Protein AF-A0A960JGB8-F1 (afdb_monomer)

pLDDT: mean 79.35, std 20.76, range [21.97, 97.94]

Sequence (692 aa):
MKNRDSVVLAVLLLIGLAYSNSVFTQSQQVGSIGGVVEDRDQKDGGRTLGISLTSDKLFNDVTIKLTEKLNNAVEAVRLPEGCAITKDKDKLKFNNCPPTFDFNTGLRFPKSSIDELDKIVRKPMEISVDSTKVKIPVRKVPPVVLTKPSDAAEIPEIIRTGFDFSISPKEGFTDGDWEGSIIDEDGATRKMFVPDEADPRNPFLEYSKDPEKTFEALKTKGLGEFEDPYGADLPYGELSGGGDSFELDQKFDFEVPDKTKEIWLRYTDPYGQVLVDGKVDAVLIQDTNPNSLTTRPRLTDCSKKIFLGDKLCICGFFPDSYVRNSLLLDGKPLGPPLAGSTESIIVLPKGLTIGKHVISWNIPTLDGLEKYVGVSWKLPSAEEKVEFVVLGVEASIDQNKLFTGQGTVLRLKITGTEEKLPIEFENKTPGIIDLEGGTKQVISTSGGVQNTVERKVKGTKRGTFDIKYKLDVPPCPCNPVETQRSITAEVIEVADKLKEKPPVKPLAPTIDNPAETDACEEIRGTCREIGRKIEAIILRRNKEIEECEKRPEADRQNCIANARMRWDPIIKDGEQKFDECVKRFKSCRLREVALRSGGNSAIRREFDKLSANCDSIEDECQLLVVRKKKLKRVLAKKKAKCLKNVRTKAGADNCVKNLNGIYRPKIDEVQKRLDECRKRLDDCRKGIKKDE

Nearest PDB structures (foldseek):
  5xg2-assembly1_A  TM=4.122E-01  e=3.672E+00  Pyrococcus yayanosii CH1
  9cpb-assembly1_5T  TM=4.156E-01  e=7.523E+00  Bos taurus
  7a0g-assembly1_DDD  TM=2.975E-01  e=5.113E+00  Serratia marcescens

Mean predicted aligned error: 17.63 Å

Structure (mmCIF, N/CA/C/O backbone):
data_AF-A0A960JGB8-F1
#
_entry.id   AF-A0A960JGB8-F1
#
loop_
_atom_site.group_PDB
_atom_site.id
_atom_site.type_symbol
_atom_site.label_atom_id
_atom_site.label_alt_id
_atom_site.label_comp_id
_atom_site.label_asym_id
_atom_site.label_entity_id
_atom_site.label_seq_id
_atom_site.pdbx_PDB_ins_code
_atom_site.Cartn_x
_atom_site.Cartn_y
_atom_site.Cartn_z
_atom_site.occupancy
_atom_site.B_iso_or_equiv
_atom_site.auth_seq_id
_atom_site.auth_comp_id
_atom_site.auth_asym_id
_atom_site.auth_atom_id
_atom_site.pdbx_PDB_model_num
ATOM 1 N N . MET A 1 1 ? -51.567 -23.830 14.505 1.00 43.50 1 MET A N 1
ATOM 2 C CA . MET A 1 1 ? -50.686 -24.655 13.646 1.00 43.50 1 MET A CA 1
ATOM 3 C C . MET A 1 1 ? -50.764 -24.147 12.212 1.00 43.50 1 MET A C 1
ATOM 5 O O . MET A 1 1 ? -51.872 -23.936 11.742 1.00 43.50 1 MET A O 1
ATOM 9 N N . LYS A 1 2 ? -49.596 -24.027 11.560 1.00 34.06 2 LYS A N 1
ATOM 10 C CA . LYS A 1 2 ? -49.298 -23.612 10.168 1.00 34.06 2 LYS A CA 1
ATOM 11 C C . LYS A 1 2 ? -48.909 -22.140 9.934 1.00 34.06 2 LYS A C 1
ATOM 13 O O . LYS A 1 2 ? -49.744 -21.280 9.690 1.00 34.06 2 LYS A O 1
ATOM 18 N N . ASN A 1 3 ? -47.584 -21.953 9.963 1.00 40.16 3 ASN A N 1
ATOM 19 C CA . ASN A 1 3 ? -46.729 -21.180 9.055 1.00 40.16 3 ASN A CA 1
ATOM 20 C C . ASN A 1 3 ? -47.244 -19.837 8.529 1.00 40.16 3 ASN A C 1
ATOM 22 O O . ASN A 1 3 ? -47.859 -19.780 7.464 1.00 40.16 3 ASN A O 1
ATOM 26 N N . ARG A 1 4 ? -46.827 -18.752 9.193 1.00 35.72 4 ARG A N 1
ATOM 27 C CA . ARG A 1 4 ? -46.733 -17.417 8.580 1.00 35.72 4 ARG A CA 1
ATOM 28 C C . ARG A 1 4 ? -45.434 -16.645 8.864 1.00 35.72 4 ARG A C 1
ATOM 30 O O . ARG A 1 4 ? -45.301 -15.535 8.366 1.00 35.72 4 ARG A O 1
ATOM 37 N N . ASP A 1 5 ? -44.440 -17.256 9.515 1.00 37.66 5 ASP A N 1
ATOM 38 C CA . ASP A 1 5 ? -43.244 -16.526 9.983 1.00 37.66 5 ASP A CA 1
ATOM 39 C C . ASP A 1 5 ? -41.978 -16.685 9.115 1.00 37.66 5 ASP A C 1
ATOM 41 O O . ASP A 1 5 ? -40.946 -16.094 9.417 1.00 37.66 5 ASP A O 1
ATOM 45 N N . SER A 1 6 ? -42.023 -17.412 7.993 1.00 36.94 6 SER A N 1
ATOM 46 C CA . SER A 1 6 ? -40.815 -17.665 7.176 1.00 36.94 6 SER A CA 1
ATOM 47 C C . SER A 1 6 ? -40.601 -16.717 5.987 1.00 36.94 6 SER A C 1
ATOM 49 O O . SER A 1 6 ? -39.591 -16.841 5.304 1.00 36.94 6 SER A O 1
ATOM 51 N N . VAL A 1 7 ? -41.498 -15.757 5.723 1.00 36.22 7 VAL A N 1
ATOM 52 C CA . VAL A 1 7 ? -41.354 -14.836 4.567 1.00 36.22 7 VAL A CA 1
ATOM 53 C C . VAL A 1 7 ? -40.738 -13.487 4.960 1.00 36.22 7 VAL A C 1
ATOM 55 O O . VAL A 1 7 ? -40.087 -12.846 4.142 1.00 36.22 7 VAL A O 1
ATOM 58 N N . VAL A 1 8 ? -40.839 -13.077 6.227 1.00 35.25 8 VAL A N 1
ATOM 59 C CA . VAL A 1 8 ? -40.282 -11.789 6.686 1.00 35.25 8 VAL A CA 1
ATOM 60 C C . VAL A 1 8 ? -38.771 -11.879 6.953 1.00 35.25 8 VAL A C 1
ATOM 62 O O . VAL A 1 8 ? -38.052 -10.900 6.764 1.00 35.25 8 VAL A O 1
ATOM 65 N N . LEU A 1 9 ? -38.251 -13.070 7.275 1.00 33.28 9 LEU A N 1
ATOM 66 C CA . LEU A 1 9 ? -36.816 -13.273 7.510 1.00 33.28 9 LEU A CA 1
ATOM 67 C C . LEU A 1 9 ? -35.977 -13.309 6.216 1.00 33.28 9 LEU A C 1
ATOM 69 O O . LEU A 1 9 ? -34.800 -12.965 6.248 1.00 33.28 9 LEU A O 1
ATOM 73 N N . ALA A 1 10 ? -36.575 -13.660 5.071 1.00 31.80 10 ALA A N 1
ATOM 74 C CA . ALA A 1 10 ? -35.872 -13.706 3.783 1.00 31.80 10 ALA A CA 1
ATOM 75 C C . ALA A 1 10 ? -35.742 -12.325 3.109 1.00 31.80 10 ALA A C 1
ATOM 77 O O . ALA A 1 10 ? -34.837 -12.116 2.308 1.00 31.80 10 ALA A O 1
ATOM 78 N N . VAL A 1 11 ? -36.603 -11.361 3.459 1.00 32.22 11 VAL A N 1
ATOM 79 C CA . VAL A 1 11 ? -36.550 -9.992 2.910 1.00 32.22 11 VAL A CA 1
ATOM 80 C C . VAL A 1 11 ? -35.623 -9.084 3.732 1.00 32.22 11 VAL A C 1
ATOM 82 O O . VAL A 1 11 ? -35.010 -8.175 3.182 1.00 32.22 11 VAL A O 1
ATOM 85 N N . LEU A 1 12 ? -35.429 -9.367 5.025 1.00 31.00 12 LEU A N 1
ATOM 86 C CA . LEU A 1 12 ? -34.503 -8.610 5.880 1.00 31.00 12 LEU A CA 1
ATOM 87 C C . LEU A 1 12 ? -33.030 -9.032 5.729 1.00 31.00 12 LEU A C 1
ATOM 89 O O . LEU A 1 12 ? -32.143 -8.220 5.977 1.00 31.00 12 LEU A O 1
ATOM 93 N N . LEU A 1 13 ? -32.756 -10.246 5.239 1.00 30.75 13 LEU A N 1
ATOM 94 C CA . LEU A 1 13 ? -31.393 -10.712 4.938 1.00 30.75 13 LEU A CA 1
ATOM 95 C C . LEU A 1 13 ? -30.844 -10.203 3.590 1.00 30.75 13 LEU A C 1
ATOM 97 O O . LEU A 1 13 ? -29.646 -10.304 3.351 1.00 30.75 13 LEU A O 1
ATOM 101 N N . LEU A 1 14 ? -31.684 -9.595 2.741 1.00 29.59 14 LEU A N 1
ATOM 102 C CA . LEU A 1 14 ? -31.276 -8.997 1.458 1.00 29.59 14 LEU A CA 1
ATOM 103 C C . LEU A 1 14 ? -31.007 -7.482 1.527 1.00 29.59 14 LEU A C 1
ATOM 105 O O . LEU A 1 14 ? -30.490 -6.917 0.570 1.00 29.59 14 LEU A O 1
ATOM 109 N N . ILE A 1 15 ? -31.306 -6.820 2.650 1.00 32.31 15 ILE A N 1
ATOM 110 C CA . ILE A 1 15 ? -31.099 -5.365 2.818 1.00 32.31 15 ILE A CA 1
ATOM 111 C C . ILE A 1 15 ? -29.852 -5.059 3.682 1.00 32.31 15 ILE A C 1
ATOM 113 O O . ILE A 1 15 ? -29.327 -3.951 3.651 1.00 32.31 15 ILE A O 1
ATOM 117 N N . GLY A 1 16 ? -29.308 -6.054 4.394 1.00 26.52 16 GLY A N 1
ATOM 118 C CA . GLY A 1 16 ? -28.169 -5.898 5.313 1.00 26.52 16 GLY A CA 1
ATOM 119 C C . GLY A 1 16 ? -26.759 -6.001 4.709 1.00 26.52 16 GLY A C 1
ATOM 120 O O . GLY A 1 16 ? -25.796 -5.898 5.458 1.00 26.52 16 GLY A O 1
ATOM 121 N N . LEU A 1 17 ? -26.611 -6.195 3.392 1.00 27.73 17 LEU A N 1
ATOM 122 C CA . LEU A 1 17 ? -25.307 -6.336 2.706 1.00 27.73 17 LEU A CA 1
ATOM 123 C C . LEU A 1 17 ? -24.981 -5.180 1.739 1.00 27.73 17 LEU A C 1
ATOM 125 O O . LEU A 1 17 ? -24.112 -5.309 0.886 1.00 27.73 17 LEU A O 1
ATOM 129 N N . ALA A 1 18 ? -25.665 -4.041 1.860 1.00 27.31 18 ALA A N 1
ATOM 130 C CA . ALA A 1 18 ? -25.580 -2.948 0.888 1.00 27.31 18 ALA A CA 1
ATOM 131 C C . ALA A 1 18 ? -24.995 -1.638 1.446 1.00 27.31 18 ALA A C 1
ATOM 133 O O . ALA A 1 18 ? -25.422 -0.578 1.011 1.00 27.31 18 ALA A O 1
ATOM 134 N N . TYR A 1 19 ? -24.057 -1.667 2.402 1.00 31.77 19 TYR A N 1
ATOM 135 C CA . TYR A 1 19 ? -23.419 -0.435 2.900 1.00 31.77 19 TYR A CA 1
ATOM 136 C C . TYR A 1 19 ? -21.965 -0.639 3.356 1.00 31.77 19 TYR A C 1
ATOM 138 O O . TYR A 1 19 ? -21.655 -0.563 4.537 1.00 31.77 19 TYR A O 1
ATOM 146 N N . SER A 1 20 ? -21.084 -0.871 2.383 1.00 27.92 20 SER A N 1
ATOM 147 C CA . SER A 1 20 ? -19.660 -0.490 2.385 1.00 27.92 20 SER A CA 1
ATOM 148 C C . SER A 1 20 ? -19.094 -0.866 1.016 1.00 27.92 20 SER A C 1
ATOM 150 O O . SER A 1 20 ? -18.524 -1.933 0.840 1.00 27.92 20 SER A O 1
ATOM 152 N N . ASN A 1 21 ? -19.455 -0.059 0.023 1.00 28.83 21 ASN A N 1
ATOM 153 C CA . ASN A 1 21 ? -18.834 0.066 -1.290 1.00 28.83 21 ASN A CA 1
ATOM 154 C C . ASN A 1 21 ? -19.545 1.254 -1.941 1.00 28.83 21 ASN A C 1
ATOM 156 O O . ASN A 1 21 ? -20.777 1.340 -1.918 1.00 28.83 21 ASN A O 1
ATOM 160 N N . SER A 1 22 ? -18.800 2.190 -2.508 1.00 29.38 22 SER A N 1
ATOM 161 C CA . SER A 1 22 ? -19.293 3.187 -3.457 1.00 29.38 22 SER A CA 1
ATOM 162 C C . SER A 1 22 ? -19.800 2.473 -4.719 1.00 29.38 22 SER A C 1
ATOM 164 O O . SER A 1 22 ? -19.180 2.501 -5.776 1.00 29.38 22 SER A O 1
ATOM 166 N N . VAL A 1 23 ? -20.940 1.784 -4.614 1.00 32.34 23 VAL A N 1
ATOM 167 C CA . VAL A 1 23 ? -21.539 1.047 -5.727 1.00 32.34 23 VAL A CA 1
ATOM 168 C C . VAL A 1 23 ? -22.117 2.049 -6.720 1.00 32.34 23 VAL A C 1
ATOM 170 O O . VAL A 1 23 ? -23.138 2.703 -6.490 1.00 32.34 23 VAL A O 1
ATOM 173 N N . PHE A 1 24 ? -21.417 2.147 -7.846 1.00 42.00 24 PHE A N 1
ATOM 174 C CA . PHE A 1 24 ? -21.900 2.597 -9.139 1.00 42.00 24 PHE A CA 1
ATOM 175 C C . PHE A 1 24 ? -23.364 2.194 -9.347 1.00 42.00 24 PHE A C 1
ATOM 177 O O . PHE A 1 24 ? -23.698 1.028 -9.533 1.00 42.00 24 PHE A O 1
ATOM 184 N N . THR A 1 25 ? -24.264 3.174 -9.381 1.00 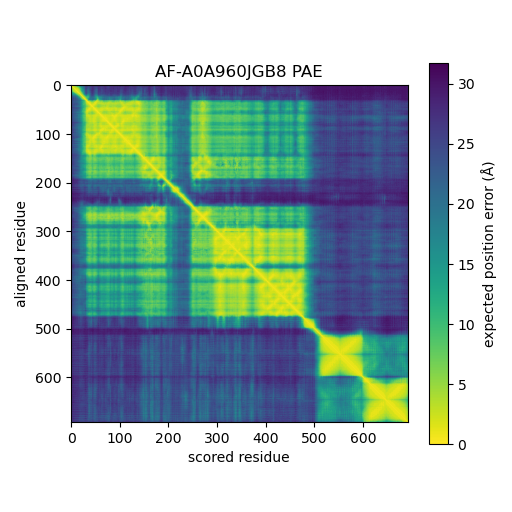36.62 25 THR A N 1
ATOM 185 C CA . THR A 1 25 ? -25.604 2.981 -9.942 1.00 36.62 25 THR A CA 1
ATOM 186 C C . THR A 1 25 ? -25.483 2.929 -11.466 1.00 36.62 25 THR A C 1
ATOM 188 O O . THR A 1 25 ? -25.763 3.902 -12.163 1.00 36.62 25 THR A O 1
ATOM 191 N N . GLN A 1 26 ? -24.988 1.801 -11.980 1.00 46.28 26 GLN A N 1
ATOM 192 C CA . GLN A 1 26 ? -25.001 1.461 -13.402 1.00 46.28 26 GLN A CA 1
ATOM 193 C C . GLN A 1 26 ? -26.463 1.286 -13.835 1.00 46.28 26 GLN A C 1
ATOM 195 O O . GLN A 1 26 ? -27.178 0.428 -13.316 1.00 46.28 26 GLN A O 1
ATOM 200 N N . SER A 1 27 ? -26.934 2.086 -14.795 1.00 42.16 27 SER A N 1
ATOM 201 C CA . SER A 1 27 ? -28.179 1.758 -15.491 1.00 42.16 27 SER A CA 1
ATOM 202 C C . SER A 1 27 ? -27.895 0.585 -16.433 1.00 42.16 27 SER A C 1
ATOM 204 O O . SER A 1 27 ? -27.347 0.783 -17.516 1.00 42.16 27 SER A O 1
ATOM 206 N N . GLN A 1 28 ? -28.217 -0.638 -16.015 1.00 38.34 28 GLN A N 1
ATOM 207 C CA . GLN A 1 28 ? -28.069 -1.819 -16.865 1.00 38.34 28 GLN A CA 1
ATOM 208 C C . GLN A 1 28 ? -29.089 -1.778 -18.015 1.00 38.34 28 GLN A C 1
ATOM 210 O O . GLN A 1 28 ? -30.300 -1.818 -17.799 1.00 38.34 28 GLN A O 1
ATOM 215 N N . GLN A 1 29 ? -28.593 -1.719 -19.249 1.00 42.28 29 GLN A N 1
ATOM 216 C CA . GLN A 1 29 ? -29.302 -2.169 -20.451 1.00 42.28 29 GLN A CA 1
ATOM 217 C C . GLN A 1 29 ? -28.566 -3.406 -20.980 1.00 42.28 29 GLN A C 1
ATOM 219 O O . GLN A 1 29 ? -27.363 -3.523 -20.847 1.00 42.28 29 GLN A O 1
ATOM 224 N N . VAL A 1 30 ? -29.249 -4.390 -21.547 1.00 36.38 30 VAL A N 1
ATOM 225 C CA . VAL A 1 30 ? -28.576 -5.615 -22.014 1.00 36.38 30 VAL A CA 1
ATOM 226 C C . VAL A 1 30 ? -27.702 -5.274 -23.237 1.00 36.38 30 VAL A C 1
ATOM 228 O O . VAL A 1 30 ? -28.218 -4.731 -24.211 1.00 36.38 30 VAL A O 1
ATOM 231 N N . GLY A 1 31 ? -26.388 -5.535 -23.165 1.00 53.81 31 GLY A N 1
ATOM 232 C CA . GLY A 1 31 ? -25.367 -4.987 -24.080 1.00 53.81 31 GLY A CA 1
ATOM 233 C C . GLY A 1 31 ? -24.853 -3.591 -23.683 1.00 53.81 31 GLY A C 1
ATOM 234 O O . GLY A 1 31 ? -24.436 -2.819 -24.550 1.00 53.81 31 GLY A O 1
ATOM 235 N N . SER A 1 32 ? -24.980 -3.224 -22.399 1.00 69.25 32 SER A N 1
ATOM 236 C CA . SER A 1 32 ? -24.710 -1.883 -21.879 1.00 69.25 32 SER A CA 1
ATOM 237 C C . SER A 1 32 ? -23.232 -1.584 -21.776 1.00 69.25 32 SER A C 1
ATOM 239 O O . SER A 1 32 ? -22.552 -2.046 -20.862 1.00 69.25 32 SER A O 1
ATOM 241 N N . ILE A 1 33 ? -22.809 -0.639 -22.599 1.00 79.50 33 ILE A N 1
ATOM 242 C CA . ILE A 1 33 ? -21.758 0.287 -22.208 1.00 79.50 33 ILE A CA 1
ATOM 243 C C . ILE A 1 33 ? -22.299 1.089 -21.016 1.00 79.50 33 ILE A C 1
ATOM 245 O O . ILE A 1 33 ? -23.212 1.909 -21.159 1.00 79.50 33 ILE A O 1
ATOM 249 N N . GLY A 1 34 ? -21.778 0.804 -19.829 1.00 80.50 34 GLY A N 1
ATOM 250 C CA . GLY A 1 34 ? -21.995 1.592 -18.624 1.00 80.50 34 GLY A CA 1
ATOM 251 C C . GLY A 1 34 ? -20.861 2.593 -18.461 1.00 80.50 34 GLY A C 1
ATOM 252 O O . GLY A 1 34 ? -19.736 2.335 -18.873 1.00 80.50 34 GLY A O 1
ATOM 253 N N . GLY A 1 35 ? -21.119 3.739 -17.845 1.00 84.06 35 GLY A N 1
ATOM 254 C CA . GLY A 1 35 ? -20.032 4.658 -17.548 1.00 84.06 35 GLY A CA 1
ATOM 255 C C . GLY A 1 35 ? -20.437 5.825 -16.675 1.00 84.06 35 GLY A C 1
ATOM 256 O O . GLY A 1 35 ? -21.621 6.064 -16.421 1.00 84.06 35 GLY A O 1
ATOM 257 N N . VAL A 1 36 ? -19.427 6.550 -16.218 1.00 87.50 36 VAL A N 1
ATOM 258 C CA . VAL A 1 36 ? -19.561 7.759 -15.415 1.00 87.50 36 VAL A CA 1
ATOM 259 C C . VAL A 1 36 ? -18.716 8.848 -16.060 1.00 87.50 36 VAL A C 1
ATOM 261 O O . VAL A 1 36 ? -17.581 8.614 -16.471 1.00 87.50 36 VAL A O 1
ATOM 264 N N . VAL A 1 37 ? -19.295 10.044 -16.160 1.00 89.44 37 VAL A N 1
ATOM 265 C CA . VAL A 1 37 ? -18.558 11.264 -16.492 1.00 89.44 37 VAL A CA 1
ATOM 266 C C . VAL A 1 37 ? -18.557 12.142 -15.254 1.00 89.44 37 VAL A C 1
ATOM 268 O O . VAL A 1 37 ? -19.621 12.515 -14.756 1.00 89.44 37 VAL A O 1
ATOM 271 N N . GLU A 1 38 ? -17.376 12.459 -14.753 1.00 88.75 38 GLU A N 1
ATOM 272 C CA . GLU A 1 38 ? -17.170 13.227 -13.535 1.00 88.75 38 GLU A CA 1
ATOM 273 C C . GLU A 1 38 ? -16.543 14.572 -13.850 1.00 88.75 38 GLU A C 1
ATOM 275 O O . GLU A 1 38 ? -15.498 14.651 -14.482 1.00 88.75 38 GLU A O 1
ATOM 280 N N . ASP A 1 39 ? -17.181 15.633 -13.386 1.00 90.62 39 ASP A N 1
ATOM 281 C CA . ASP A 1 39 ? -16.746 17.004 -13.588 1.00 90.62 39 ASP A CA 1
ATOM 282 C C . ASP A 1 39 ? -16.089 17.529 -12.309 1.00 90.62 39 ASP A C 1
ATOM 284 O O . ASP A 1 39 ? -16.761 17.698 -11.282 1.00 90.62 39 ASP A O 1
ATOM 288 N N . ARG A 1 40 ? -14.766 17.725 -12.375 1.00 88.81 40 ARG A N 1
ATOM 289 C CA . ARG A 1 40 ? -13.875 17.998 -11.240 1.00 88.81 40 ARG A CA 1
ATOM 290 C C . ARG A 1 40 ? -13.193 19.356 -11.397 1.00 88.81 40 ARG A C 1
ATOM 292 O O . ARG A 1 40 ? -12.613 19.660 -12.439 1.00 88.81 40 ARG A O 1
ATOM 299 N N . ASP A 1 41 ? -13.216 20.161 -10.339 1.00 86.25 41 ASP A N 1
ATOM 300 C CA . ASP A 1 41 ? -12.503 21.442 -10.299 1.00 86.25 41 ASP A CA 1
ATOM 301 C C . ASP A 1 41 ? -10.995 21.224 -10.034 1.00 86.25 41 ASP A C 1
ATOM 303 O O . ASP A 1 41 ? -10.612 20.354 -9.247 1.00 86.25 41 ASP A O 1
ATOM 307 N N . GLN A 1 42 ? -10.131 22.012 -10.687 1.00 82.44 42 GLN A N 1
ATOM 308 C CA . GLN A 1 42 ? -8.668 21.954 -10.541 1.00 82.44 42 GLN A CA 1
ATOM 309 C C . GLN A 1 42 ? -8.117 23.112 -9.697 1.00 82.44 42 GLN A C 1
ATOM 311 O O . GLN A 1 42 ? -8.698 24.198 -9.640 1.00 82.44 42 GLN A O 1
ATOM 316 N N . LYS A 1 43 ? -6.942 22.911 -9.075 1.00 78.75 43 LYS A N 1
ATOM 317 C CA . LYS A 1 43 ? -6.274 23.928 -8.231 1.00 78.75 43 LYS A CA 1
ATOM 318 C C . LYS A 1 43 ? -5.885 25.199 -8.999 1.00 78.75 43 LYS A C 1
ATOM 320 O O . LYS A 1 43 ? -5.893 26.282 -8.426 1.00 78.75 43 LYS A O 1
ATOM 325 N N . ASP A 1 44 ? -5.565 25.082 -10.285 1.00 81.19 44 ASP A N 1
ATOM 326 C CA . ASP A 1 44 ? -5.235 26.211 -11.168 1.00 81.19 44 ASP A CA 1
ATOM 327 C C . ASP A 1 44 ? -6.478 26.972 -11.673 1.00 81.19 44 ASP A C 1
ATOM 329 O O . ASP A 1 44 ? -6.372 27.920 -12.456 1.00 81.19 44 ASP A O 1
ATOM 333 N N . GLY A 1 45 ? -7.669 26.560 -11.231 1.00 86.12 45 GLY A N 1
ATOM 334 C CA . GLY A 1 45 ? -8.942 27.096 -11.686 1.00 86.12 45 GLY A CA 1
ATOM 335 C C . GLY A 1 45 ? -9.374 26.587 -13.060 1.00 86.12 45 GLY A C 1
ATOM 336 O O . GLY A 1 45 ? -10.281 27.187 -13.629 1.00 86.12 45 GLY A O 1
ATOM 337 N N . GLY A 1 46 ? -8.737 25.545 -13.610 1.00 90.31 46 GLY A N 1
ATOM 338 C CA . GLY A 1 46 ? -9.266 24.737 -14.714 1.00 90.31 46 GLY A CA 1
ATOM 339 C C . GLY A 1 46 ? -10.294 23.699 -14.239 1.00 90.31 46 GLY A C 1
ATOM 340 O O . GLY A 1 46 ? -10.657 23.655 -13.061 1.00 90.31 46 GLY A O 1
ATOM 341 N N . ARG A 1 47 ? -10.765 22.844 -15.154 1.00 90.75 47 ARG A N 1
ATOM 342 C CA . ARG A 1 47 ? -11.656 21.707 -14.836 1.00 90.75 47 ARG A CA 1
ATOM 343 C C . ARG A 1 47 ? -11.209 20.456 -15.581 1.00 90.75 47 ARG A C 1
ATOM 345 O O . ARG A 1 47 ? -10.695 20.567 -16.692 1.00 90.75 47 ARG A O 1
ATOM 352 N N . THR A 1 48 ? -11.412 19.285 -14.991 1.00 91.75 48 THR A N 1
ATOM 353 C CA . THR A 1 48 ? -11.169 17.994 -15.646 1.00 91.75 48 THR A CA 1
ATOM 354 C C . THR A 1 48 ? -12.463 17.205 -15.718 1.00 91.75 48 THR A C 1
ATOM 356 O O . THR A 1 48 ? -13.159 17.070 -14.714 1.00 91.75 48 THR A O 1
ATOM 359 N N . LEU A 1 49 ? -12.766 16.673 -16.900 1.00 93.38 49 LEU A N 1
ATOM 360 C CA . LEU A 1 49 ? -13.769 15.632 -17.063 1.00 93.38 49 LEU A CA 1
ATOM 361 C C . LEU A 1 49 ? -13.085 14.268 -16.988 1.00 93.38 49 LEU A C 1
ATOM 363 O O . LEU A 1 49 ? -12.349 13.900 -17.904 1.00 93.38 49 LEU A O 1
ATOM 367 N N . GLY A 1 50 ? -13.326 13.537 -15.904 1.00 91.25 50 GLY A N 1
ATOM 368 C CA . GLY A 1 50 ? -12.971 12.128 -15.790 1.00 91.25 50 GLY A CA 1
ATOM 369 C C . GLY A 1 50 ? -14.031 11.275 -16.471 1.00 91.25 50 GLY A C 1
ATOM 370 O O . GLY A 1 50 ? -15.221 11.447 -16.212 1.00 91.25 50 GLY A O 1
ATOM 371 N N . ILE A 1 51 ? -13.628 10.396 -17.379 1.00 91.81 51 ILE A N 1
ATOM 372 C CA . ILE A 1 51 ? -14.539 9.536 -18.133 1.00 91.81 51 ILE A CA 1
ATOM 373 C C . ILE A 1 51 ? -14.109 8.103 -17.900 1.00 91.81 51 ILE A C 1
ATOM 375 O O . ILE A 1 51 ? -12.994 7.736 -18.263 1.00 91.81 51 ILE A O 1
ATOM 379 N N . SER A 1 52 ? -15.007 7.322 -17.308 1.00 90.25 52 SER A N 1
ATOM 380 C CA . SER A 1 52 ? -14.836 5.892 -17.084 1.00 90.25 52 SER A CA 1
ATOM 381 C C . SER A 1 52 ? -15.973 5.148 -17.770 1.00 90.25 52 SER A C 1
ATOM 383 O O . SER A 1 52 ? -17.146 5.395 -17.476 1.00 90.25 52 SER A O 1
ATOM 385 N N . LEU A 1 53 ? -15.637 4.285 -18.726 1.00 90.31 53 LEU A N 1
ATOM 386 C CA . LEU A 1 53 ? -16.571 3.422 -19.444 1.00 90.31 53 LEU A CA 1
ATOM 387 C C . LEU A 1 53 ? -16.209 1.966 -19.166 1.00 90.31 53 LEU A C 1
ATOM 389 O O . LEU A 1 53 ? -15.039 1.609 -19.132 1.00 90.31 53 LEU A O 1
ATOM 393 N N . THR A 1 54 ? -17.232 1.136 -19.024 1.00 88.81 54 THR A N 1
ATOM 394 C CA . THR A 1 54 ? -17.151 -0.309 -18.790 1.00 88.81 54 THR A CA 1
ATOM 395 C C . THR A 1 54 ? -18.107 -0.987 -19.762 1.00 88.81 54 THR A C 1
ATOM 397 O O . THR A 1 54 ? -19.204 -0.476 -20.020 1.00 88.81 54 THR A O 1
ATOM 400 N N . SER A 1 55 ? -17.695 -2.096 -20.360 1.00 85.75 55 SER A N 1
ATOM 401 C CA . SER A 1 55 ? -18.477 -2.774 -21.393 1.00 85.75 55 SER A CA 1
ATOM 402 C C . SER A 1 55 ? -18.244 -4.278 -21.350 1.00 85.75 55 SER A C 1
ATOM 404 O O . SER A 1 55 ? -17.163 -4.749 -21.015 1.00 85.75 55 SER A O 1
ATOM 406 N N . ASP A 1 56 ? -19.265 -5.046 -21.725 1.00 83.56 56 ASP A N 1
ATOM 407 C CA . ASP A 1 56 ? -19.157 -6.491 -21.966 1.00 83.56 56 ASP A CA 1
ATOM 408 C C . ASP A 1 56 ? -18.458 -6.814 -23.303 1.00 83.56 56 ASP A C 1
ATOM 410 O O . ASP A 1 56 ? -18.143 -7.969 -23.597 1.00 83.56 56 ASP A O 1
ATOM 414 N N . LYS A 1 57 ? -18.200 -5.782 -24.112 1.00 85.62 57 LYS A N 1
ATOM 415 C CA . LYS A 1 57 ? -17.459 -5.822 -25.376 1.00 85.62 57 LYS A CA 1
ATOM 416 C C . LYS A 1 57 ? -16.216 -4.949 -25.301 1.00 85.62 57 LYS A C 1
ATOM 418 O O . LYS A 1 57 ? -16.251 -3.888 -24.685 1.00 85.62 57 LYS A O 1
ATOM 423 N N . LEU A 1 58 ? -15.172 -5.372 -26.007 1.00 86.06 58 LEU A N 1
ATOM 424 C CA . LEU A 1 58 ? -13.930 -4.620 -26.127 1.00 86.06 58 LEU A CA 1
ATOM 425 C C . LEU A 1 58 ? -14.162 -3.279 -26.835 1.00 86.06 58 LEU A C 1
ATOM 427 O O . LEU A 1 58 ? -14.840 -3.233 -27.860 1.00 86.06 58 LEU A O 1
ATOM 431 N N . PHE A 1 59 ? -13.571 -2.216 -26.302 1.00 84.00 59 PHE A N 1
ATOM 432 C CA . PHE A 1 59 ? -13.541 -0.889 -26.902 1.00 84.00 59 PHE A CA 1
ATOM 433 C C . PHE A 1 59 ? -12.461 -0.815 -27.986 1.00 84.00 59 PHE A C 1
ATOM 435 O O . PHE A 1 59 ? -11.289 -1.023 -27.678 1.00 84.00 59 PHE A O 1
ATOM 442 N N . ASN A 1 60 ? -12.830 -0.499 -29.233 1.00 85.50 60 ASN A N 1
ATOM 443 C CA . ASN A 1 60 ? -11.851 -0.268 -30.307 1.00 85.50 60 ASN A CA 1
ATOM 444 C C . ASN A 1 60 ? -11.674 1.230 -30.585 1.00 85.50 60 ASN A C 1
ATOM 446 O O . ASN A 1 60 ? -10.551 1.732 -30.573 1.00 85.50 60 ASN A O 1
ATOM 450 N N . ASP A 1 61 ? -12.788 1.945 -30.769 1.00 89.38 61 ASP A N 1
ATOM 451 C CA . ASP A 1 61 ? -12.807 3.391 -30.980 1.00 89.38 61 ASP A CA 1
ATOM 452 C C . ASP A 1 61 ? -13.822 4.071 -30.050 1.00 89.38 61 ASP A C 1
ATOM 454 O O . ASP A 1 61 ? -15.010 3.722 -30.010 1.00 89.38 61 ASP A O 1
ATOM 458 N N . VAL A 1 62 ? -13.379 5.122 -29.356 1.00 94.31 62 VAL A N 1
ATOM 459 C CA . VAL A 1 62 ? -14.241 5.952 -28.498 1.00 94.31 62 VAL A CA 1
ATOM 460 C C . VAL A 1 62 ? -14.276 7.375 -29.039 1.00 94.31 62 VAL A C 1
ATOM 462 O O . VAL A 1 62 ? -13.252 8.023 -29.220 1.00 94.31 62 VAL A O 1
ATOM 465 N N . THR A 1 63 ? -15.467 7.901 -29.309 1.00 96.31 63 THR A N 1
ATOM 466 C CA . THR A 1 63 ? -15.673 9.275 -29.780 1.00 96.31 63 THR A CA 1
ATOM 467 C C . THR A 1 63 ? -16.517 10.059 -28.793 1.00 96.31 63 THR A C 1
ATOM 469 O O . THR A 1 63 ? -17.664 9.711 -28.519 1.00 96.31 63 THR A O 1
ATOM 472 N N . ILE A 1 64 ? -15.989 11.181 -28.327 1.00 95.75 64 ILE A N 1
ATOM 473 C CA . ILE A 1 64 ? -16.657 12.084 -27.397 1.00 95.75 64 ILE A CA 1
ATOM 474 C C . ILE A 1 64 ? -17.111 13.327 -28.153 1.00 95.75 64 ILE A C 1
ATOM 476 O O . ILE A 1 64 ? -16.312 13.977 -28.833 1.00 95.75 64 ILE A O 1
ATOM 480 N N . LYS A 1 65 ? -18.394 13.678 -28.033 1.00 96.06 65 LYS A N 1
ATOM 481 C CA . LYS A 1 65 ? -18.935 14.886 -28.657 1.00 96.06 65 LYS A CA 1
ATOM 482 C C . LYS A 1 65 ? -18.738 16.112 -27.756 1.00 96.06 65 LYS A C 1
ATOM 484 O O . LYS A 1 65 ? -19.280 16.167 -26.653 1.00 96.06 65 LYS A O 1
ATOM 489 N N . LEU A 1 66 ? -18.011 17.110 -28.251 1.00 95.38 66 LEU A N 1
ATOM 490 C CA . LEU A 1 66 ? -17.727 18.399 -27.603 1.00 95.38 66 LEU A CA 1
ATOM 491 C C . LEU A 1 66 ? -18.139 19.548 -28.532 1.00 95.38 66 LEU A C 1
ATOM 493 O O . LEU A 1 66 ? -18.291 19.344 -29.727 1.00 95.38 66 LEU A O 1
ATOM 497 N N . THR A 1 67 ? -18.301 20.780 -28.043 1.00 95.31 67 THR A N 1
ATOM 498 C CA . THR A 1 67 ? -18.372 21.925 -28.975 1.00 95.31 67 THR A CA 1
ATOM 499 C C . THR A 1 67 ? -17.005 22.145 -29.619 1.00 95.31 67 THR A C 1
ATOM 501 O O . THR A 1 67 ? -15.982 21.845 -29.010 1.00 95.31 67 THR A O 1
ATOM 504 N N . GLU A 1 68 ? -16.958 22.699 -30.831 1.00 96.50 68 GLU A N 1
ATOM 505 C CA . GLU A 1 68 ? -15.693 22.960 -31.540 1.00 96.50 68 GLU A CA 1
ATOM 506 C C . GLU A 1 68 ? -14.714 23.790 -30.695 1.00 96.50 68 GLU A C 1
ATOM 508 O O . GLU A 1 68 ? -13.528 23.476 -30.600 1.00 96.50 68 GLU A O 1
ATOM 513 N N . LYS A 1 69 ? -15.232 24.795 -29.976 1.00 94.81 69 LYS A N 1
ATOM 514 C CA . LYS A 1 69 ? -14.445 25.609 -29.043 1.00 94.81 69 LYS A CA 1
ATOM 515 C C . LYS A 1 69 ? -13.805 24.763 -27.933 1.00 94.81 69 LYS A C 1
ATOM 517 O O . LYS A 1 69 ? -12.633 24.961 -27.625 1.00 94.81 69 LYS A O 1
ATOM 522 N N . LEU A 1 70 ? -14.556 23.830 -27.344 1.00 95.31 70 LEU A N 1
ATOM 523 C CA . LEU A 1 70 ? -14.043 22.931 -26.307 1.00 95.31 70 LEU A CA 1
ATOM 524 C C . LEU A 1 70 ? -13.087 21.888 -26.875 1.00 95.31 70 LEU A C 1
ATOM 526 O O . LEU A 1 70 ? -12.065 21.625 -26.257 1.00 95.31 70 LEU A O 1
ATOM 530 N N . ASN A 1 71 ? -13.363 21.341 -28.057 1.00 95.75 71 ASN A N 1
ATOM 531 C CA . ASN A 1 71 ? -12.478 20.378 -28.708 1.00 95.75 71 ASN A CA 1
ATOM 532 C C . ASN A 1 71 ? -11.111 21.000 -29.044 1.00 95.75 71 ASN A C 1
ATOM 534 O O . ASN A 1 71 ? -10.064 20.376 -28.882 1.00 95.75 71 ASN A O 1
ATOM 538 N N . ASN A 1 72 ? -11.089 22.273 -29.438 1.00 95.12 72 ASN A N 1
ATOM 539 C CA . ASN A 1 72 ? -9.838 22.993 -29.664 1.00 95.12 72 ASN A CA 1
ATOM 540 C C . ASN A 1 72 ? -9.083 23.267 -28.354 1.00 95.12 72 ASN A C 1
ATOM 542 O O . ASN A 1 72 ? -7.858 23.179 -28.337 1.00 95.12 72 ASN A O 1
ATOM 546 N N . ALA A 1 73 ? -9.799 23.535 -27.258 1.00 94.31 73 ALA A N 1
ATOM 547 C CA . ALA A 1 73 ? -9.209 23.868 -25.960 1.00 94.31 73 ALA A CA 1
ATOM 548 C C . ALA A 1 73 ? -8.821 22.656 -25.092 1.00 94.31 73 ALA A C 1
ATOM 550 O O . ALA A 1 73 ? -7.992 22.810 -24.201 1.00 94.31 73 ALA A O 1
ATOM 551 N N . VAL A 1 74 ? -9.429 21.485 -25.308 1.00 95.50 74 VAL A N 1
ATOM 552 C CA . VAL A 1 74 ? -9.244 20.309 -24.444 1.00 95.50 74 VAL A CA 1
ATOM 553 C C . VAL A 1 74 ? -7.846 19.716 -24.580 1.00 95.50 74 VAL A C 1
ATOM 555 O O . VAL A 1 74 ? -7.326 19.562 -25.688 1.00 95.50 74 VAL A O 1
ATOM 558 N N . GLU A 1 75 ? -7.266 19.319 -23.459 1.00 94.12 75 GLU A N 1
ATOM 559 C CA . GLU A 1 75 ? -6.032 18.544 -23.379 1.00 94.12 75 GLU A CA 1
ATOM 560 C C . GLU A 1 75 ? -6.346 17.205 -22.710 1.00 94.12 75 GLU A C 1
ATOM 562 O O . GLU A 1 75 ? -6.999 17.169 -21.667 1.00 94.12 75 GLU A O 1
ATOM 567 N N . ALA A 1 76 ? -5.920 16.091 -23.303 1.00 90.88 76 ALA A N 1
ATOM 568 C CA . ALA A 1 76 ? -6.040 14.805 -22.629 1.00 90.88 76 ALA A CA 1
ATOM 569 C C . ALA A 1 76 ? -4.885 14.654 -21.644 1.00 90.88 76 ALA A C 1
ATOM 571 O O . ALA A 1 76 ? -3.726 14.626 -22.048 1.00 90.88 76 ALA A O 1
ATOM 572 N N . VAL A 1 77 ? -5.214 14.579 -20.358 1.00 87.50 77 VAL A N 1
ATOM 573 C CA . VAL A 1 77 ? -4.220 14.479 -19.279 1.00 87.50 77 VAL A CA 1
ATOM 574 C C . VAL A 1 77 ? -3.716 13.052 -19.141 1.00 87.50 77 VAL A C 1
ATOM 576 O O . VAL A 1 77 ? -2.542 12.834 -18.865 1.00 87.50 77 VAL A O 1
ATOM 579 N N . ARG A 1 78 ? -4.609 12.081 -19.359 1.00 84.88 78 ARG A N 1
ATOM 580 C CA . ARG A 1 78 ? -4.287 10.657 -19.356 1.00 84.88 78 ARG A CA 1
ATOM 581 C C . ARG A 1 78 ? -4.952 9.986 -20.547 1.00 84.88 78 ARG A C 1
ATOM 583 O O . ARG A 1 78 ? -6.178 10.020 -20.692 1.00 84.88 78 ARG A O 1
ATOM 590 N N . LEU A 1 79 ? -4.118 9.424 -21.412 1.00 88.62 79 LEU A N 1
ATOM 591 C CA . LEU A 1 79 ? -4.540 8.568 -22.511 1.00 88.62 79 LEU A CA 1
ATOM 592 C C . LEU A 1 79 ? -4.564 7.128 -22.006 1.00 88.62 79 LEU A C 1
ATOM 594 O O . LEU A 1 79 ? -3.604 6.737 -21.339 1.00 88.62 79 LEU A O 1
ATOM 598 N N . PRO A 1 80 ? -5.602 6.336 -22.323 1.00 86.25 80 PRO A N 1
ATOM 599 C CA . PRO A 1 80 ? -5.487 4.898 -22.162 1.00 86.25 80 PRO A CA 1
ATOM 600 C C . PRO A 1 80 ? -4.279 4.404 -22.968 1.00 86.25 80 PRO A C 1
ATOM 602 O O . PRO A 1 80 ? -3.979 4.936 -24.044 1.00 86.25 80 PRO A O 1
ATOM 605 N N . GLU A 1 81 ? -3.554 3.435 -22.419 1.00 83.31 81 GLU A N 1
ATOM 606 C CA . GLU A 1 81 ? -2.298 2.969 -22.998 1.00 83.31 81 GLU A CA 1
ATOM 607 C C . GLU A 1 81 ? -2.498 2.528 -24.456 1.00 83.31 81 GLU A C 1
ATOM 609 O O . GLU A 1 81 ? -3.448 1.825 -24.780 1.00 83.31 81 GLU A O 1
ATOM 614 N N . GLY A 1 82 ? -1.629 2.992 -25.358 1.00 87.50 82 GLY A N 1
ATOM 615 C CA . GLY A 1 82 ? -1.705 2.688 -26.791 1.00 87.50 82 GLY A CA 1
ATOM 616 C C . GLY A 1 82 ? -2.743 3.484 -27.597 1.00 87.50 82 GLY A C 1
ATOM 617 O O . GLY A 1 82 ? -2.696 3.430 -28.822 1.00 87.50 82 GLY A O 1
ATOM 618 N N . CYS A 1 83 ? -3.629 4.266 -26.972 1.00 91.25 83 CYS A N 1
ATOM 619 C CA . CYS A 1 83 ? -4.583 5.107 -27.701 1.00 91.25 83 CYS A CA 1
ATOM 620 C C . CYS A 1 83 ? -3.931 6.366 -28.298 1.00 91.25 83 CYS A C 1
ATOM 622 O O . CYS A 1 83 ? -3.123 7.042 -27.658 1.00 91.25 83 CYS A O 1
ATOM 624 N N . ALA A 1 84 ? -4.383 6.767 -29.487 1.00 93.19 84 ALA A N 1
ATOM 625 C CA . ALA A 1 84 ? -4.085 8.062 -30.095 1.00 93.19 84 ALA A CA 1
ATOM 626 C C . ALA A 1 84 ? -5.332 8.958 -30.112 1.00 93.19 84 ALA A C 1
ATOM 628 O O . ALA A 1 84 ? -6.443 8.482 -30.342 1.00 93.19 84 ALA A O 1
ATOM 629 N N . ILE A 1 85 ? -5.157 10.271 -29.935 1.00 95.12 85 ILE A N 1
ATOM 630 C CA . ILE A 1 85 ? -6.258 11.236 -30.042 1.00 95.12 85 ILE A CA 1
ATOM 631 C C . ILE A 1 85 ? -6.238 11.950 -31.384 1.00 95.12 85 ILE A C 1
ATOM 633 O O . ILE A 1 85 ? -5.216 12.473 -31.822 1.00 95.12 85 ILE A O 1
ATOM 637 N N . THR A 1 86 ? -7.418 12.070 -31.988 1.00 96.00 86 THR A N 1
ATOM 638 C CA . THR A 1 86 ? -7.666 12.957 -33.125 1.00 96.00 86 THR A CA 1
ATOM 639 C C . THR A 1 86 ? -8.829 13.899 -32.825 1.00 96.00 86 THR A C 1
ATOM 641 O O . THR A 1 86 ? -9.846 13.507 -32.251 1.00 96.00 86 THR A O 1
ATOM 644 N N . LYS A 1 87 ? -8.678 15.168 -33.211 1.00 96.31 87 LYS A N 1
ATOM 645 C CA . LYS A 1 87 ? -9.700 16.210 -33.056 1.00 96.31 87 LYS A CA 1
ATOM 646 C C . LYS A 1 87 ? -10.334 16.496 -34.416 1.00 96.31 87 LYS A C 1
ATOM 648 O O . LYS A 1 87 ? -9.637 16.871 -35.352 1.00 96.31 87 LYS A O 1
ATOM 653 N N . ASP A 1 88 ? -11.647 16.323 -34.527 1.00 95.56 88 ASP A N 1
ATOM 654 C CA . ASP A 1 88 ? -12.425 16.537 -35.754 1.00 95.56 88 ASP A CA 1
ATOM 655 C C . ASP A 1 88 ? -13.674 17.366 -35.430 1.00 95.56 88 ASP A C 1
ATOM 657 O O . ASP A 1 88 ? -14.686 16.825 -34.985 1.00 95.56 88 ASP A O 1
ATOM 661 N N . LYS A 1 89 ? -13.592 18.691 -35.611 1.00 94.88 89 LYS A N 1
ATOM 662 C CA . LYS A 1 89 ? -14.670 19.656 -35.318 1.00 94.88 89 LYS A CA 1
ATOM 663 C C . LYS A 1 89 ? -15.239 19.499 -33.903 1.00 94.88 89 LYS A C 1
ATOM 665 O O . LYS A 1 89 ? -14.613 19.932 -32.942 1.00 94.88 89 LYS A O 1
ATOM 670 N N . ASP A 1 90 ? -16.408 18.875 -33.775 1.00 95.25 90 ASP A N 1
ATOM 671 C CA . ASP A 1 90 ? -17.158 18.639 -32.542 1.00 95.25 90 ASP A CA 1
ATOM 672 C C . ASP A 1 90 ? -16.912 17.236 -31.950 1.00 95.25 90 ASP A C 1
ATOM 674 O O . ASP A 1 90 ? -17.632 16.794 -31.055 1.00 95.25 90 ASP A O 1
ATOM 678 N N . LYS A 1 91 ? -15.911 16.506 -32.453 1.00 95.94 91 LYS A N 1
ATOM 679 C CA . LYS A 1 91 ? -15.591 15.131 -32.055 1.00 95.94 91 LYS A CA 1
ATOM 680 C C . LYS A 1 91 ? -14.140 15.014 -31.609 1.00 95.94 91 LYS A C 1
ATOM 682 O O . LYS A 1 91 ? -13.217 15.338 -32.360 1.00 95.94 91 LYS A O 1
ATOM 687 N N . LEU A 1 92 ? -13.954 14.486 -30.409 1.00 96.25 92 LEU A N 1
ATOM 688 C CA . LEU A 1 92 ? -12.673 14.028 -29.890 1.00 96.25 92 LEU A CA 1
ATOM 689 C C . LEU A 1 92 ? -12.652 12.502 -30.002 1.00 96.25 92 LEU A C 1
ATOM 691 O O . LEU A 1 92 ? -13.432 11.837 -29.320 1.00 96.25 92 LEU A O 1
ATOM 695 N N . LYS A 1 93 ? -11.834 11.950 -30.900 1.00 96.25 93 LYS A N 1
ATOM 696 C CA . LYS A 1 93 ? -11.779 10.505 -31.158 1.00 96.25 93 LYS A CA 1
ATOM 697 C C . LYS A 1 93 ? -10.508 9.908 -30.568 1.00 96.25 93 LYS A C 1
ATOM 699 O O . LYS A 1 93 ? -9.422 10.433 -30.813 1.00 96.25 93 LYS A O 1
ATOM 704 N N . PHE A 1 94 ? -10.668 8.817 -29.839 1.00 95.06 94 PHE A N 1
ATOM 705 C CA . PHE A 1 94 ? -9.619 7.945 -29.340 1.00 95.06 94 PHE A CA 1
ATOM 706 C C . PHE A 1 94 ? -9.576 6.747 -30.277 1.00 95.06 94 PHE A C 1
ATOM 708 O O . PHE A 1 94 ? -10.512 5.949 -30.285 1.00 95.06 94 PHE A O 1
ATOM 715 N N . ASN A 1 95 ? -8.531 6.689 -31.096 1.00 92.06 95 ASN A N 1
ATOM 716 C CA . ASN A 1 95 ? -8.354 5.678 -32.131 1.00 92.06 95 ASN A CA 1
ATOM 717 C C . ASN A 1 95 ? -7.135 4.815 -31.800 1.00 92.06 95 ASN A C 1
ATOM 719 O O . ASN A 1 95 ? -6.239 5.255 -31.074 1.00 92.06 95 ASN A O 1
ATOM 723 N N . ASN A 1 96 ? -7.052 3.640 -32.425 1.00 88.88 96 ASN A N 1
ATOM 724 C CA . ASN A 1 96 ? -5.951 2.685 -32.245 1.00 88.88 96 ASN A CA 1
ATOM 725 C C . ASN A 1 96 ? -5.770 2.238 -30.786 1.00 88.88 96 ASN A C 1
ATOM 727 O O . ASN A 1 96 ? -4.674 1.846 -30.396 1.00 88.88 96 ASN A O 1
ATOM 731 N N . CYS A 1 97 ? -6.830 2.305 -29.981 1.00 86.31 97 CYS A N 1
ATOM 732 C CA . CYS A 1 97 ? -6.793 1.790 -28.626 1.00 86.31 97 CYS A CA 1
ATOM 733 C C . CYS A 1 97 ? -6.623 0.265 -28.667 1.00 86.31 97 CYS A C 1
ATOM 735 O O . CYS A 1 97 ? -7.309 -0.401 -29.449 1.00 86.31 97 CYS A O 1
ATOM 737 N N . PRO A 1 98 ? -5.731 -0.318 -27.849 1.00 85.94 98 PRO A N 1
ATOM 738 C CA . PRO A 1 98 ? -5.765 -1.743 -27.577 1.00 85.94 98 PRO A CA 1
ATOM 739 C C . PRO A 1 98 ? -7.179 -2.133 -27.123 1.00 85.94 98 PRO A C 1
ATOM 741 O O . PRO A 1 98 ? -7.782 -1.386 -26.353 1.00 85.94 98 PRO A O 1
ATOM 744 N N . PRO A 1 99 ? -7.723 -3.271 -27.578 1.00 85.12 99 PRO A N 1
ATOM 745 C CA . PRO A 1 99 ? -9.040 -3.715 -27.145 1.00 85.12 99 PRO A CA 1
ATOM 746 C C . PRO A 1 99 ? -9.080 -3.901 -25.619 1.00 85.12 99 PRO A C 1
ATOM 748 O O . PRO A 1 99 ? -8.386 -4.767 -25.084 1.00 85.12 99 PRO A O 1
ATOM 751 N N . THR A 1 100 ? -9.899 -3.116 -24.913 1.00 85.81 100 THR A N 1
ATOM 752 C CA . THR A 1 100 ? -10.078 -3.209 -23.450 1.00 85.81 100 THR A CA 1
ATOM 753 C C . THR A 1 100 ? -11.556 -3.271 -23.063 1.00 85.81 100 THR A C 1
ATOM 755 O O . THR A 1 100 ? -12.414 -2.763 -23.780 1.00 85.81 100 THR A O 1
ATOM 758 N N . PHE A 1 101 ? -11.874 -3.896 -21.926 1.00 85.69 101 PHE A N 1
ATOM 759 C CA . PHE A 1 101 ? -13.234 -3.883 -21.357 1.00 85.69 101 PHE A CA 1
ATOM 760 C C . PHE A 1 101 ? -13.537 -2.604 -20.565 1.00 85.69 101 PHE A C 1
ATOM 762 O O . PHE A 1 101 ? -14.705 -2.259 -20.378 1.00 85.69 101 PHE A O 1
ATOM 769 N N . ASP A 1 102 ? -12.481 -1.884 -20.175 1.00 86.25 102 ASP A N 1
ATOM 770 C CA . ASP A 1 102 ? -12.535 -0.648 -19.405 1.00 86.25 102 ASP A CA 1
ATOM 771 C C . ASP A 1 102 ? -11.789 0.464 -20.149 1.00 86.25 102 ASP A C 1
ATOM 773 O O . ASP A 1 102 ? -10.683 0.266 -20.658 1.00 86.25 102 ASP A O 1
ATOM 777 N N . PHE A 1 103 ? -12.392 1.646 -20.221 1.00 88.94 103 PHE A N 1
ATOM 778 C CA . PHE A 1 103 ? -11.813 2.828 -20.851 1.00 88.94 103 PHE A CA 1
ATOM 779 C C . PHE A 1 103 ? -11.848 3.986 -19.860 1.00 88.94 103 PHE A C 1
ATOM 781 O O . PHE A 1 103 ? -12.923 4.473 -19.508 1.00 88.94 103 PHE A O 1
ATOM 788 N N . ASN A 1 104 ? -10.668 4.440 -19.436 1.00 89.31 104 ASN A N 1
ATOM 789 C CA . ASN A 1 104 ? -10.505 5.548 -18.501 1.00 89.31 104 ASN A CA 1
ATOM 790 C C . ASN A 1 104 ? -9.671 6.658 -19.146 1.00 89.31 104 ASN A C 1
ATOM 792 O O . ASN A 1 104 ? -8.567 6.419 -19.633 1.00 89.31 104 ASN A O 1
ATOM 796 N N . THR A 1 105 ? -10.190 7.884 -19.162 1.00 93.12 105 THR A N 1
ATOM 797 C CA . THR A 1 105 ? -9.449 9.053 -19.651 1.00 93.12 105 THR A CA 1
ATOM 798 C C . THR A 1 105 ? -9.839 10.312 -18.889 1.00 93.12 105 THR A C 1
ATOM 800 O O . THR A 1 105 ? -10.974 10.457 -18.431 1.00 93.12 105 THR A O 1
ATOM 803 N N . GLY A 1 106 ? -8.894 11.240 -18.765 1.00 93.19 106 GLY A N 1
ATOM 804 C CA . GLY A 1 106 ? -9.133 12.564 -18.209 1.00 93.19 106 GLY A CA 1
ATOM 805 C C . GLY A 1 106 ? -8.952 13.659 -19.246 1.00 93.19 106 GLY A C 1
ATOM 806 O O . GLY A 1 106 ? -7.912 13.744 -19.901 1.00 93.19 106 GLY A O 1
ATOM 807 N N . LEU A 1 107 ? -9.953 14.526 -19.366 1.00 94.38 107 LEU A N 1
ATOM 808 C CA . LEU A 1 107 ? -9.961 15.670 -20.273 1.00 94.38 107 LEU A CA 1
ATOM 809 C C . LEU A 1 107 ? -9.863 16.971 -19.483 1.00 94.38 107 LEU A C 1
ATOM 811 O O . LEU A 1 107 ? -10.820 17.352 -18.812 1.00 94.38 107 LEU A O 1
ATOM 815 N N . ARG A 1 108 ? -8.737 17.674 -19.574 1.00 94.00 108 ARG A N 1
ATOM 816 C CA . ARG A 1 108 ? -8.532 18.970 -18.925 1.00 94.00 108 ARG A CA 1
ATOM 817 C C . ARG A 1 108 ? -8.953 20.109 -19.832 1.00 94.00 108 ARG A C 1
ATOM 819 O O . ARG A 1 108 ? -8.625 20.162 -21.016 1.00 94.00 108 ARG A O 1
ATOM 826 N N . PHE A 1 109 ? -9.651 21.052 -19.225 1.00 94.81 109 PHE A N 1
ATOM 827 C CA . PHE A 1 109 ? -10.156 22.262 -19.841 1.00 94.81 109 PHE A CA 1
ATOM 828 C C . PHE A 1 109 ? -9.540 23.471 -19.129 1.00 94.81 109 PHE A C 1
ATOM 830 O O . PHE A 1 109 ? -9.660 23.591 -17.902 1.00 94.81 109 PHE A O 1
ATOM 837 N N . PRO A 1 110 ? -8.878 24.385 -19.861 1.00 94.25 110 PRO A N 1
ATOM 838 C CA . PRO A 1 110 ? -8.312 25.585 -19.262 1.00 94.25 110 PRO A CA 1
ATOM 839 C C . PRO A 1 110 ? -9.421 26.509 -18.752 1.00 94.25 110 PRO A C 1
ATOM 841 O O . PRO A 1 110 ? -10.541 26.513 -19.274 1.00 94.25 110 PRO A O 1
ATOM 844 N N . LYS A 1 111 ? -9.083 27.371 -17.786 1.00 93.88 111 LYS A N 1
ATOM 845 C CA . LYS A 1 111 ? -10.009 28.338 -17.169 1.00 93.88 111 LYS A CA 1
ATOM 846 C C . LYS A 1 111 ? -10.808 29.166 -18.188 1.00 93.88 111 LYS A C 1
ATOM 848 O O . LYS A 1 111 ? -11.986 29.434 -17.979 1.00 93.88 111 LYS A O 1
ATOM 853 N N . SER A 1 112 ? -10.198 29.520 -19.322 1.00 94.75 112 SER A N 1
ATOM 854 C CA . SER A 1 112 ? -10.824 30.288 -20.415 1.00 94.75 112 SER A CA 1
ATOM 855 C C . SER A 1 112 ? -11.976 29.567 -21.135 1.00 94.75 112 SER A C 1
ATOM 857 O O . SER A 1 112 ? -12.698 30.188 -21.918 1.00 94.75 112 SER A O 1
ATOM 859 N N . SER A 1 113 ? -12.150 28.266 -20.897 1.00 95.06 113 SER A N 1
ATOM 860 C CA . SER A 1 113 ? -13.153 27.421 -21.555 1.00 95.06 113 SER A CA 1
ATOM 861 C C . SER A 1 113 ? -14.285 26.951 -20.631 1.00 95.06 113 SER A C 1
ATOM 863 O O . SER A 1 113 ? -15.232 26.325 -21.108 1.00 95.06 113 SER A O 1
ATOM 865 N N . ILE A 1 114 ? -14.244 27.305 -19.340 1.00 93.69 114 ILE A N 1
ATOM 866 C CA . ILE A 1 114 ? -15.193 26.820 -18.324 1.00 93.69 114 ILE A CA 1
ATOM 867 C C . ILE A 1 114 ? -16.635 27.233 -18.621 1.00 93.69 114 ILE A C 1
ATOM 869 O O . ILE A 1 114 ? -17.521 26.389 -18.557 1.00 93.69 114 ILE A O 1
ATOM 873 N N . ASP A 1 115 ? -16.878 28.478 -19.038 1.00 94.06 115 ASP A N 1
ATOM 874 C CA . ASP A 1 115 ? -18.238 28.939 -19.364 1.00 94.06 115 ASP A CA 1
ATOM 875 C C . ASP A 1 115 ? -18.887 28.116 -20.487 1.00 94.06 115 ASP A C 1
ATOM 877 O O . ASP A 1 115 ? -20.110 27.990 -20.565 1.00 94.06 115 ASP A O 1
ATOM 881 N N . GLU A 1 116 ? -18.071 27.575 -21.394 1.00 94.62 116 GLU A N 1
ATOM 882 C CA . GLU A 1 116 ? -18.541 26.713 -22.473 1.00 94.62 116 GLU A CA 1
ATOM 883 C C . GLU A 1 116 ? -18.747 25.277 -21.982 1.00 94.62 116 GLU A C 1
ATOM 885 O O . GLU A 1 116 ? -19.754 24.652 -22.320 1.00 94.62 116 GLU A O 1
ATOM 890 N N . LEU A 1 117 ? -17.839 24.777 -21.139 1.00 93.31 117 LEU A N 1
ATOM 891 C CA . LEU A 1 117 ? -17.958 23.473 -20.489 1.00 93.31 117 LEU A CA 1
ATOM 892 C C . LEU A 1 117 ? -19.239 23.389 -19.646 1.00 93.31 117 LEU A C 1
ATOM 894 O O . LEU A 1 117 ? -19.998 22.429 -19.780 1.00 93.31 117 LEU A O 1
ATOM 898 N N . ASP A 1 118 ? -19.550 24.440 -18.886 1.00 92.75 118 ASP A N 1
ATOM 899 C CA . ASP A 1 118 ? -20.753 24.576 -18.058 1.00 92.75 118 ASP A CA 1
ATOM 900 C C . ASP A 1 118 ? -22.059 24.415 -18.854 1.00 92.75 118 ASP A C 1
ATOM 902 O O . ASP A 1 118 ? -23.076 23.972 -18.311 1.00 92.75 118 ASP A O 1
ATOM 906 N N . LYS A 1 119 ? -22.060 24.737 -20.154 1.00 93.50 119 LYS A N 1
ATOM 907 C CA . LYS A 1 119 ? -23.224 24.522 -21.032 1.00 93.50 119 LYS A CA 1
ATOM 908 C C . LYS A 1 119 ? -23.406 23.050 -21.397 1.00 93.50 119 LYS A C 1
ATOM 910 O O . LYS A 1 119 ? -24.548 22.624 -21.591 1.00 93.50 119 LYS A O 1
ATOM 915 N N . ILE A 1 120 ? -22.313 22.291 -21.503 1.00 90.81 120 ILE A N 1
ATOM 916 C CA . ILE A 1 120 ? -22.337 20.864 -21.847 1.00 90.81 120 ILE A CA 1
ATOM 917 C C . ILE A 1 120 ? -22.631 20.014 -20.616 1.00 90.81 120 ILE A C 1
ATOM 919 O O . ILE A 1 120 ? -23.532 19.184 -20.681 1.00 90.81 120 ILE A O 1
ATOM 923 N N . VAL A 1 121 ? -21.951 20.248 -19.489 1.00 90.94 121 VAL A N 1
ATOM 924 C CA . VAL A 1 121 ? -22.076 19.413 -18.272 1.00 90.94 121 VAL A CA 1
ATOM 925 C C . VAL A 1 121 ? -23.466 19.468 -17.627 1.00 90.94 121 VAL A C 1
ATOM 927 O O . VAL A 1 121 ? -23.827 18.595 -16.847 1.00 90.94 121 VAL A O 1
ATOM 930 N N . ARG A 1 122 ? -24.303 20.450 -17.993 1.00 91.12 122 ARG A N 1
ATOM 931 C CA . ARG A 1 122 ? -25.731 20.498 -17.616 1.00 91.12 122 ARG A CA 1
ATOM 932 C C . ARG A 1 122 ? -26.593 19.457 -18.342 1.00 91.12 122 ARG A C 1
ATOM 934 O O . ARG A 1 122 ? -27.766 19.306 -18.003 1.00 91.12 122 ARG A O 1
ATOM 941 N N . LYS A 1 123 ? -26.063 18.787 -19.367 1.00 93.62 123 LYS A N 1
ATOM 942 C CA . LYS A 1 123 ? -26.757 17.778 -20.177 1.00 93.62 123 LYS A CA 1
ATOM 943 C C . LYS A 1 123 ? -25.971 16.461 -20.147 1.00 93.62 123 LYS A C 1
ATOM 945 O O . LYS A 1 123 ? -24.757 16.485 -19.966 1.00 93.62 123 LYS A O 1
ATOM 950 N N . PRO A 1 124 ? -26.631 15.309 -20.365 1.00 93.25 124 PRO A N 1
ATOM 951 C CA . PRO A 1 124 ? -25.918 14.059 -20.596 1.00 93.25 124 PRO A CA 1
ATOM 952 C C . PRO A 1 124 ? -24.961 14.186 -21.785 1.00 93.25 124 PRO A C 1
ATOM 954 O O . PRO A 1 124 ? -25.355 14.667 -22.852 1.00 93.25 124 PRO A O 1
ATOM 957 N N . MET A 1 125 ? -23.723 13.747 -21.594 1.00 94.38 125 MET A N 1
ATOM 958 C CA . MET A 1 125 ? -22.678 13.763 -22.609 1.00 94.38 125 MET A CA 1
ATOM 959 C C . MET A 1 125 ? -22.916 12.634 -23.616 1.00 94.38 125 MET A C 1
ATOM 961 O O . MET A 1 125 ? -23.187 11.502 -23.220 1.00 94.38 125 MET A O 1
ATOM 965 N N . GLU A 1 126 ? -22.844 12.935 -24.915 1.00 95.56 126 GLU A N 1
ATOM 966 C CA . GLU A 1 126 ? -22.968 11.929 -25.979 1.00 95.56 126 GLU A CA 1
ATOM 967 C C . GLU A 1 126 ? -21.588 11.331 -26.277 1.00 95.56 126 GLU A C 1
ATOM 969 O O . GLU A 1 126 ? -20.697 12.022 -26.778 1.00 95.56 126 GLU A O 1
ATOM 974 N N . ILE A 1 127 ? -21.432 10.043 -25.977 1.00 94.38 127 ILE A N 1
ATOM 975 C CA . ILE A 1 127 ? -20.227 9.254 -26.239 1.00 94.38 127 ILE A CA 1
ATOM 976 C C . ILE A 1 127 ? -20.606 8.153 -27.227 1.00 94.38 127 ILE A C 1
ATOM 978 O O . ILE A 1 127 ? -21.626 7.489 -27.064 1.00 94.38 127 ILE A O 1
ATOM 982 N N . SER A 1 128 ? -19.827 7.992 -28.290 1.00 92.81 128 SER A N 1
ATOM 983 C CA . SER A 1 128 ? -19.997 6.912 -29.263 1.00 92.81 128 SER A CA 1
ATOM 984 C C . SER A 1 128 ? -18.870 5.903 -29.101 1.00 92.81 128 SER A C 1
ATOM 986 O O . SER A 1 128 ? -17.710 6.290 -29.153 1.00 92.81 128 SER A O 1
ATOM 988 N N . VAL A 1 129 ? -19.210 4.633 -28.943 1.00 90.88 129 VAL A N 1
ATOM 989 C CA . VAL A 1 129 ? -18.268 3.516 -28.835 1.00 90.88 129 VAL A CA 1
ATOM 990 C C . VAL A 1 129 ? -18.568 2.552 -29.970 1.00 90.88 129 VAL A C 1
ATOM 992 O O . VAL A 1 129 ? -19.698 2.067 -30.055 1.00 90.88 129 VAL A O 1
ATOM 995 N N . ASP A 1 130 ? -17.611 2.313 -30.864 1.00 86.12 130 ASP A N 1
ATOM 996 C CA . ASP A 1 130 ? -17.773 1.406 -32.012 1.00 86.12 130 ASP A CA 1
ATOM 997 C C . ASP A 1 130 ? -19.109 1.626 -32.754 1.00 86.12 130 ASP A C 1
ATOM 999 O O . ASP A 1 130 ? -19.869 0.697 -33.020 1.00 86.12 130 ASP A O 1
ATOM 1003 N N . SER A 1 131 ? -19.433 2.897 -33.037 1.00 86.38 131 SER A N 1
ATOM 1004 C CA . SER A 1 131 ? -20.693 3.407 -33.625 1.00 86.38 131 SER A CA 1
ATOM 1005 C C . SER A 1 131 ? -21.954 3.404 -32.739 1.00 86.38 131 SER A C 1
ATOM 1007 O O . SER A 1 131 ? -22.947 4.048 -33.095 1.00 86.38 131 SER A O 1
ATOM 1009 N N . THR A 1 132 ? -21.921 2.785 -31.559 1.00 90.81 132 THR A N 1
ATOM 1010 C CA . THR A 1 132 ? -23.027 2.795 -30.589 1.00 90.81 132 THR A CA 1
ATOM 1011 C C . THR A 1 132 ? -23.014 4.082 -29.777 1.00 90.81 132 THR A C 1
ATOM 1013 O O . THR A 1 132 ? -22.036 4.388 -29.103 1.00 90.81 132 THR A O 1
ATOM 1016 N N . LYS A 1 133 ? -24.108 4.849 -29.815 1.00 93.50 133 LYS A N 1
ATOM 1017 C CA . LYS A 1 133 ? -24.234 6.107 -29.066 1.00 93.50 133 LYS A CA 1
ATOM 1018 C C . LYS A 1 133 ? -24.819 5.880 -27.680 1.00 93.50 133 LYS A C 1
ATOM 1020 O O . LYS A 1 133 ? -25.909 5.329 -27.551 1.00 93.50 133 LYS A O 1
ATOM 1025 N N . VAL A 1 134 ? -24.156 6.424 -26.672 1.00 93.31 134 VAL A N 1
ATOM 1026 C CA . VAL A 1 134 ? -24.558 6.384 -25.267 1.00 93.31 134 VAL A CA 1
ATOM 1027 C C . VAL A 1 134 ? -24.627 7.814 -24.740 1.00 93.31 134 VAL A C 1
ATOM 1029 O O . VAL A 1 134 ? -23.812 8.667 -25.093 1.00 93.31 134 VAL A O 1
ATOM 1032 N N . LYS A 1 135 ? -25.632 8.101 -23.911 1.00 93.56 135 LYS A N 1
ATOM 1033 C CA . LYS A 1 135 ? -25.769 9.386 -23.217 1.00 93.56 135 LYS A CA 1
ATOM 1034 C C . LYS A 1 135 ? -25.489 9.179 -21.740 1.00 93.56 135 LYS A C 1
ATOM 1036 O O . LYS A 1 135 ? -26.289 8.538 -21.065 1.00 93.56 135 LYS A O 1
ATOM 1041 N N . ILE A 1 136 ? -24.392 9.740 -21.248 1.00 91.25 136 ILE A N 1
ATOM 1042 C CA . ILE A 1 136 ? -23.950 9.543 -19.866 1.00 91.25 136 ILE A CA 1
ATOM 1043 C C . ILE A 1 136 ? -24.166 10.838 -19.078 1.00 91.25 136 ILE A C 1
ATOM 1045 O O . ILE A 1 136 ? -23.685 11.891 -19.503 1.00 91.25 136 ILE A O 1
ATOM 1049 N N . PRO A 1 137 ? -24.920 10.821 -17.965 1.00 90.56 137 PRO A N 1
ATOM 1050 C CA . PRO A 1 137 ? -25.087 12.007 -17.134 1.00 90.56 137 PRO A CA 1
ATOM 1051 C C . PRO A 1 137 ? -23.741 12.432 -16.540 1.00 90.56 137 PRO A C 1
ATOM 1053 O O . PRO A 1 137 ? -22.994 11.601 -16.028 1.00 90.56 137 PRO A O 1
ATOM 1056 N N . VAL A 1 138 ? -23.459 13.735 -16.579 1.00 91.12 138 VAL A N 1
ATOM 1057 C CA . VAL A 1 138 ? -22.261 14.302 -15.958 1.00 91.12 138 VAL A CA 1
ATOM 1058 C C . VAL A 1 138 ? -22.540 14.558 -14.480 1.00 91.12 138 VAL A C 1
ATOM 1060 O O . VAL A 1 138 ? -23.483 15.271 -14.128 1.00 91.12 138 VAL A O 1
ATOM 1063 N N . ARG A 1 139 ? -21.738 13.958 -13.602 1.00 89.88 139 ARG A N 1
ATOM 1064 C CA . ARG A 1 139 ? -21.808 14.151 -12.153 1.00 89.88 139 ARG A CA 1
ATOM 1065 C C . ARG A 1 139 ? -20.788 15.203 -11.749 1.00 89.88 139 ARG A C 1
ATOM 1067 O O . ARG A 1 139 ? -19.601 15.046 -12.011 1.00 89.88 139 ARG A O 1
ATOM 1074 N N . LYS A 1 140 ? -21.237 16.265 -11.081 1.00 87.69 140 LYS A N 1
ATOM 1075 C CA . LYS A 1 140 ? -20.315 17.215 -10.457 1.00 87.69 140 LYS A CA 1
ATOM 1076 C C . LYS A 1 140 ? -19.743 16.577 -9.196 1.00 87.69 140 LYS A C 1
ATOM 1078 O O . LYS A 1 140 ? -20.503 16.270 -8.277 1.00 87.69 140 LYS A O 1
ATOM 1083 N N . VAL A 1 141 ? -18.430 16.384 -9.163 1.00 82.06 141 VAL A N 1
ATOM 1084 C CA . VAL A 1 141 ? -17.731 15.843 -7.996 1.00 82.06 141 VAL A CA 1
ATOM 1085 C C . VAL A 1 141 ? -17.147 17.027 -7.228 1.00 82.06 141 VAL A C 1
ATOM 1087 O O . VAL A 1 141 ? -16.488 17.876 -7.835 1.00 82.06 141 VAL A O 1
ATOM 1090 N N . PRO A 1 142 ? -17.425 17.162 -5.919 1.00 74.00 142 PRO A N 1
ATOM 1091 C CA . PRO A 1 142 ? -16.806 18.216 -5.130 1.00 74.00 142 PRO A CA 1
ATOM 1092 C C . PRO A 1 142 ? -15.278 18.076 -5.194 1.00 74.00 142 PRO A C 1
ATOM 1094 O O . PRO A 1 142 ? -14.779 16.950 -5.220 1.00 74.00 142 PRO A O 1
ATOM 1097 N N . PRO A 1 143 ? -14.526 19.189 -5.221 1.00 72.38 143 PRO A N 1
ATOM 1098 C CA . PRO A 1 143 ? -13.074 19.126 -5.250 1.00 72.38 143 PRO A CA 1
ATOM 1099 C C . PRO A 1 143 ? -12.577 18.310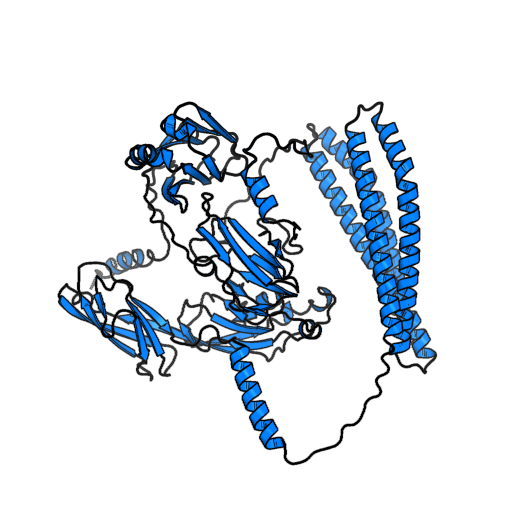 -4.059 1.00 72.38 143 PRO A C 1
ATOM 1101 O O . PRO A 1 143 ? -12.887 18.607 -2.903 1.00 72.38 143 PRO A O 1
ATOM 1104 N N . VAL A 1 144 ? -11.811 17.266 -4.361 1.00 69.44 144 VAL A N 1
ATOM 1105 C CA . VAL A 1 144 ? -11.134 16.454 -3.358 1.00 69.44 144 VAL A CA 1
ATOM 1106 C C . VAL A 1 144 ? -9.970 17.295 -2.835 1.00 69.44 144 VAL A C 1
ATOM 1108 O O . VAL A 1 144 ? -8.920 17.411 -3.463 1.00 69.44 144 VAL A O 1
ATOM 1111 N N . VAL A 1 145 ? -10.197 17.981 -1.714 1.00 70.38 145 VAL A N 1
ATOM 1112 C CA . VAL A 1 145 ? -9.169 18.788 -1.049 1.00 70.38 145 VAL A CA 1
ATOM 1113 C C . VAL A 1 145 ? -8.357 17.859 -0.160 1.00 70.38 145 VAL A C 1
ATOM 1115 O O . VAL A 1 145 ? -8.659 17.700 1.020 1.00 70.38 145 VAL A O 1
ATOM 1118 N N . LEU A 1 146 ? -7.338 17.226 -0.736 1.00 77.69 146 LEU A N 1
ATOM 1119 C CA . LEU A 1 146 ? -6.321 16.543 0.059 1.00 77.69 146 LEU A CA 1
ATOM 1120 C C . LEU A 1 146 ? -5.290 17.574 0.472 1.00 77.69 146 LEU A C 1
ATOM 1122 O O . LEU A 1 146 ? -4.784 18.353 -0.345 1.00 77.69 146 LEU A O 1
ATOM 1126 N N . THR A 1 147 ? -5.029 17.603 1.768 1.00 77.12 147 THR A N 1
ATOM 1127 C CA . THR A 1 147 ? -4.087 18.543 2.367 1.00 77.12 147 THR A CA 1
ATOM 1128 C C . THR A 1 147 ? -2.723 17.910 2.560 1.00 77.12 147 THR A C 1
ATOM 1130 O O . THR A 1 147 ? -1.726 18.631 2.573 1.00 77.12 147 THR A O 1
ATOM 1133 N N . LYS A 1 148 ? -2.675 16.580 2.698 1.00 87.44 148 LYS A N 1
ATOM 1134 C CA . LYS A 1 148 ? -1.471 15.828 3.042 1.00 87.44 148 LYS A CA 1
ATOM 1135 C C . LYS A 1 148 ? -1.461 14.450 2.376 1.00 87.44 148 LYS A C 1
ATOM 1137 O O . LYS A 1 148 ? -2.529 13.884 2.145 1.00 87.44 148 LYS A O 1
ATOM 1142 N N . PRO A 1 149 ? -0.286 13.850 2.122 1.00 85.38 149 PRO A N 1
ATOM 1143 C CA . PRO A 1 149 ? -0.212 12.488 1.594 1.00 85.38 149 PRO A CA 1
ATOM 1144 C C . PRO A 1 149 ? -0.847 11.424 2.487 1.00 85.38 149 PRO A C 1
ATOM 1146 O O . PRO A 1 149 ? -1.427 10.459 1.992 1.00 85.38 149 PRO A O 1
ATOM 1149 N N . SER A 1 150 ? -0.817 11.648 3.800 1.00 84.50 150 SER A N 1
ATOM 1150 C CA . SER A 1 150 ? -1.500 10.814 4.787 1.00 84.50 150 SER A CA 1
ATOM 1151 C C . SER A 1 150 ? -3.025 10.805 4.623 1.00 84.50 150 SER A C 1
ATOM 1153 O O . SER A 1 150 ? -3.679 9.930 5.182 1.00 84.50 150 SER A O 1
ATOM 1155 N N . ASP A 1 151 ? -3.621 11.712 3.838 1.00 86.62 151 ASP A N 1
ATOM 1156 C CA . ASP A 1 151 ? -5.051 11.682 3.510 1.00 86.62 151 ASP A CA 1
ATOM 1157 C C . ASP A 1 151 ? -5.386 10.586 2.478 1.00 86.62 151 ASP A C 1
ATOM 1159 O O . ASP A 1 151 ? -6.507 10.079 2.486 1.00 86.62 151 ASP A O 1
ATOM 1163 N N . ALA A 1 152 ? -4.423 10.181 1.639 1.00 85.06 152 ALA A N 1
ATOM 1164 C CA . ALA A 1 152 ? -4.632 9.252 0.521 1.00 85.06 152 ALA A CA 1
ATOM 1165 C C . ALA A 1 152 ? -3.895 7.914 0.647 1.00 85.06 152 ALA A C 1
ATOM 1167 O O . ALA A 1 152 ? -4.265 6.957 -0.025 1.00 85.06 152 ALA A O 1
ATOM 1168 N N . ALA A 1 153 ? -2.861 7.835 1.484 1.00 86.38 153 ALA A N 1
ATOM 1169 C CA . ALA A 1 153 ? -2.109 6.608 1.730 1.00 86.38 153 ALA A CA 1
ATOM 1170 C C . ALA A 1 153 ? -1.962 6.329 3.227 1.00 86.38 153 ALA A C 1
ATOM 1172 O O . ALA A 1 153 ? -1.946 7.237 4.064 1.00 86.38 153 ALA A O 1
ATOM 1173 N N . GLU A 1 154 ? -1.830 5.050 3.555 1.00 85.38 154 GLU A N 1
ATOM 1174 C CA . GLU A 1 154 ? -1.289 4.578 4.821 1.00 85.38 154 GLU A CA 1
ATOM 1175 C C . GLU A 1 154 ? 0.231 4.696 4.773 1.00 85.38 154 GLU A C 1
ATOM 1177 O O . GLU A 1 154 ? 0.899 4.025 3.987 1.00 85.38 154 GLU A O 1
ATOM 1182 N N . ILE A 1 155 ? 0.772 5.573 5.611 1.00 84.88 155 ILE A N 1
ATOM 1183 C CA . ILE A 1 155 ? 2.196 5.892 5.663 1.00 84.88 155 ILE A CA 1
ATOM 1184 C C . ILE A 1 155 ? 2.687 5.591 7.083 1.00 84.88 155 ILE A C 1
ATOM 1186 O O . ILE A 1 155 ? 2.017 5.991 8.039 1.00 84.88 155 ILE A O 1
ATOM 1190 N N . PRO A 1 156 ? 3.833 4.909 7.258 1.00 80.06 156 PRO A N 1
ATOM 1191 C CA . PRO A 1 156 ? 4.412 4.729 8.582 1.00 80.06 156 PRO A CA 1
ATOM 1192 C C . PRO A 1 156 ? 4.867 6.075 9.168 1.00 80.06 156 PRO A C 1
ATOM 1194 O O . PRO A 1 156 ? 5.443 6.907 8.472 1.00 80.06 156 PRO A O 1
ATOM 1197 N N . GLU A 1 157 ? 4.659 6.271 10.470 1.00 77.88 157 GLU A N 1
ATOM 1198 C CA . GLU A 1 157 ? 5.050 7.510 11.165 1.00 77.88 157 GLU A CA 1
ATOM 1199 C C . GLU A 1 157 ? 6.572 7.712 11.225 1.00 77.88 157 GLU A C 1
ATOM 1201 O O . GLU A 1 157 ? 7.046 8.841 11.335 1.00 77.88 157 GLU A O 1
ATOM 1206 N N . ILE A 1 158 ? 7.341 6.623 11.156 1.00 75.56 158 ILE A N 1
ATOM 1207 C CA . ILE A 1 158 ? 8.802 6.616 11.256 1.00 75.56 158 ILE A CA 1
ATOM 1208 C C . ILE A 1 158 ? 9.372 5.864 10.062 1.00 75.56 158 ILE A C 1
ATOM 1210 O O . ILE A 1 158 ? 8.938 4.753 9.760 1.00 75.56 158 ILE A O 1
ATOM 1214 N N . ILE A 1 159 ? 10.372 6.451 9.412 1.00 81.00 159 ILE A N 1
ATOM 1215 C CA . ILE A 1 159 ? 11.102 5.850 8.296 1.00 81.00 159 ILE A CA 1
ATOM 1216 C C . ILE A 1 159 ? 12.598 5.944 8.609 1.00 81.00 159 ILE A C 1
ATOM 1218 O O . ILE A 1 159 ? 13.110 7.030 8.880 1.00 81.00 159 ILE A O 1
ATOM 1222 N N . ARG A 1 160 ? 13.307 4.810 8.591 1.00 78.75 160 ARG A N 1
ATOM 1223 C CA . ARG A 1 160 ? 14.764 4.775 8.776 1.00 78.75 160 ARG A CA 1
ATOM 1224 C C . ARG A 1 160 ? 15.477 4.784 7.432 1.00 78.75 160 ARG A C 1
ATOM 1226 O O . ARG A 1 160 ? 15.081 4.056 6.527 1.00 78.75 160 ARG A O 1
ATOM 1233 N N . THR A 1 161 ? 16.530 5.585 7.313 1.00 77.56 161 THR A N 1
ATOM 1234 C CA . THR A 1 161 ? 17.423 5.505 6.152 1.00 77.56 161 THR A CA 1
ATOM 1235 C C . THR A 1 161 ? 18.234 4.206 6.193 1.00 77.56 161 THR A C 1
ATOM 1237 O O . THR A 1 161 ? 18.494 3.671 7.269 1.00 77.56 161 THR A O 1
ATOM 1240 N N . GLY A 1 162 ? 18.574 3.669 5.024 1.00 72.25 162 GLY A N 1
ATOM 1241 C CA . GLY A 1 162 ? 19.244 2.378 4.852 1.00 72.25 162 GLY A CA 1
ATOM 1242 C C . GLY A 1 162 ? 18.312 1.159 4.874 1.00 72.25 162 GLY A C 1
ATOM 1243 O O . GLY A 1 162 ? 18.796 0.032 4.798 1.00 72.25 162 GLY A O 1
ATOM 1244 N N . PHE A 1 163 ? 16.993 1.359 4.979 1.00 76.31 163 PHE A N 1
ATOM 1245 C CA . PHE A 1 163 ? 16.007 0.280 5.069 1.00 76.31 163 PHE A CA 1
ATOM 1246 C C . PHE A 1 163 ? 14.790 0.514 4.174 1.00 76.31 163 PHE A C 1
ATOM 1248 O O . PHE A 1 163 ? 14.491 1.645 3.778 1.00 76.31 163 PHE A O 1
ATOM 1255 N N . ASP A 1 164 ? 14.052 -0.569 3.925 1.00 79.00 164 ASP A N 1
ATOM 1256 C CA . ASP A 1 164 ? 12.819 -0.521 3.152 1.00 79.00 164 ASP A CA 1
ATOM 1257 C C . ASP A 1 164 ? 11.633 -0.107 4.027 1.00 79.00 164 ASP A C 1
ATOM 1259 O O . ASP A 1 164 ? 11.392 -0.699 5.091 1.00 79.00 164 ASP A O 1
ATOM 1263 N N . PHE A 1 165 ? 10.807 0.814 3.538 1.00 81.12 165 PHE A N 1
ATOM 1264 C CA . PHE A 1 165 ? 9.471 1.073 4.082 1.00 81.12 165 PHE A CA 1
ATOM 1265 C C . PHE A 1 165 ? 8.397 0.754 3.051 1.00 81.12 165 PHE A C 1
ATOM 1267 O O . PHE A 1 165 ? 8.675 0.615 1.865 1.00 81.12 165 PHE A O 1
ATOM 1274 N N . SER A 1 166 ? 7.161 0.618 3.516 1.00 81.88 166 SER A N 1
ATOM 1275 C CA . SER A 1 166 ? 6.024 0.336 2.654 1.00 81.88 166 SER A CA 1
ATOM 1276 C C . SER A 1 166 ? 4.847 1.242 2.941 1.00 81.88 166 SER A C 1
ATOM 1278 O O . SER A 1 166 ? 4.570 1.536 4.109 1.00 81.88 166 SER A O 1
ATOM 1280 N N . ILE A 1 167 ? 4.164 1.648 1.877 1.00 82.44 167 ILE A N 1
ATOM 1281 C CA . ILE A 1 167 ? 2.900 2.385 1.932 1.00 82.44 167 ILE A CA 1
ATOM 1282 C C . ILE A 1 167 ? 1.849 1.619 1.131 1.00 82.44 167 ILE A C 1
ATOM 1284 O O . ILE A 1 167 ? 2.186 0.936 0.160 1.00 82.44 167 ILE A O 1
ATOM 1288 N N . SER A 1 168 ? 0.585 1.790 1.502 1.00 83.69 168 SER A N 1
ATOM 1289 C CA . SER A 1 168 ? -0.546 1.334 0.688 1.00 83.69 168 SER A CA 1
ATOM 1290 C C . SER A 1 168 ? -1.544 2.473 0.503 1.00 83.69 168 SER A C 1
ATOM 1292 O O . SER A 1 168 ? -1.746 3.255 1.440 1.00 83.69 168 SER A O 1
ATOM 1294 N N . PRO A 1 169 ? -2.190 2.597 -0.664 1.00 85.00 169 PRO A N 1
ATOM 1295 C CA . PRO A 1 169 ? -3.292 3.523 -0.865 1.00 85.00 169 PRO A CA 1
ATOM 1296 C C . PRO A 1 169 ? -4.420 3.262 0.132 1.00 85.00 169 PRO A C 1
ATOM 1298 O O . PRO A 1 169 ? -4.702 2.123 0.504 1.00 85.00 169 PRO A O 1
ATOM 1301 N N . LYS A 1 170 ? -5.099 4.327 0.548 1.00 85.12 170 LYS A N 1
ATOM 1302 C CA . LYS A 1 170 ? -6.387 4.218 1.233 1.00 85.12 170 LYS A CA 1
ATOM 1303 C C . LYS A 1 170 ? -7.476 3.849 0.233 1.00 85.12 170 LYS A C 1
ATOM 1305 O O . LYS A 1 170 ? -7.347 4.085 -0.969 1.00 85.12 170 LYS A O 1
ATOM 1310 N N . GLU A 1 171 ? -8.577 3.317 0.753 1.00 79.81 171 GLU A N 1
ATOM 1311 C CA . GLU A 1 171 ? -9.778 3.047 -0.036 1.00 79.81 171 GLU A CA 1
ATOM 1312 C C . GLU A 1 171 ? -10.182 4.290 -0.854 1.00 79.81 171 GLU A C 1
ATOM 1314 O O . GLU A 1 171 ? -10.228 5.407 -0.331 1.00 79.81 171 GLU A O 1
ATOM 1319 N N . GLY A 1 172 ? -10.422 4.092 -2.153 1.00 78.75 172 GLY A N 1
ATOM 1320 C CA . GLY A 1 172 ? -10.721 5.161 -3.112 1.00 78.75 172 GLY A CA 1
ATOM 1321 C C . GLY A 1 172 ? -9.509 5.778 -3.826 1.00 78.75 172 GLY A C 1
ATOM 1322 O O . GLY A 1 172 ? -9.710 6.605 -4.713 1.00 78.75 172 GLY A O 1
ATOM 1323 N N . PHE A 1 173 ? -8.277 5.376 -3.489 1.00 81.31 173 PHE A N 1
ATOM 1324 C CA . PHE A 1 173 ? -7.036 5.854 -4.124 1.00 81.31 173 PHE A CA 1
ATOM 1325 C C . PHE A 1 173 ? -6.231 4.747 -4.832 1.00 81.31 173 PHE A C 1
ATOM 1327 O O . PHE A 1 173 ? -5.066 4.940 -5.177 1.00 81.31 173 PHE A O 1
ATOM 1334 N N . THR A 1 174 ? -6.834 3.579 -5.051 1.00 73.00 174 THR A N 1
ATOM 1335 C CA . THR A 1 174 ? -6.184 2.395 -5.643 1.00 73.00 174 THR A CA 1
ATOM 1336 C C . THR A 1 174 ? -6.025 2.472 -7.157 1.00 73.00 174 THR A C 1
ATOM 1338 O O . THR A 1 174 ? -5.110 1.882 -7.704 1.00 73.00 174 THR A O 1
ATOM 1341 N N . ASP A 1 175 ? -6.876 3.220 -7.855 1.00 76.94 175 ASP A N 1
ATOM 1342 C CA . ASP A 1 175 ? -6.959 3.109 -9.322 1.00 76.94 175 ASP A CA 1
ATOM 1343 C C . ASP A 1 175 ? -6.045 4.115 -10.060 1.00 76.94 175 ASP A C 1
ATOM 1345 O O . ASP A 1 175 ? -6.122 4.278 -11.279 1.00 76.94 175 ASP A O 1
ATOM 1349 N N . GLY A 1 176 ? -5.198 4.839 -9.322 1.00 81.88 176 GLY A N 1
ATOM 1350 C CA . GLY A 1 176 ? -4.348 5.905 -9.859 1.00 81.88 176 GLY A CA 1
ATOM 1351 C C . GLY A 1 176 ? -2.856 5.590 -9.800 1.00 81.88 176 GLY A C 1
ATOM 1352 O O . GLY A 1 176 ? -2.434 4.585 -9.243 1.00 81.88 176 GLY A O 1
ATOM 1353 N N . ASP A 1 177 ? -2.060 6.497 -10.354 1.00 83.75 177 ASP A N 1
ATOM 1354 C CA . ASP A 1 177 ? -0.609 6.388 -10.409 1.00 83.75 177 ASP A CA 1
ATOM 1355 C C . ASP A 1 177 ? 0.010 7.019 -9.160 1.00 83.75 177 ASP A C 1
ATOM 1357 O O . ASP A 1 177 ? -0.218 8.195 -8.843 1.00 83.75 177 ASP A O 1
ATOM 1361 N N . TRP A 1 178 ? 0.838 6.242 -8.472 1.00 84.44 178 TRP A N 1
ATOM 1362 C CA . TRP A 1 178 ? 1.621 6.700 -7.334 1.00 84.44 178 TRP A CA 1
ATOM 1363 C C . TRP A 1 178 ? 3.066 6.956 -7.761 1.00 84.44 178 TRP A C 1
ATOM 1365 O O . TRP A 1 178 ? 3.738 6.089 -8.312 1.00 84.44 178 TRP A O 1
ATOM 1375 N N . GLU A 1 179 ? 3.569 8.153 -7.476 1.00 86.50 179 GLU A N 1
ATOM 1376 C CA . GLU A 1 179 ? 4.972 8.514 -7.659 1.00 86.50 179 GLU A CA 1
ATOM 1377 C C . GLU A 1 179 ? 5.576 8.864 -6.296 1.00 86.50 179 GLU A C 1
ATOM 1379 O O . GLU A 1 179 ? 5.146 9.806 -5.625 1.00 86.50 179 GLU A O 1
ATOM 1384 N N . GLY A 1 180 ? 6.602 8.121 -5.886 1.00 86.12 180 GLY A N 1
ATOM 1385 C CA . GLY A 1 180 ? 7.439 8.489 -4.750 1.00 86.12 180 GLY A CA 1
ATOM 1386 C C . GLY A 1 180 ? 8.655 9.283 -5.224 1.00 86.12 180 GLY A C 1
ATOM 1387 O O . GLY A 1 180 ? 9.194 9.036 -6.301 1.00 86.12 180 GLY A O 1
ATOM 1388 N N . SER A 1 181 ? 9.125 10.252 -4.449 1.00 86.94 181 SER A N 1
ATOM 1389 C CA . SER A 1 181 ? 10.402 10.928 -4.701 1.00 86.94 181 SER A CA 1
ATOM 1390 C C . SER A 1 181 ? 11.165 11.134 -3.403 1.00 86.94 181 SER A C 1
ATOM 1392 O O . SER A 1 181 ? 10.591 11.507 -2.386 1.00 86.94 181 SER A O 1
ATOM 1394 N N . ILE A 1 182 ? 12.469 10.890 -3.437 1.00 86.19 182 ILE A N 1
ATOM 1395 C CA . ILE A 1 182 ? 13.380 11.141 -2.321 1.00 86.19 182 ILE A CA 1
ATOM 1396 C C . ILE A 1 182 ? 14.171 12.399 -2.630 1.00 86.19 182 ILE A C 1
ATOM 1398 O O . ILE A 1 182 ? 14.724 12.521 -3.721 1.00 86.19 182 ILE A O 1
ATOM 1402 N N . ILE A 1 183 ? 14.242 13.315 -1.671 1.00 85.38 183 ILE A N 1
ATOM 1403 C CA . ILE A 1 183 ? 15.129 14.474 -1.725 1.00 85.38 183 ILE A CA 1
ATOM 1404 C C . ILE A 1 183 ? 16.276 14.216 -0.750 1.00 85.38 183 ILE A C 1
ATOM 1406 O O . ILE A 1 183 ? 16.060 14.104 0.460 1.00 85.38 183 ILE A O 1
ATOM 1410 N N . ASP A 1 184 ? 17.491 14.114 -1.280 1.00 86.19 184 ASP A N 1
ATOM 1411 C CA . ASP A 1 184 ? 18.706 13.937 -0.484 1.00 86.19 184 ASP A CA 1
ATOM 1412 C C . ASP A 1 184 ? 19.106 15.243 0.237 1.00 86.19 184 ASP A C 1
ATOM 1414 O O . ASP A 1 184 ? 18.632 16.334 -0.093 1.00 86.19 184 ASP A O 1
ATOM 1418 N N . GLU A 1 185 ? 20.039 15.161 1.191 1.00 85.56 185 GLU A N 1
ATOM 1419 C CA . GLU A 1 185 ? 20.643 16.329 1.863 1.00 85.56 185 GLU A CA 1
ATOM 1420 C C . GLU A 1 185 ? 21.211 17.370 0.884 1.00 85.56 185 GLU A C 1
ATOM 1422 O O . GLU A 1 185 ? 21.079 18.572 1.120 1.00 85.56 185 GLU A O 1
ATOM 1427 N N . ASP A 1 186 ? 21.763 16.910 -0.243 1.00 84.75 186 ASP A N 1
ATOM 1428 C CA . ASP A 1 186 ? 22.327 17.750 -1.307 1.00 84.75 186 ASP A CA 1
ATOM 1429 C C . ASP A 1 186 ? 21.247 18.380 -2.221 1.00 84.75 186 ASP A C 1
ATOM 1431 O O . ASP A 1 186 ? 21.570 19.055 -3.197 1.00 84.75 186 ASP A O 1
ATOM 1435 N N . GLY A 1 187 ? 19.958 18.130 -1.954 1.00 84.69 187 GLY A N 1
ATOM 1436 C CA . GLY A 1 187 ? 18.826 18.592 -2.768 1.00 84.69 187 GLY A CA 1
ATOM 1437 C C . GLY A 1 187 ? 18.573 17.768 -4.037 1.00 84.69 187 GLY A C 1
ATOM 1438 O O . GLY A 1 187 ? 17.661 18.081 -4.804 1.00 84.69 187 GLY A O 1
ATOM 1439 N N . ALA A 1 188 ? 19.349 16.706 -4.273 1.00 83.38 188 ALA A N 1
ATOM 1440 C CA . ALA A 1 188 ? 19.131 15.802 -5.396 1.00 83.38 188 ALA A CA 1
ATOM 1441 C C . ALA A 1 188 ? 17.798 15.060 -5.229 1.00 83.38 188 ALA A C 1
ATOM 1443 O O . ALA A 1 188 ? 17.546 14.457 -4.187 1.00 83.38 188 ALA A O 1
ATOM 1444 N N . THR A 1 189 ? 16.951 15.100 -6.261 1.00 84.06 189 THR A N 1
ATOM 1445 C CA . THR A 1 189 ? 15.679 14.370 -6.277 1.00 84.06 189 THR A CA 1
ATOM 1446 C C . THR A 1 189 ? 15.855 13.044 -7.005 1.00 84.06 189 THR A C 1
ATOM 1448 O O . THR A 1 189 ? 16.310 13.014 -8.151 1.00 84.06 189 THR A O 1
ATOM 1451 N N . ARG A 1 190 ? 15.474 11.947 -6.355 1.00 82.81 190 ARG A N 1
ATOM 1452 C CA . ARG A 1 190 ? 15.455 10.600 -6.931 1.00 82.81 190 ARG A CA 1
ATOM 1453 C C . ARG A 1 190 ? 14.012 10.141 -7.032 1.00 82.81 190 ARG A C 1
ATOM 1455 O O . ARG A 1 190 ? 13.326 10.061 -6.015 1.00 82.81 190 ARG A O 1
ATOM 1462 N N . LYS A 1 191 ? 13.549 9.845 -8.246 1.00 80.00 191 LYS A N 1
ATOM 1463 C CA . LYS A 1 191 ? 12.226 9.245 -8.429 1.00 80.00 191 LYS A CA 1
ATOM 1464 C C . LYS A 1 191 ? 12.269 7.797 -7.960 1.00 80.00 191 LYS A C 1
ATOM 1466 O O . LYS A 1 191 ? 13.135 7.030 -8.380 1.00 80.00 191 LYS A O 1
ATOM 1471 N N . MET A 1 192 ? 11.328 7.449 -7.098 1.00 71.31 192 MET A N 1
ATOM 1472 C CA . MET A 1 192 ? 11.027 6.081 -6.727 1.00 71.31 192 MET A CA 1
ATOM 1473 C C . MET A 1 192 ? 9.913 5.606 -7.648 1.00 71.31 192 MET A C 1
ATOM 1475 O O . MET A 1 192 ? 8.771 6.056 -7.537 1.00 71.31 192 MET A O 1
ATOM 1479 N N . PHE A 1 193 ? 10.256 4.746 -8.599 1.00 59.69 193 PHE A N 1
ATOM 1480 C CA . PHE A 1 193 ? 9.250 4.156 -9.466 1.00 59.69 193 PHE A CA 1
ATOM 1481 C C . PHE A 1 193 ? 8.504 3.059 -8.717 1.00 59.69 193 PHE A C 1
ATOM 1483 O O . PHE A 1 193 ? 9.109 2.120 -8.200 1.00 59.69 193 PHE A O 1
ATOM 1490 N N . VAL A 1 194 ? 7.184 3.201 -8.697 1.00 55.16 194 VAL A N 1
ATOM 1491 C CA . VAL A 1 194 ? 6.237 2.160 -8.326 1.00 55.16 194 VAL A CA 1
ATOM 1492 C C . VAL A 1 194 ? 6.217 1.128 -9.457 1.00 55.16 194 VAL A C 1
ATOM 1494 O O . VAL A 1 194 ? 5.928 1.490 -10.599 1.00 55.16 194 VAL A O 1
ATOM 1497 N N . PRO A 1 195 ? 6.591 -0.134 -9.206 1.00 49.19 195 PRO A N 1
ATOM 1498 C CA . PRO A 1 195 ? 6.638 -1.119 -10.267 1.00 49.19 195 PRO A CA 1
ATOM 1499 C C . PRO A 1 195 ? 5.241 -1.700 -10.504 1.00 49.19 195 PRO A C 1
ATOM 1501 O O . PRO A 1 195 ? 4.841 -2.612 -9.791 1.00 49.19 195 PRO A O 1
ATOM 1504 N N . ASP A 1 196 ? 4.542 -1.242 -11.544 1.00 40.31 196 ASP A N 1
ATOM 1505 C CA . ASP A 1 196 ? 3.309 -1.914 -11.993 1.00 40.31 196 ASP A CA 1
ATOM 1506 C C . ASP A 1 196 ? 3.591 -3.288 -12.639 1.00 40.31 196 ASP A C 1
ATOM 1508 O O . ASP A 1 196 ? 2.720 -4.150 -12.662 1.00 40.31 196 ASP A O 1
ATOM 1512 N N . GLU A 1 197 ? 4.827 -3.567 -13.087 1.00 40.00 197 GLU A N 1
ATOM 1513 C CA . GLU A 1 197 ? 5.187 -4.871 -13.689 1.00 40.00 197 GLU A CA 1
ATOM 1514 C C . GLU A 1 197 ? 6.639 -5.346 -13.438 1.00 40.00 197 GLU A C 1
ATOM 1516 O O . GLU A 1 197 ? 7.084 -6.354 -14.003 1.00 40.00 197 GLU A O 1
ATOM 1521 N N . ALA A 1 198 ? 7.433 -4.655 -12.610 1.00 36.38 198 ALA A N 1
ATOM 1522 C CA . ALA A 1 198 ? 8.827 -5.052 -12.393 1.00 36.38 198 ALA A CA 1
ATOM 1523 C C . ALA A 1 198 ? 8.963 -6.121 -11.298 1.00 36.38 198 ALA A C 1
ATOM 1525 O O . ALA A 1 198 ? 8.363 -6.036 -10.232 1.00 36.38 198 ALA A O 1
ATOM 1526 N N . ASP A 1 199 ? 9.810 -7.120 -11.572 1.00 37.12 199 ASP A N 1
ATOM 1527 C CA . ASP A 1 199 ? 10.261 -8.135 -10.617 1.00 37.12 199 ASP A CA 1
ATOM 1528 C C . ASP A 1 199 ? 10.558 -7.480 -9.248 1.00 37.12 199 ASP A C 1
ATOM 1530 O O . ASP A 1 199 ? 11.450 -6.626 -9.204 1.00 37.12 199 ASP A O 1
ATOM 1534 N N . PRO A 1 200 ? 9.904 -7.882 -8.135 1.00 37.69 200 PRO A N 1
ATOM 1535 C CA . PRO A 1 200 ? 10.080 -7.283 -6.798 1.00 37.69 200 PRO A CA 1
ATOM 1536 C C . PRO A 1 200 ? 11.507 -7.416 -6.229 1.00 37.69 200 PRO A C 1
ATOM 1538 O O . PRO A 1 200 ? 11.767 -7.126 -5.069 1.00 37.69 200 PRO A O 1
ATOM 1541 N N . ARG A 1 201 ? 12.456 -7.889 -7.042 1.00 40.41 201 ARG A N 1
ATOM 1542 C CA . ARG A 1 201 ? 13.863 -8.113 -6.720 1.00 40.41 201 ARG A CA 1
ATOM 1543 C C . ARG A 1 201 ? 14.801 -6.984 -7.172 1.00 40.41 201 ARG A C 1
ATOM 1545 O O . ARG A 1 201 ? 16.003 -7.166 -6.989 1.00 40.41 201 ARG A O 1
ATOM 1552 N N . ASN A 1 202 ? 14.328 -5.899 -7.812 1.00 34.72 202 ASN A N 1
ATOM 1553 C CA . ASN A 1 202 ? 15.204 -4.778 -8.209 1.00 34.72 202 ASN A CA 1
ATOM 1554 C C . ASN A 1 202 ? 14.463 -3.456 -8.571 1.00 34.72 202 ASN A C 1
ATOM 1556 O O . ASN A 1 202 ? 14.200 -3.234 -9.760 1.00 34.72 202 ASN A O 1
ATOM 1560 N N . PRO A 1 203 ? 14.158 -2.553 -7.617 1.00 39.84 203 PRO A N 1
ATOM 1561 C CA . PRO A 1 203 ? 13.670 -1.209 -7.939 1.00 39.84 203 PRO A CA 1
ATOM 1562 C C . PRO A 1 203 ? 14.795 -0.363 -8.569 1.00 39.84 203 PRO A C 1
ATOM 1564 O O . PRO A 1 203 ? 15.905 -0.286 -8.046 1.00 39.84 203 PRO A O 1
ATOM 1567 N N . PHE A 1 204 ? 14.546 0.253 -9.729 1.00 35.72 204 PHE A N 1
ATOM 1568 C CA . PHE A 1 204 ? 15.515 1.148 -10.375 1.00 35.72 204 PHE A CA 1
ATOM 1569 C C . PHE A 1 204 ? 15.362 2.581 -9.841 1.00 35.72 204 PHE A C 1
ATOM 1571 O O . PHE A 1 204 ? 14.280 3.157 -9.906 1.00 35.72 204 PHE A O 1
ATOM 1578 N N . LEU A 1 205 ? 16.465 3.171 -9.369 1.00 40.41 205 LEU A N 1
ATOM 1579 C CA . LEU A 1 205 ? 16.580 4.600 -9.058 1.00 40.41 205 LEU A CA 1
ATOM 1580 C C . LEU A 1 205 ? 17.138 5.347 -10.279 1.00 40.41 205 LEU A C 1
ATOM 1582 O O . LEU A 1 205 ? 18.249 5.055 -10.729 1.00 40.41 205 LEU A O 1
ATOM 1586 N N . GLU A 1 206 ? 16.407 6.336 -10.797 1.00 40.56 206 GLU A N 1
ATOM 1587 C CA . GLU A 1 206 ? 16.937 7.280 -11.793 1.00 40.56 206 GLU A CA 1
ATOM 1588 C C . GLU A 1 206 ? 17.472 8.555 -11.121 1.00 40.56 206 GLU A C 1
ATOM 1590 O O . GLU A 1 206 ? 16.852 9.120 -10.218 1.00 40.56 206 GLU A O 1
ATOM 1595 N N . TYR A 1 207 ? 18.643 9.017 -11.575 1.00 36.16 207 TYR A N 1
ATOM 1596 C CA . TYR A 1 207 ? 19.347 10.183 -11.030 1.00 36.16 207 TYR A CA 1
ATOM 1597 C C . TYR A 1 207 ? 19.122 11.434 -11.894 1.00 36.16 207 TYR A C 1
ATOM 1599 O O . TYR A 1 207 ? 19.454 11.422 -13.080 1.00 36.16 207 TYR A O 1
ATOM 1607 N N . SER A 1 208 ? 18.694 12.551 -11.290 1.00 39.25 208 SER A N 1
ATOM 1608 C CA . SER A 1 208 ? 18.791 13.893 -11.893 1.00 39.25 208 SER A CA 1
ATOM 1609 C C . SER A 1 208 ? 19.429 14.894 -10.921 1.00 39.25 208 SER A C 1
ATOM 1611 O O . SER A 1 208 ? 19.168 14.864 -9.721 1.00 39.25 208 SER A O 1
ATOM 1613 N N . LYS A 1 209 ? 20.296 15.777 -11.439 1.00 33.53 209 LYS A N 1
ATOM 1614 C CA . LYS A 1 209 ? 21.032 16.796 -10.663 1.00 33.53 209 LYS A CA 1
ATOM 1615 C C . LYS A 1 209 ? 20.356 18.176 -10.634 1.00 33.53 209 LYS A C 1
ATOM 1617 O O . LYS A 1 209 ? 20.890 19.069 -9.989 1.00 33.53 209 LYS A O 1
ATOM 1622 N N . ASP A 1 210 ? 19.234 18.369 -11.331 1.00 42.91 210 ASP A N 1
ATOM 1623 C CA . ASP A 1 210 ? 18.566 19.678 -11.428 1.00 42.91 210 ASP A CA 1
ATOM 1624 C C . ASP A 1 210 ? 17.030 19.515 -11.535 1.00 42.91 210 ASP A C 1
ATOM 1626 O O . ASP A 1 210 ? 16.496 19.348 -12.641 1.00 42.91 210 ASP A O 1
ATOM 1630 N N . PRO A 1 211 ? 16.307 19.478 -10.397 1.00 42.25 211 PRO A N 1
ATOM 1631 C CA . PRO A 1 211 ? 14.883 19.135 -10.355 1.00 42.25 211 PRO A CA 1
ATOM 1632 C C . PRO A 1 211 ? 13.993 20.147 -11.089 1.00 42.25 211 PRO A C 1
ATOM 1634 O O . PRO A 1 211 ? 13.122 19.745 -11.858 1.00 42.25 211 PRO A O 1
ATOM 1637 N N . GLU A 1 212 ? 14.240 21.451 -10.925 1.00 39.00 212 GLU A N 1
ATOM 1638 C CA . GLU A 1 212 ? 13.417 22.514 -11.521 1.00 39.00 212 GLU A CA 1
ATOM 1639 C C . GLU A 1 212 ? 13.610 22.616 -13.038 1.00 39.00 212 GLU A C 1
ATOM 1641 O O . GLU A 1 212 ? 12.627 22.743 -13.768 1.00 39.00 212 GLU A O 1
ATOM 1646 N N . LYS A 1 213 ? 14.841 22.459 -13.552 1.00 41.34 213 LYS A N 1
ATOM 1647 C CA . LYS A 1 213 ? 15.082 22.411 -15.008 1.00 41.34 213 LYS A CA 1
ATOM 1648 C C . LYS A 1 213 ? 14.565 21.138 -15.656 1.00 41.34 213 LYS A C 1
ATOM 1650 O O . LYS A 1 213 ? 14.101 21.193 -16.792 1.00 41.34 213 LYS A O 1
ATOM 1655 N N . THR A 1 214 ? 14.636 20.005 -14.959 1.00 43.72 214 THR A N 1
ATOM 1656 C CA . THR A 1 214 ? 14.048 18.750 -15.452 1.00 43.72 214 THR A CA 1
ATOM 1657 C C . THR A 1 214 ? 12.524 18.890 -15.547 1.00 43.72 214 THR A C 1
ATOM 1659 O O . THR A 1 214 ? 11.924 18.433 -16.514 1.00 43.72 214 THR A O 1
ATOM 1662 N N . PHE A 1 215 ? 11.902 19.597 -14.600 1.00 41.25 215 PHE A N 1
ATOM 1663 C CA . PHE A 1 215 ? 10.457 19.825 -14.555 1.00 41.25 215 PHE A CA 1
ATOM 1664 C C . PHE A 1 215 ? 9.966 20.885 -15.567 1.00 41.25 215 PHE A C 1
ATOM 1666 O O . PHE A 1 215 ? 8.960 20.673 -16.243 1.00 41.25 215 PHE A O 1
ATOM 1673 N N . GLU A 1 216 ? 10.694 21.993 -15.752 1.00 38.44 216 GLU A N 1
ATOM 1674 C CA . GLU A 1 216 ? 10.417 23.021 -16.777 1.00 38.44 216 GLU A CA 1
ATOM 1675 C C . GLU A 1 216 ? 10.667 22.512 -18.209 1.00 38.44 216 GLU A C 1
ATOM 1677 O O . GLU A 1 216 ? 9.884 22.811 -19.115 1.00 38.44 216 GLU A O 1
ATOM 1682 N N . ALA A 1 217 ? 11.697 21.682 -18.426 1.00 41.47 217 ALA A N 1
ATOM 1683 C CA . ALA A 1 217 ? 11.973 21.055 -19.724 1.00 41.47 217 ALA A CA 1
ATOM 1684 C C . ALA A 1 217 ? 10.895 20.036 -20.141 1.00 41.47 217 ALA A C 1
ATOM 1686 O O . ALA A 1 217 ? 10.685 19.826 -21.337 1.00 41.47 217 ALA A O 1
ATOM 1687 N N . LEU A 1 218 ? 10.198 19.437 -19.168 1.00 38.59 218 LEU A N 1
ATOM 1688 C CA . LEU A 1 218 ? 9.036 18.572 -19.394 1.00 38.59 218 LEU A CA 1
ATOM 1689 C C . LEU A 1 218 ? 7.738 19.372 -19.618 1.00 38.59 218 LEU A C 1
ATOM 1691 O O . LEU A 1 218 ? 6.851 18.893 -20.314 1.00 38.59 218 LEU A O 1
ATOM 1695 N N . LYS A 1 219 ? 7.632 20.601 -19.088 1.00 38.81 219 LYS A N 1
ATOM 1696 C CA . LYS A 1 219 ? 6.475 21.500 -19.287 1.00 38.81 219 LYS A CA 1
ATOM 1697 C C . LYS A 1 219 ? 6.475 22.252 -20.620 1.00 38.81 219 LYS A C 1
ATOM 1699 O O . LYS A 1 219 ? 5.408 22.549 -21.145 1.00 38.81 219 LYS A O 1
ATOM 1704 N N . THR A 1 220 ? 7.644 22.624 -21.143 1.00 34.16 220 THR A N 1
ATOM 1705 C CA . THR A 1 220 ? 7.758 23.520 -22.316 1.00 34.16 220 THR A CA 1
ATOM 1706 C C . THR A 1 220 ? 7.795 22.800 -23.663 1.00 34.16 220 THR A C 1
ATOM 1708 O O . THR A 1 220 ? 7.574 23.432 -24.696 1.00 34.16 220 THR A O 1
ATOM 1711 N N . LYS A 1 221 ? 8.010 21.480 -23.687 1.00 32.09 221 LYS A N 1
ATOM 1712 C CA . LYS A 1 221 ? 7.888 20.678 -24.908 1.00 32.09 221 LYS A CA 1
ATOM 1713 C C . LYS A 1 221 ? 6.472 20.123 -25.023 1.00 32.09 221 LYS A C 1
ATOM 1715 O O . LYS A 1 221 ? 6.182 19.034 -24.543 1.00 32.09 221 LYS A O 1
ATOM 1720 N N . GLY A 1 222 ? 5.599 20.881 -25.686 1.00 31.77 222 GLY A N 1
ATOM 1721 C CA . GLY A 1 222 ? 4.372 20.317 -26.246 1.00 31.77 222 GLY A CA 1
ATOM 1722 C C . GLY A 1 222 ? 4.719 19.104 -27.112 1.00 31.77 222 GLY A C 1
ATOM 1723 O O . GLY A 1 222 ? 5.724 19.132 -27.820 1.00 31.77 222 GLY A O 1
ATOM 1724 N N . LEU A 1 223 ? 3.919 18.041 -26.998 1.00 38.88 223 LEU A N 1
ATOM 1725 C CA . LEU A 1 223 ? 4.048 16.782 -27.738 1.00 38.88 223 LEU A CA 1
ATOM 1726 C C . LEU A 1 223 ? 4.266 17.042 -29.238 1.00 38.88 223 LEU A C 1
ATOM 1728 O O . LEU A 1 223 ? 3.327 17.272 -29.995 1.00 38.88 223 LEU A O 1
ATOM 1732 N N . GLY A 1 224 ? 5.530 17.024 -29.640 1.00 30.89 224 GLY A N 1
ATOM 1733 C CA . GLY A 1 224 ? 6.004 17.266 -30.991 1.00 30.89 224 GLY A CA 1
ATOM 1734 C C . GLY A 1 224 ? 7.435 16.760 -31.084 1.00 30.89 224 GLY A C 1
ATOM 1735 O O . GLY A 1 224 ? 8.362 17.439 -30.656 1.00 30.89 224 GLY A O 1
ATOM 1736 N N . GLU A 1 225 ? 7.556 15.529 -31.579 1.00 34.53 225 GLU A N 1
ATOM 1737 C CA . GLU A 1 225 ? 8.780 14.856 -32.029 1.00 34.53 225 GLU A CA 1
ATOM 1738 C C . GLU A 1 225 ? 9.950 14.834 -31.029 1.00 34.53 225 GLU A C 1
ATOM 1740 O O . GLU A 1 225 ? 10.939 15.560 -31.124 1.00 34.53 225 GLU A O 1
ATOM 1745 N N . PHE A 1 226 ? 9.871 13.887 -30.093 1.00 26.67 226 PHE A N 1
ATOM 1746 C CA . PHE A 1 226 ? 11.065 13.172 -29.650 1.00 26.67 226 PHE A CA 1
ATOM 1747 C C . PHE A 1 226 ? 11.252 11.992 -30.611 1.00 26.67 226 PHE A C 1
ATOM 1749 O O . PHE A 1 226 ? 10.435 11.073 -30.617 1.00 26.67 226 PHE A O 1
ATOM 1756 N N . GLU A 1 227 ? 12.290 12.027 -31.449 1.00 30.41 227 GLU A N 1
ATOM 1757 C CA . GLU A 1 227 ? 12.705 10.841 -32.197 1.00 30.41 227 GLU A CA 1
ATOM 1758 C C . GLU A 1 227 ? 13.167 9.767 -31.208 1.00 30.41 227 GLU A C 1
ATOM 1760 O O . GLU A 1 227 ? 14.117 9.941 -30.440 1.00 30.41 227 GLU A O 1
ATOM 1765 N N . ASP A 1 228 ? 12.448 8.653 -31.235 1.00 32.44 228 ASP A N 1
ATOM 1766 C CA . ASP A 1 228 ? 12.759 7.420 -30.538 1.00 32.44 228 ASP A CA 1
ATOM 1767 C C . ASP A 1 228 ? 14.107 6.844 -31.036 1.00 32.44 228 ASP A C 1
ATOM 1769 O O . ASP A 1 228 ? 14.240 6.516 -32.220 1.00 32.44 228 ASP A O 1
ATOM 1773 N N . PRO A 1 229 ? 15.130 6.663 -30.174 1.00 30.80 229 PRO A N 1
ATOM 1774 C CA . PRO A 1 229 ? 16.356 5.964 -30.561 1.00 30.80 229 PRO A CA 1
ATOM 1775 C C . PRO A 1 229 ? 16.153 4.450 -30.789 1.00 30.80 229 PRO A C 1
ATOM 1777 O O . PRO A 1 229 ? 17.089 3.771 -31.225 1.00 30.80 229 PRO A O 1
ATOM 1780 N N . TYR A 1 230 ? 14.950 3.916 -30.555 1.00 35.31 230 TYR A N 1
ATOM 1781 C CA . TYR A 1 230 ? 14.561 2.520 -30.748 1.00 35.31 230 TYR A CA 1
ATOM 1782 C C . TYR A 1 230 ? 13.382 2.356 -31.712 1.00 35.31 230 TYR A C 1
ATOM 1784 O O . TYR A 1 230 ? 12.440 1.625 -31.427 1.00 35.31 230 TYR A O 1
ATOM 1792 N N . GLY A 1 231 ? 13.488 2.921 -32.917 1.00 34.97 231 GLY A N 1
ATOM 1793 C CA . GLY A 1 231 ? 12.600 2.561 -34.024 1.00 34.97 231 GLY A CA 1
ATOM 1794 C C . GLY A 1 231 ? 12.596 1.047 -34.305 1.00 34.97 231 GLY A C 1
ATOM 1795 O O . GLY A 1 231 ? 13.462 0.528 -35.016 1.00 34.97 231 GLY A O 1
ATOM 1796 N N . ALA A 1 232 ? 11.623 0.339 -33.732 1.00 30.17 232 ALA A N 1
ATOM 1797 C CA . ALA A 1 232 ? 11.183 -0.990 -34.128 1.00 30.17 232 ALA A CA 1
ATOM 1798 C C . ALA A 1 232 ? 9.747 -1.228 -33.640 1.00 30.17 232 ALA A C 1
ATOM 1800 O O . ALA A 1 232 ? 9.514 -1.533 -32.470 1.00 30.17 232 ALA A O 1
ATOM 1801 N N . ASP A 1 233 ? 8.814 -1.158 -34.588 1.00 31.97 233 ASP A N 1
ATOM 1802 C CA . ASP A 1 233 ? 7.426 -1.592 -34.464 1.00 31.97 233 ASP A CA 1
ATOM 1803 C C . ASP A 1 233 ? 7.317 -2.969 -33.781 1.00 31.97 233 ASP A C 1
ATOM 1805 O O . ASP A 1 233 ? 7.818 -3.987 -34.279 1.00 31.97 233 ASP A O 1
ATOM 1809 N N . LEU A 1 234 ? 6.631 -3.024 -32.639 1.00 26.86 234 LEU A N 1
ATOM 1810 C CA . LEU A 1 234 ? 6.199 -4.265 -32.000 1.00 26.86 234 LEU A CA 1
ATOM 1811 C C . LEU A 1 234 ? 4.671 -4.362 -32.097 1.00 26.86 234 LEU A C 1
ATOM 1813 O O . LEU A 1 234 ? 3.990 -3.587 -31.436 1.00 26.86 234 LEU A O 1
ATOM 1817 N N . PRO A 1 235 ? 4.102 -5.354 -32.808 1.00 33.09 235 PRO A N 1
ATOM 1818 C CA . PRO A 1 235 ? 2.699 -5.696 -32.626 1.00 33.09 235 PRO A CA 1
ATOM 1819 C C . PRO A 1 235 ? 2.575 -6.520 -31.337 1.00 33.09 235 PRO A C 1
ATOM 1821 O O . PRO A 1 235 ? 3.263 -7.535 -31.177 1.00 33.09 235 PRO A O 1
ATOM 1824 N N . TYR A 1 236 ? 1.760 -6.079 -30.384 1.00 29.64 236 TYR A N 1
ATOM 1825 C CA . TYR A 1 236 ? 1.321 -6.902 -29.257 1.00 29.64 236 TYR A CA 1
ATOM 1826 C C . TYR A 1 236 ? -0.038 -7.512 -29.596 1.00 29.64 236 TYR A C 1
ATOM 1828 O O . TYR A 1 236 ? -0.970 -6.806 -29.957 1.00 29.64 236 TYR A O 1
ATOM 1836 N N . GLY A 1 237 ? -0.103 -8.841 -29.520 1.00 26.58 237 GLY A N 1
ATOM 1837 C CA . GLY A 1 237 ? -1.327 -9.627 -29.536 1.00 26.58 237 GLY A CA 1
ATOM 1838 C C . GLY A 1 237 ? -1.326 -10.542 -28.313 1.00 26.58 237 GLY A C 1
ATOM 1839 O O . GLY A 1 237 ? -0.406 -11.342 -28.153 1.00 26.58 237 GLY A O 1
ATOM 1840 N N . GLU A 1 238 ? -2.318 -10.305 -27.459 1.00 28.67 238 GLU A N 1
ATOM 1841 C CA . GLU A 1 238 ? -3.080 -11.196 -26.572 1.00 28.67 238 GLU A CA 1
ATOM 1842 C C . GLU A 1 238 ? -2.389 -12.383 -25.870 1.00 28.67 238 GLU A C 1
ATOM 1844 O O . GLU A 1 238 ? -2.022 -13.394 -26.470 1.00 28.67 238 GLU A O 1
ATOM 1849 N N . LEU A 1 239 ? -2.403 -12.327 -24.533 1.00 24.19 239 LEU A N 1
ATOM 1850 C CA . LEU A 1 239 ? -2.635 -13.495 -23.683 1.00 24.19 239 LEU A CA 1
ATOM 1851 C C . LEU A 1 239 ? -3.888 -13.231 -22.840 1.00 24.19 239 LEU A C 1
ATOM 1853 O O . LEU A 1 239 ? -3.834 -12.546 -21.825 1.00 24.19 239 LEU A O 1
ATOM 1857 N N . SER A 1 240 ? -5.017 -13.794 -23.271 1.00 26.47 240 SER A N 1
ATOM 1858 C CA . SER A 1 240 ? -6.220 -13.940 -22.458 1.00 26.47 240 SER A CA 1
ATOM 1859 C C . SER A 1 240 ? -6.040 -15.113 -21.486 1.00 26.47 240 SER A C 1
ATOM 1861 O O . SER A 1 240 ? -5.932 -16.266 -21.914 1.00 26.47 240 SER A O 1
ATOM 1863 N N . GLY A 1 241 ? -6.037 -14.836 -20.186 1.00 24.78 241 GLY A N 1
ATOM 1864 C CA . GLY A 1 241 ? -6.182 -15.818 -19.111 1.00 24.78 241 GLY A CA 1
ATOM 1865 C C . GLY A 1 241 ? -7.224 -15.284 -18.137 1.00 24.78 241 GLY A C 1
ATOM 1866 O O . GLY A 1 241 ? -6.987 -14.271 -17.491 1.00 24.78 241 GLY A O 1
ATOM 1867 N N . GLY A 1 242 ? -8.406 -15.898 -18.136 1.00 21.97 242 GLY A N 1
ATOM 1868 C CA . GLY A 1 242 ? -9.585 -15.391 -17.448 1.00 21.97 242 GLY A CA 1
ATOM 1869 C C . GLY A 1 242 ? -9.556 -15.527 -15.927 1.00 21.97 242 GLY A C 1
ATOM 1870 O O . GLY A 1 242 ? -8.939 -16.440 -15.389 1.00 21.97 242 GLY A O 1
ATOM 1871 N N . GLY A 1 243 ? -10.326 -14.635 -15.301 1.00 29.83 243 GLY A N 1
ATOM 1872 C CA . GLY A 1 243 ? -11.246 -14.946 -14.207 1.00 29.83 243 GLY A CA 1
ATOM 1873 C C . GLY A 1 243 ? -10.631 -15.432 -12.904 1.00 29.83 243 GLY A C 1
ATOM 1874 O O . GLY A 1 243 ? -10.677 -16.622 -12.631 1.00 29.83 243 GLY A O 1
ATOM 1875 N N . ASP A 1 244 ? -10.111 -14.496 -12.112 1.00 23.34 244 ASP A N 1
ATOM 1876 C CA . ASP A 1 244 ? -10.547 -14.260 -10.729 1.00 23.34 244 ASP A CA 1
ATOM 1877 C C . ASP A 1 244 ? -9.936 -12.925 -10.278 1.00 23.34 244 ASP A C 1
ATOM 1879 O O . ASP A 1 244 ? -8.717 -12.748 -10.274 1.00 23.34 244 ASP A O 1
ATOM 1883 N N . SER A 1 245 ? -10.785 -11.945 -9.966 1.00 24.70 245 SER A N 1
ATOM 1884 C CA . SER A 1 245 ? -10.380 -10.630 -9.469 1.00 24.70 245 SER A CA 1
ATOM 1885 C C . SER A 1 245 ? -9.817 -10.774 -8.054 1.00 24.70 245 SER A C 1
ATOM 1887 O O . SER A 1 245 ? -10.545 -10.682 -7.066 1.00 24.70 245 SER A O 1
ATOM 1889 N N . PHE A 1 246 ? -8.518 -11.029 -7.948 1.00 26.86 246 PHE A N 1
ATOM 1890 C CA . PHE A 1 246 ? -7.788 -10.725 -6.729 1.00 26.86 246 PHE A CA 1
ATOM 1891 C C . PHE A 1 246 ? -7.657 -9.202 -6.665 1.00 26.86 246 PHE A C 1
ATOM 1893 O O . PHE A 1 246 ? -6.952 -8.615 -7.482 1.00 26.86 246 PHE A O 1
ATOM 1900 N N . GLU A 1 247 ? -8.360 -8.568 -5.723 1.00 37.59 247 GLU A N 1
ATOM 1901 C CA . GLU A 1 247 ? -8.023 -7.226 -5.242 1.00 37.59 247 GLU A CA 1
ATOM 1902 C C . GLU A 1 247 ? -6.576 -7.288 -4.734 1.00 37.59 247 GLU A C 1
ATOM 1904 O O . GLU A 1 247 ? -6.300 -7.691 -3.604 1.00 37.59 247 GLU A O 1
ATOM 1909 N N . LEU A 1 248 ? -5.623 -7.014 -5.621 1.00 41.38 248 LEU A N 1
ATOM 1910 C CA . LEU A 1 248 ? -4.244 -6.775 -5.243 1.00 41.38 248 LEU A CA 1
ATOM 1911 C C . LEU A 1 248 ? -4.247 -5.439 -4.512 1.00 41.38 248 LEU A C 1
ATOM 1913 O O . LEU A 1 248 ? -4.346 -4.388 -5.140 1.00 41.38 248 LEU A O 1
ATOM 1917 N N . ASP A 1 249 ? -4.169 -5.502 -3.183 1.00 55.12 249 ASP A N 1
ATOM 1918 C CA . ASP A 1 249 ? -3.804 -4.366 -2.346 1.00 55.12 249 ASP A CA 1
ATOM 1919 C C . ASP A 1 249 ? -2.497 -3.791 -2.925 1.00 55.12 249 ASP A C 1
ATOM 1921 O O . ASP A 1 249 ? -1.424 -4.382 -2.763 1.00 55.12 249 ASP A O 1
ATOM 1925 N N . GLN A 1 250 ? -2.589 -2.697 -3.691 1.00 64.12 250 GLN A N 1
ATOM 1926 C CA . GLN A 1 250 ? -1.419 -2.041 -4.267 1.00 64.12 250 GLN A CA 1
ATOM 1927 C C . GLN A 1 250 ? -0.518 -1.615 -3.112 1.00 64.12 250 GLN A C 1
ATOM 1929 O O . GLN A 1 250 ? -0.889 -0.782 -2.291 1.00 64.12 250 GLN A O 1
ATOM 1934 N N . LYS A 1 251 ? 0.662 -2.217 -3.017 1.00 67.12 251 LYS A N 1
ATOM 1935 C CA . LYS A 1 251 ? 1.631 -1.925 -1.968 1.00 67.12 251 LYS A CA 1
ATOM 1936 C C . LYS A 1 251 ? 2.928 -1.498 -2.622 1.00 67.12 251 LYS A C 1
ATOM 1938 O O . LYS A 1 251 ? 3.427 -2.177 -3.518 1.00 67.12 251 LYS A O 1
ATOM 1943 N N . PHE A 1 252 ? 3.494 -0.404 -2.134 1.00 74.25 252 PHE A N 1
ATOM 1944 C CA . PHE A 1 252 ? 4.742 0.138 -2.655 1.00 74.25 252 PHE A CA 1
ATOM 1945 C C . PHE A 1 252 ? 5.823 -0.002 -1.593 1.00 74.25 252 PHE A C 1
ATOM 1947 O O . PHE A 1 252 ? 5.726 0.617 -0.534 1.00 74.25 252 PHE A O 1
ATOM 1954 N N . ASP A 1 253 ? 6.820 -0.845 -1.865 1.00 73.75 253 ASP A N 1
ATOM 1955 C CA . ASP A 1 253 ? 8.032 -0.969 -1.057 1.00 73.75 253 ASP A CA 1
ATOM 1956 C C . ASP A 1 253 ? 9.103 -0.010 -1.614 1.00 73.75 253 ASP A C 1
ATOM 1958 O O . ASP A 1 253 ? 9.346 0.038 -2.822 1.00 73.75 253 ASP A O 1
ATOM 1962 N N . PHE A 1 254 ? 9.744 0.757 -0.738 1.00 73.38 254 PHE A N 1
ATOM 1963 C CA . PHE A 1 254 ? 10.710 1.795 -1.087 1.00 73.38 254 PHE A CA 1
ATOM 1964 C C . PHE A 1 254 ? 11.992 1.646 -0.275 1.00 73.38 254 PHE A C 1
ATOM 1966 O O . PHE A 1 254 ? 11.935 1.652 0.953 1.00 73.38 254 PHE A O 1
ATOM 1973 N N . GLU A 1 255 ? 13.138 1.617 -0.955 1.00 77.19 255 GLU A N 1
ATOM 1974 C CA . GLU A 1 255 ? 14.461 1.691 -0.329 1.00 77.19 255 GLU A CA 1
ATOM 1975 C C . GLU A 1 255 ? 14.835 3.160 -0.076 1.00 77.19 255 GLU A C 1
ATOM 1977 O O . GLU A 1 255 ? 14.790 3.991 -0.989 1.00 77.19 255 GLU A O 1
ATOM 1982 N N . VAL A 1 256 ? 15.218 3.496 1.159 1.00 76.38 256 VAL A N 1
ATOM 1983 C CA . VAL A 1 256 ? 15.566 4.872 1.550 1.00 76.38 256 VAL A CA 1
ATOM 1984 C C . VAL A 1 256 ? 17.080 5.016 1.648 1.00 76.38 256 VAL A C 1
ATOM 1986 O O . VAL A 1 256 ? 17.671 4.455 2.564 1.00 76.38 256 VAL A O 1
ATOM 1989 N N . PRO A 1 257 ? 17.744 5.799 0.783 1.00 80.75 257 PRO A N 1
ATOM 1990 C CA . PRO A 1 257 ? 19.178 6.039 0.892 1.00 80.75 257 PRO A CA 1
ATOM 1991 C C . PRO A 1 257 ? 19.572 6.707 2.216 1.00 80.75 257 PRO A C 1
ATOM 1993 O O . PRO A 1 257 ? 18.837 7.550 2.733 1.00 80.75 257 PRO A O 1
ATOM 1996 N N . ASP A 1 258 ? 20.786 6.426 2.698 1.00 78.06 258 ASP A N 1
ATOM 1997 C CA . ASP A 1 258 ? 21.335 6.935 3.969 1.00 78.06 258 ASP A CA 1
ATOM 1998 C C . ASP A 1 258 ? 21.226 8.459 4.145 1.00 78.06 258 ASP A C 1
ATOM 2000 O O . ASP A 1 258 ? 21.004 8.942 5.253 1.00 78.06 258 ASP A O 1
ATOM 2004 N N . LYS A 1 259 ? 21.342 9.214 3.043 1.00 81.44 259 LYS A N 1
ATOM 2005 C CA . LYS A 1 259 ? 21.338 10.689 3.006 1.00 81.44 259 LYS A CA 1
ATOM 2006 C C . LYS A 1 259 ? 19.977 11.304 2.674 1.00 81.44 259 LYS A C 1
ATOM 2008 O O . LYS A 1 259 ? 19.911 12.418 2.154 1.00 81.44 259 LYS A O 1
ATOM 2013 N N . THR A 1 260 ? 18.893 10.580 2.928 1.00 82.31 260 THR A N 1
ATOM 2014 C CA . THR A 1 260 ? 17.542 11.084 2.670 1.00 82.31 260 THR A CA 1
ATOM 2015 C C . THR A 1 260 ? 17.191 12.199 3.649 1.00 82.31 260 THR A C 1
ATOM 2017 O O . THR A 1 260 ? 17.238 12.007 4.864 1.00 82.31 260 THR A O 1
ATOM 2020 N N . LYS A 1 261 ? 16.805 13.360 3.115 1.00 85.56 261 LYS A N 1
ATOM 2021 C CA . LYS A 1 261 ? 16.335 14.511 3.892 1.00 85.56 261 LYS A CA 1
ATOM 2022 C C . LYS A 1 261 ? 14.814 14.567 3.946 1.00 85.56 261 LYS A C 1
ATOM 2024 O O . LYS A 1 261 ? 14.252 14.871 4.995 1.00 85.56 261 LYS A O 1
ATOM 2029 N N . GLU A 1 262 ? 14.151 14.316 2.818 1.00 90.25 262 GLU A N 1
ATOM 2030 C CA . GLU A 1 262 ? 12.692 14.353 2.707 1.00 90.25 262 GLU A CA 1
ATOM 2031 C C . GLU A 1 262 ? 12.175 13.283 1.749 1.00 90.25 262 GLU A C 1
ATOM 2033 O O . GLU A 1 262 ? 12.847 12.912 0.788 1.00 90.25 262 GLU A O 1
ATOM 2038 N N . ILE A 1 263 ? 10.944 12.839 1.991 1.00 86.94 263 ILE A N 1
ATOM 2039 C CA . ILE A 1 263 ? 10.198 11.975 1.081 1.00 86.94 263 ILE A CA 1
ATOM 2040 C C . ILE A 1 263 ? 8.971 12.749 0.610 1.00 86.94 263 ILE A C 1
ATOM 2042 O O . ILE A 1 263 ? 8.242 13.335 1.412 1.00 86.94 263 ILE A O 1
ATOM 2046 N N . TRP A 1 264 ? 8.765 12.754 -0.697 1.00 90.38 264 TRP A N 1
ATOM 2047 C CA . TRP A 1 264 ? 7.620 13.329 -1.380 1.00 90.38 264 TRP A CA 1
ATOM 2048 C C . TRP A 1 264 ? 6.782 12.214 -1.978 1.00 90.38 264 TRP A C 1
ATOM 2050 O O . TRP A 1 264 ? 7.314 11.248 -2.528 1.00 90.38 264 TRP A O 1
ATOM 2060 N N . LEU A 1 265 ? 5.469 12.357 -1.863 1.00 90.12 265 LEU A N 1
ATOM 2061 C CA . LEU A 1 265 ? 4.518 11.419 -2.428 1.00 90.12 265 LEU A CA 1
ATOM 2062 C C . LEU A 1 265 ? 3.526 12.188 -3.283 1.00 90.12 265 LEU A C 1
ATOM 2064 O O . LEU A 1 265 ? 2.943 13.188 -2.846 1.00 90.12 265 LEU A O 1
ATOM 2068 N N . ARG A 1 266 ? 3.337 11.698 -4.500 1.00 89.19 266 ARG A N 1
ATOM 2069 C CA . ARG A 1 266 ? 2.382 12.231 -5.451 1.00 89.19 266 ARG A CA 1
ATOM 2070 C C . ARG A 1 266 ? 1.428 11.126 -5.869 1.00 89.19 266 ARG A C 1
ATOM 2072 O O . ARG A 1 266 ? 1.857 10.045 -6.252 1.00 89.19 266 ARG A O 1
ATOM 2079 N N . TYR A 1 267 ? 0.138 11.422 -5.802 1.00 88.50 267 TYR A N 1
ATOM 2080 C CA . TYR A 1 267 ? -0.913 10.570 -6.336 1.00 88.50 267 TYR A CA 1
ATOM 2081 C C . TYR A 1 267 ? -1.621 11.296 -7.468 1.00 88.50 267 TYR A C 1
ATOM 2083 O O . TYR A 1 267 ? -2.156 12.400 -7.284 1.00 88.50 267 TYR A O 1
ATOM 2091 N N . THR A 1 268 ? -1.632 10.648 -8.623 1.00 86.06 268 THR A N 1
ATOM 2092 C CA . THR A 1 268 ? -2.372 11.066 -9.805 1.00 86.06 268 THR A CA 1
ATOM 2093 C C . THR A 1 268 ? -3.514 10.086 -10.009 1.00 86.06 268 THR A C 1
ATOM 2095 O O . THR A 1 268 ? -3.292 8.896 -10.157 1.00 86.06 268 THR A O 1
ATOM 2098 N N . ASP A 1 269 ? -4.748 10.561 -10.002 1.00 83.06 269 ASP A N 1
ATOM 2099 C CA . ASP A 1 269 ? -5.916 9.693 -10.122 1.00 83.06 269 ASP A CA 1
ATOM 2100 C C . ASP A 1 269 ? -6.025 9.025 -11.525 1.00 83.06 269 ASP A C 1
ATOM 2102 O O . ASP A 1 269 ? -5.250 9.344 -12.442 1.00 83.06 269 ASP A O 1
ATOM 2106 N N . PRO A 1 270 ? -6.995 8.114 -11.749 1.00 80.81 270 PRO A N 1
ATOM 2107 C CA . PRO A 1 270 ? -7.224 7.485 -13.060 1.00 80.81 270 PRO A CA 1
ATOM 2108 C C . PRO A 1 270 ? -7.489 8.472 -14.209 1.00 80.81 270 PRO A C 1
ATOM 2110 O O . PRO A 1 270 ? -7.483 8.097 -15.378 1.00 80.81 270 PRO A O 1
ATOM 2113 N N . TYR A 1 271 ? -7.750 9.740 -13.896 1.00 82.44 271 TYR A N 1
ATOM 2114 C CA . TYR A 1 271 ? -8.080 10.802 -14.838 1.00 82.44 271 TYR A CA 1
ATOM 2115 C C . TYR A 1 271 ? -6.917 11.791 -15.014 1.00 82.44 271 TYR A C 1
ATOM 2117 O O . TYR A 1 271 ? -7.081 12.853 -15.617 1.00 82.44 271 TYR A O 1
ATOM 2125 N N . GLY A 1 272 ? -5.728 11.475 -14.497 1.00 80.75 272 GLY A N 1
ATOM 2126 C CA . GLY A 1 272 ? -4.552 12.332 -14.623 1.00 80.75 272 GLY A CA 1
ATOM 2127 C C . GLY A 1 272 ? -4.562 13.552 -13.693 1.00 80.75 272 GLY A C 1
ATOM 2128 O O . GLY A 1 272 ? -3.669 14.398 -13.781 1.00 80.75 272 GLY A O 1
ATOM 2129 N N . GLN A 1 273 ? -5.551 13.693 -12.806 1.00 83.38 273 GLN A N 1
ATOM 2130 C CA . GLN A 1 273 ? -5.573 14.778 -11.833 1.00 83.38 273 GLN A CA 1
ATOM 2131 C C . GLN A 1 273 ? -4.671 14.434 -10.650 1.00 83.38 273 GLN A C 1
ATOM 2133 O O . GLN A 1 273 ? -4.820 13.412 -9.987 1.00 83.38 273 GLN A O 1
ATOM 2138 N N . VAL A 1 274 ? -3.766 15.356 -10.334 1.00 86.44 274 VAL A N 1
ATOM 2139 C CA . VAL A 1 274 ? -2.925 15.260 -9.143 1.00 86.44 274 VAL A CA 1
ATOM 2140 C C . VAL A 1 274 ? -3.757 15.629 -7.920 1.00 86.44 274 VAL A C 1
ATOM 2142 O O . VAL A 1 274 ? -4.051 16.808 -7.699 1.00 86.44 274 VAL A O 1
ATOM 2145 N N . LEU A 1 275 ? -4.158 14.628 -7.138 1.00 84.25 275 LEU A N 1
ATOM 2146 C CA . LEU A 1 275 ? -4.928 14.851 -5.912 1.00 84.25 275 LEU A CA 1
ATOM 2147 C C . LEU A 1 275 ? -4.003 15.035 -4.707 1.00 84.25 275 LEU A C 1
ATOM 2149 O O . LEU A 1 275 ? -4.263 15.899 -3.870 1.00 84.25 275 LEU A O 1
ATOM 2153 N N . VAL A 1 276 ? -2.893 14.295 -4.656 1.00 88.00 276 VAL A N 1
ATOM 2154 C CA . VAL A 1 276 ? -1.838 14.459 -3.648 1.00 88.00 276 VAL A CA 1
ATOM 2155 C C . VAL A 1 276 ? -0.549 14.848 -4.335 1.00 88.00 276 VAL A C 1
ATOM 2157 O O . VAL A 1 276 ? -0.151 14.215 -5.305 1.00 88.00 276 VAL A O 1
ATOM 2160 N N . ASP A 1 277 ? 0.108 15.866 -3.802 1.00 89.25 277 ASP A N 1
ATOM 2161 C CA . ASP A 1 277 ? 1.486 16.212 -4.130 1.00 89.25 277 ASP A CA 1
ATOM 2162 C C . ASP A 1 277 ? 2.052 16.946 -2.923 1.00 89.25 277 ASP A C 1
ATOM 2164 O O . ASP A 1 277 ? 1.670 18.088 -2.640 1.00 89.25 277 ASP A O 1
ATOM 2168 N N . GLY A 1 278 ? 2.840 16.241 -2.120 1.00 89.75 278 GLY A N 1
ATOM 2169 C CA . GLY A 1 278 ? 3.318 16.806 -0.874 1.00 89.75 278 GLY A CA 1
ATOM 2170 C C . GLY A 1 278 ? 4.351 15.959 -0.161 1.00 89.75 278 GLY A C 1
ATOM 2171 O O . GLY A 1 278 ? 4.561 14.778 -0.449 1.00 89.75 278 GLY A O 1
ATOM 2172 N N . LYS A 1 279 ? 4.976 16.598 0.825 1.00 90.94 279 LYS A N 1
ATOM 2173 C CA . LYS A 1 279 ? 5.900 15.957 1.750 1.00 90.94 279 LYS A CA 1
ATOM 2174 C C . LYS A 1 279 ? 5.162 14.935 2.612 1.00 90.94 279 LYS A C 1
ATOM 2176 O O . LYS A 1 279 ? 4.089 15.214 3.145 1.00 90.94 279 LYS A O 1
ATOM 2181 N N . VAL A 1 280 ? 5.766 13.766 2.761 1.00 86.56 280 VAL A N 1
ATOM 2182 C CA . VAL A 1 280 ? 5.299 12.712 3.654 1.00 86.56 280 VAL A CA 1
ATOM 2183 C C . VAL A 1 280 ? 5.486 13.152 5.109 1.00 86.56 280 VAL A C 1
ATOM 2185 O O . VAL A 1 280 ? 6.586 13.538 5.506 1.00 86.56 280 VAL A O 1
ATOM 2188 N N . ASP A 1 281 ? 4.420 13.078 5.911 1.00 80.62 281 ASP A N 1
ATOM 2189 C CA . ASP A 1 281 ? 4.434 13.397 7.347 1.00 80.62 281 ASP A CA 1
ATOM 2190 C C . ASP A 1 281 ? 5.077 12.265 8.181 1.00 80.62 281 ASP A C 1
ATOM 2192 O O . ASP A 1 281 ? 4.467 11.747 9.114 1.00 80.62 281 ASP A O 1
ATOM 2196 N N . ALA A 1 282 ? 6.293 11.844 7.831 1.00 76.44 282 ALA A N 1
ATOM 2197 C CA . ALA A 1 282 ? 7.042 10.824 8.565 1.00 76.44 282 ALA A CA 1
ATOM 2198 C C . ALA A 1 282 ? 8.314 11.412 9.184 1.00 76.44 282 ALA A C 1
ATOM 2200 O O . ALA A 1 282 ? 8.973 12.285 8.609 1.00 76.44 282 ALA A O 1
ATOM 2201 N N . VAL A 1 283 ? 8.682 10.905 10.357 1.00 78.81 283 VAL A N 1
ATOM 2202 C CA . VAL A 1 283 ? 9.962 11.195 11.001 1.00 78.81 283 VAL A CA 1
ATOM 2203 C C . VAL A 1 283 ? 11.037 10.345 10.333 1.00 78.81 283 VAL A C 1
ATOM 2205 O O . VAL A 1 283 ? 11.025 9.119 10.432 1.00 78.81 283 VAL A O 1
ATOM 2208 N N . LEU A 1 284 ? 11.979 11.007 9.661 1.00 78.12 284 LEU A N 1
ATOM 2209 C CA . LEU A 1 284 ? 13.149 10.356 9.081 1.00 78.12 284 LEU A CA 1
ATOM 2210 C C . LEU A 1 284 ? 14.236 10.199 10.143 1.00 78.12 284 LEU A C 1
ATOM 2212 O O . LEU A 1 284 ? 14.726 11.187 10.693 1.00 78.12 284 LEU A O 1
ATOM 2216 N N . ILE A 1 285 ? 14.614 8.957 10.426 1.00 76.75 285 ILE A N 1
ATOM 2217 C CA . ILE A 1 285 ? 15.708 8.624 11.338 1.00 76.75 285 ILE A CA 1
ATOM 2218 C C . ILE A 1 285 ? 16.891 8.155 10.497 1.00 76.75 285 ILE A C 1
ATOM 2220 O O . ILE A 1 285 ? 16.803 7.144 9.803 1.00 76.75 285 ILE A O 1
ATOM 2224 N N . GLN A 1 286 ? 18.008 8.876 10.573 1.00 74.00 286 GLN A N 1
ATOM 2225 C CA . GLN A 1 286 ? 19.247 8.424 9.950 1.00 74.00 286 GLN A CA 1
ATOM 2226 C C . GLN A 1 286 ? 19.868 7.306 10.785 1.00 74.00 286 GLN A C 1
ATOM 2228 O O . GLN A 1 286 ? 20.306 7.544 11.914 1.00 74.00 286 GLN A O 1
ATOM 2233 N N . ASP A 1 287 ? 19.910 6.090 10.244 1.00 65.75 287 ASP A N 1
ATOM 2234 C CA . ASP A 1 287 ? 20.575 4.972 10.905 1.00 65.75 287 ASP A CA 1
ATOM 2235 C C . ASP A 1 287 ? 22.025 4.879 10.425 1.00 65.75 287 ASP A C 1
ATOM 2237 O O . ASP A 1 287 ? 22.352 4.238 9.433 1.00 65.75 287 ASP A O 1
ATOM 2241 N N . THR A 1 288 ? 22.919 5.576 11.122 1.00 62.09 288 THR A N 1
ATOM 2242 C CA . THR A 1 288 ? 24.355 5.576 10.798 1.00 62.09 288 THR A CA 1
ATOM 2243 C C . THR A 1 288 ? 25.107 4.398 11.417 1.00 62.09 288 THR A C 1
ATOM 2245 O O . THR A 1 288 ? 26.323 4.292 11.252 1.00 62.09 288 THR A O 1
ATOM 2248 N N . ASN A 1 289 ? 24.425 3.515 12.158 1.00 66.31 289 ASN A N 1
ATOM 2249 C CA . ASN A 1 289 ? 25.076 2.448 12.903 1.00 66.31 289 ASN A CA 1
ATOM 2250 C C . ASN A 1 289 ? 25.060 1.135 12.105 1.00 66.31 289 ASN A C 1
ATOM 2252 O O . ASN A 1 289 ? 24.047 0.449 12.117 1.00 66.31 289 ASN A O 1
ATOM 2256 N N . PRO A 1 290 ? 26.177 0.678 11.517 1.00 62.53 290 PRO A N 1
ATOM 2257 C CA . PRO A 1 290 ? 26.209 -0.586 10.774 1.00 62.53 290 PRO A CA 1
ATOM 2258 C C . PRO A 1 290 ? 25.831 -1.813 11.624 1.00 62.53 290 PRO A C 1
ATOM 2260 O O . PRO A 1 290 ? 25.460 -2.848 11.075 1.00 62.53 290 PRO A O 1
ATOM 2263 N N . ASN A 1 291 ? 25.867 -1.719 12.960 1.00 67.56 291 ASN A N 1
ATOM 2264 C CA . ASN A 1 291 ? 25.397 -2.798 13.829 1.00 67.56 291 ASN A CA 1
ATOM 2265 C C . ASN A 1 291 ? 23.866 -2.953 13.817 1.00 67.56 291 ASN A C 1
ATOM 2267 O O . ASN A 1 291 ? 23.376 -4.046 14.117 1.00 67.56 291 ASN A O 1
ATOM 2271 N N . SER A 1 292 ? 23.097 -1.918 13.455 1.00 66.06 292 SER A N 1
ATOM 2272 C CA . SER A 1 292 ? 21.636 -2.019 13.327 1.00 66.06 292 SER A CA 1
ATOM 2273 C C . SER A 1 292 ? 21.245 -3.030 12.244 1.00 66.06 292 SER A C 1
ATOM 2275 O O . SER A 1 292 ? 20.353 -3.842 12.472 1.00 66.06 292 SER A O 1
ATOM 2277 N N . LEU A 1 293 ? 22.023 -3.117 11.158 1.00 64.31 293 LEU A N 1
ATOM 2278 C CA . LEU A 1 293 ? 21.872 -4.110 10.083 1.00 64.31 293 LEU A CA 1
ATOM 2279 C C . LEU A 1 293 ? 22.127 -5.559 10.532 1.00 64.31 293 LEU A C 1
ATOM 2281 O O . LEU A 1 293 ? 21.735 -6.501 9.851 1.00 64.31 293 LEU A O 1
ATOM 2285 N N . THR A 1 294 ? 22.792 -5.757 11.673 1.00 69.75 294 THR A N 1
ATOM 2286 C CA . THR A 1 294 ? 23.021 -7.087 12.273 1.00 69.75 294 THR A CA 1
ATOM 2287 C C . THR A 1 294 ? 22.062 -7.393 13.422 1.00 69.75 294 THR A C 1
ATOM 2289 O O . THR A 1 294 ? 22.134 -8.465 14.032 1.00 69.75 294 THR A O 1
ATOM 2292 N N . THR A 1 295 ? 21.171 -6.452 13.749 1.00 80.81 295 THR A N 1
ATOM 2293 C CA . THR A 1 295 ? 20.218 -6.625 14.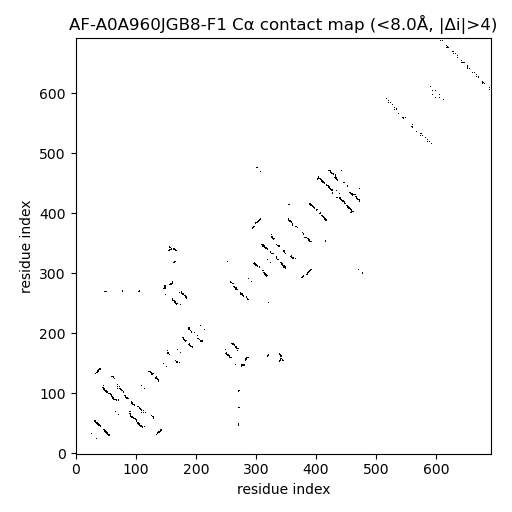841 1.00 80.81 295 THR A CA 1
ATOM 2294 C C . THR A 1 295 ? 19.207 -7.700 14.465 1.00 80.81 295 THR A C 1
ATOM 2296 O O . THR A 1 295 ? 18.656 -7.731 13.369 1.00 80.81 295 THR A O 1
ATOM 2299 N N . ARG A 1 296 ? 18.978 -8.625 15.395 1.00 87.75 296 ARG A N 1
ATOM 2300 C CA . ARG A 1 296 ? 17.978 -9.683 15.252 1.00 87.75 296 ARG A CA 1
ATOM 2301 C C . ARG A 1 296 ? 16.588 -9.050 15.072 1.00 87.75 296 ARG A C 1
ATOM 2303 O O . ARG A 1 296 ? 16.252 -8.174 15.877 1.00 87.75 296 ARG A O 1
ATOM 2310 N N . PRO A 1 297 ? 15.760 -9.500 14.111 1.00 91.19 297 PRO A N 1
ATOM 2311 C CA . PRO A 1 297 ? 14.341 -9.178 14.113 1.00 91.19 297 PRO A CA 1
ATOM 2312 C C . PRO A 1 297 ? 13.728 -9.515 15.468 1.00 91.19 297 PRO A C 1
ATOM 2314 O O . PRO A 1 297 ? 14.085 -10.530 16.072 1.00 91.19 297 PRO A O 1
ATOM 2317 N N . ARG A 1 298 ? 12.849 -8.648 15.965 1.00 93.75 298 ARG A N 1
ATOM 2318 C CA . ARG A 1 298 ? 12.227 -8.829 17.282 1.00 93.75 298 ARG A CA 1
ATOM 2319 C C . ARG A 1 298 ? 10.829 -8.252 17.330 1.00 93.75 298 ARG A C 1
ATOM 2321 O O . ARG A 1 298 ? 10.573 -7.243 16.682 1.00 93.75 298 ARG A O 1
ATOM 2328 N N . LEU A 1 299 ? 9.957 -8.868 18.116 1.00 94.00 299 LEU A N 1
ATOM 2329 C CA . LEU A 1 299 ? 8.666 -8.293 18.496 1.00 94.00 299 LEU A CA 1
ATOM 2330 C C . LEU A 1 299 ? 8.815 -7.653 19.872 1.00 94.00 299 LEU A C 1
ATOM 2332 O O . LEU A 1 299 ? 9.333 -8.290 20.788 1.00 94.00 299 LEU A O 1
ATOM 2336 N N . THR A 1 300 ? 8.401 -6.396 20.015 1.00 90.75 300 THR A N 1
ATOM 2337 C CA . THR A 1 300 ? 8.529 -5.672 21.290 1.00 90.75 300 THR A CA 1
ATOM 2338 C C . THR A 1 300 ? 7.183 -5.381 21.928 1.00 90.75 300 THR A C 1
ATOM 2340 O O . THR A 1 300 ? 7.025 -5.617 23.120 1.00 90.75 300 THR A O 1
ATOM 2343 N N . ASP A 1 301 ? 6.224 -4.869 21.158 1.00 88.62 301 ASP A N 1
ATOM 2344 C CA . ASP A 1 301 ? 4.886 -4.534 21.655 1.00 88.62 301 ASP A CA 1
ATOM 2345 C C . ASP A 1 301 ? 3.885 -4.485 20.490 1.00 88.62 301 ASP A C 1
ATOM 2347 O O . ASP A 1 301 ? 4.257 -4.638 19.325 1.00 88.62 301 ASP A O 1
ATOM 2351 N N . CYS A 1 302 ? 2.611 -4.267 20.782 1.00 88.88 302 CYS A N 1
ATOM 2352 C CA . CYS A 1 302 ? 1.585 -3.964 19.789 1.00 88.88 302 CYS A CA 1
ATOM 2353 C C . CYS A 1 302 ? 0.475 -3.106 20.408 1.00 88.88 302 CYS A C 1
ATOM 2355 O O . CYS A 1 302 ? 0.441 -2.872 21.619 1.00 88.88 302 CYS A O 1
ATOM 2357 N N . SER A 1 303 ? -0.462 -2.622 19.591 1.00 89.94 303 SER A N 1
ATOM 2358 C CA . SER A 1 303 ? -1.682 -2.004 20.112 1.00 89.94 303 SER A CA 1
ATOM 2359 C C . SER A 1 303 ? -2.402 -3.002 21.019 1.00 89.94 303 SER A C 1
ATOM 2361 O O . SER A 1 303 ? -3.006 -3.958 20.544 1.00 89.94 303 SER A O 1
ATOM 2363 N N . LYS A 1 304 ? -2.369 -2.762 22.335 1.00 93.00 304 LYS A N 1
ATOM 2364 C CA . LYS A 1 304 ? -2.907 -3.697 23.339 1.00 93.00 304 LYS A CA 1
ATOM 2365 C C . LYS A 1 304 ? -4.385 -4.026 23.134 1.00 93.00 304 LYS A C 1
ATOM 2367 O O . LYS A 1 304 ? -4.837 -5.091 23.553 1.00 93.00 304 LYS A O 1
ATOM 2372 N N . LYS A 1 305 ? -5.148 -3.099 22.549 1.00 94.19 305 LYS A N 1
ATOM 2373 C CA . LYS A 1 305 ? -6.571 -3.258 22.247 1.00 94.19 305 LYS A CA 1
ATOM 2374 C C . LYS A 1 305 ? -6.914 -2.599 20.914 1.00 94.19 305 LYS A C 1
ATOM 2376 O O . LYS A 1 305 ? -6.419 -1.507 20.644 1.00 94.19 305 LYS A O 1
ATOM 2381 N N . ILE A 1 306 ? -7.787 -3.233 20.136 1.00 94.81 306 ILE A N 1
ATOM 2382 C CA . ILE A 1 306 ? -8.350 -2.696 18.886 1.00 94.81 306 ILE A CA 1
ATOM 2383 C C . ILE A 1 306 ? -9.841 -3.033 18.805 1.00 94.81 306 ILE A C 1
ATOM 2385 O O . ILE A 1 306 ? -10.263 -4.031 19.392 1.00 94.81 306 ILE A O 1
ATOM 2389 N N . PHE A 1 307 ? -10.647 -2.254 18.080 1.00 95.62 307 PHE A N 1
ATOM 2390 C CA . PHE A 1 307 ? -11.986 -2.720 17.707 1.00 95.62 307 PHE A CA 1
ATOM 2391 C C . PHE A 1 307 ? -11.918 -3.723 16.554 1.00 95.62 307 PHE A C 1
ATOM 2393 O O . PHE A 1 307 ? -10.974 -3.744 15.766 1.00 95.62 307 PHE A O 1
ATOM 2400 N N . LEU A 1 308 ? -12.922 -4.589 16.461 1.00 95.56 308 LEU A N 1
ATOM 2401 C CA . LEU A 1 308 ? -13.066 -5.486 15.324 1.00 95.56 308 LEU A CA 1
ATOM 2402 C C . LEU A 1 308 ? -13.183 -4.667 14.028 1.00 95.56 308 LEU A C 1
ATOM 2404 O O . LEU A 1 308 ? -14.074 -3.832 13.907 1.00 95.56 308 LEU A O 1
ATOM 2408 N N . GLY A 1 309 ? -12.292 -4.928 13.069 1.00 91.12 309 GLY A N 1
ATOM 2409 C CA . GLY A 1 309 ? -12.204 -4.170 11.816 1.00 91.12 309 GLY A CA 1
ATOM 2410 C C . GLY A 1 309 ? -11.305 -2.930 11.879 1.00 91.12 309 GLY A C 1
ATOM 2411 O O . GLY A 1 309 ? -11.113 -2.290 10.850 1.00 91.12 309 GLY A O 1
ATOM 2412 N N . ASP A 1 310 ? -10.720 -2.611 13.038 1.00 92.19 310 ASP A N 1
ATOM 2413 C CA . ASP A 1 310 ? -9.694 -1.571 13.143 1.00 92.19 310 ASP A CA 1
ATOM 2414 C C . ASP A 1 310 ? -8.298 -2.105 12.791 1.00 92.19 310 ASP A C 1
ATOM 2416 O O . ASP A 1 310 ? -8.024 -3.308 12.753 1.00 92.19 310 ASP A O 1
ATOM 2420 N N . LYS A 1 311 ? -7.384 -1.161 12.557 1.00 92.19 311 LYS A N 1
ATOM 2421 C CA . LYS A 1 311 ? -5.973 -1.436 12.292 1.00 92.19 311 LYS A CA 1
ATOM 2422 C C . LYS A 1 311 ? -5.248 -1.851 13.567 1.00 92.19 311 LYS A C 1
ATOM 2424 O O . LYS A 1 311 ? -5.400 -1.228 14.618 1.00 92.19 311 LYS A O 1
ATOM 2429 N N . LEU A 1 312 ? -4.389 -2.852 13.436 1.00 93.00 312 LEU A N 1
ATOM 2430 C CA . LEU A 1 312 ? -3.452 -3.288 14.460 1.00 93.00 312 LEU A CA 1
ATOM 2431 C C . LEU A 1 312 ? -2.068 -2.719 14.154 1.00 93.00 312 LEU A C 1
ATOM 2433 O O . LEU A 1 312 ? -1.558 -2.874 13.044 1.00 93.00 312 LEU A O 1
ATOM 2437 N N . CYS A 1 313 ? -1.451 -2.095 15.152 1.00 93.19 313 CYS A N 1
ATOM 2438 C CA . CYS A 1 313 ? -0.061 -1.671 15.080 1.00 93.19 313 CYS A CA 1
ATOM 2439 C C . CYS A 1 313 ? 0.822 -2.672 15.816 1.00 93.19 313 CYS A C 1
ATOM 2441 O O . CYS A 1 313 ? 0.515 -3.031 16.953 1.00 93.19 313 CYS A O 1
ATOM 2443 N N . ILE A 1 314 ? 1.910 -3.117 15.197 1.00 93.81 314 ILE A N 1
ATOM 2444 C CA . ILE A 1 314 ? 2.857 -4.066 15.790 1.00 93.81 314 ILE A CA 1
ATOM 2445 C C . ILE A 1 314 ? 4.231 -3.406 15.783 1.00 93.81 314 ILE A C 1
ATOM 2447 O O . ILE A 1 314 ? 4.684 -2.944 14.739 1.00 93.81 314 ILE A O 1
ATOM 2451 N N . CYS A 1 315 ? 4.882 -3.366 16.940 1.00 92.62 315 CYS A N 1
ATOM 2452 C CA . CYS A 1 315 ? 6.179 -2.738 17.149 1.00 92.62 315 CYS A CA 1
ATOM 2453 C C . CYS A 1 315 ? 7.276 -3.792 17.300 1.00 92.62 315 CYS A C 1
ATOM 2455 O O . CYS A 1 315 ? 7.070 -4.867 17.877 1.00 92.62 315 CYS A O 1
ATOM 2457 N N . GLY A 1 316 ? 8.465 -3.475 16.804 1.00 91.88 316 GLY A N 1
ATOM 2458 C CA . GLY A 1 316 ? 9.562 -4.423 16.784 1.00 91.88 316 GLY A CA 1
ATOM 2459 C C . GLY A 1 316 ? 10.781 -3.934 16.021 1.00 91.88 316 GLY A C 1
ATOM 2460 O O . GLY A 1 316 ? 11.064 -2.742 15.956 1.00 91.88 316 GLY A O 1
ATOM 2461 N N . PHE A 1 317 ? 11.526 -4.882 15.463 1.00 90.31 317 PHE A N 1
ATOM 2462 C CA . PHE A 1 317 ? 12.533 -4.626 14.441 1.00 90.31 317 PHE A CA 1
ATOM 2463 C C . PHE A 1 317 ? 12.207 -5.463 13.203 1.00 90.31 317 PHE A C 1
ATOM 2465 O O . PHE A 1 317 ? 12.294 -6.693 13.243 1.00 90.31 317 PHE A O 1
ATOM 2472 N N . PHE A 1 318 ? 11.808 -4.786 12.128 1.00 90.50 318 PHE A N 1
ATOM 2473 C CA . PHE A 1 318 ? 11.313 -5.357 10.879 1.00 90.50 318 PHE A CA 1
ATOM 2474 C C . PHE A 1 318 ? 12.122 -4.822 9.690 1.00 90.50 318 PHE A C 1
ATOM 2476 O O . PHE A 1 318 ? 11.681 -3.911 8.991 1.00 90.50 318 PHE A O 1
ATOM 2483 N N . PRO A 1 319 ? 13.325 -5.350 9.471 1.00 83.44 319 PRO A N 1
ATOM 2484 C CA . PRO A 1 319 ? 14.302 -4.768 8.554 1.00 83.44 319 PRO A CA 1
ATOM 2485 C C . PRO A 1 319 ? 13.839 -4.633 7.103 1.00 83.44 319 PRO A C 1
ATOM 2487 O O . PRO A 1 319 ? 14.250 -3.705 6.415 1.00 83.44 319 PRO A O 1
ATOM 2490 N N . ASP A 1 320 ? 13.001 -5.556 6.640 1.00 82.94 320 ASP A N 1
ATOM 2491 C CA . ASP A 1 320 ? 12.575 -5.643 5.252 1.00 82.94 320 ASP A CA 1
ATOM 2492 C C . ASP A 1 320 ? 11.144 -6.191 5.146 1.00 82.94 320 ASP A C 1
ATOM 2494 O O . ASP A 1 320 ? 10.530 -6.642 6.123 1.00 82.94 320 ASP A O 1
ATOM 2498 N N . SER A 1 321 ? 10.585 -6.143 3.936 1.00 84.00 321 SER A N 1
ATOM 2499 C CA . SER A 1 321 ? 9.230 -6.628 3.659 1.00 84.00 321 SER A CA 1
ATOM 2500 C C . SER A 1 321 ? 9.076 -8.137 3.877 1.00 84.00 321 SER A C 1
ATOM 2502 O O . SER A 1 321 ? 7.993 -8.585 4.256 1.00 84.00 321 SER A O 1
ATOM 2504 N N . TYR A 1 322 ? 10.140 -8.923 3.714 1.00 86.69 322 TYR A N 1
ATOM 2505 C CA . TYR A 1 322 ? 10.111 -10.371 3.899 1.00 86.69 322 TYR A CA 1
ATOM 2506 C C . TYR A 1 322 ? 9.911 -10.755 5.368 1.00 86.69 322 TYR A C 1
ATOM 2508 O O . TYR A 1 322 ? 9.063 -11.595 5.690 1.00 86.69 322 TYR A O 1
ATOM 2516 N N . VAL A 1 323 ? 10.639 -10.101 6.275 1.00 90.00 323 VAL A N 1
ATOM 2517 C CA . VAL A 1 323 ? 10.473 -10.271 7.720 1.00 90.00 323 VAL A CA 1
ATOM 2518 C C . VAL A 1 323 ? 9.082 -9.814 8.147 1.00 90.00 323 VAL A C 1
ATOM 2520 O O . VAL A 1 323 ? 8.417 -10.530 8.895 1.00 90.00 323 VAL A O 1
ATOM 2523 N N . ARG A 1 324 ? 8.592 -8.686 7.613 1.00 91.81 324 ARG A N 1
ATOM 2524 C CA . ARG A 1 324 ? 7.226 -8.199 7.884 1.00 91.81 324 ARG A CA 1
ATOM 2525 C C . ARG A 1 324 ? 6.150 -9.215 7.484 1.00 91.81 324 ARG A C 1
ATOM 2527 O O . ARG A 1 324 ? 5.193 -9.418 8.224 1.00 91.81 324 ARG A O 1
ATOM 2534 N N . ASN A 1 325 ? 6.336 -9.897 6.356 1.00 91.25 325 ASN A N 1
ATOM 2535 C CA . ASN A 1 325 ? 5.414 -10.921 5.856 1.00 91.25 325 ASN A CA 1
ATOM 2536 C C . ASN A 1 325 ? 5.560 -12.287 6.559 1.00 91.25 325 ASN A C 1
ATOM 2538 O O . ASN A 1 325 ? 4.763 -13.191 6.314 1.00 91.25 325 ASN A O 1
ATOM 2542 N N . SER A 1 326 ? 6.555 -12.452 7.436 1.00 93.69 326 SER A N 1
ATOM 2543 C CA . SER A 1 326 ? 6.809 -13.694 8.181 1.00 93.69 326 SER A CA 1
ATOM 2544 C C . SER A 1 326 ? 6.145 -13.711 9.562 1.00 93.69 326 SER A C 1
ATOM 2546 O O . SER A 1 326 ? 6.551 -14.474 10.437 1.00 93.69 326 SER A O 1
ATOM 2548 N N . LEU A 1 327 ? 5.132 -12.873 9.786 1.00 96.19 327 LEU A N 1
ATOM 2549 C CA . LEU A 1 327 ? 4.374 -12.843 11.033 1.00 96.19 327 LEU A CA 1
ATOM 2550 C C . LEU A 1 327 ? 3.146 -13.749 10.976 1.00 96.19 327 LEU A C 1
ATOM 2552 O O . LEU A 1 327 ? 2.501 -13.919 9.938 1.00 96.19 327 LEU A O 1
ATOM 2556 N N . LEU A 1 328 ? 2.817 -14.315 12.131 1.00 96.81 328 LEU A N 1
ATOM 2557 C CA . LEU A 1 328 ? 1.650 -15.148 12.357 1.00 96.81 328 LEU A CA 1
ATOM 2558 C C . LEU A 1 328 ? 0.687 -14.456 13.319 1.00 96.81 328 LEU A C 1
ATOM 2560 O O . LEU A 1 328 ? 1.114 -13.939 14.348 1.00 96.81 328 LEU A O 1
ATOM 2564 N N . LEU A 1 329 ? -0.604 -14.527 13.017 1.00 97.06 329 LEU A N 1
ATOM 2565 C CA . LEU A 1 329 ? -1.729 -14.224 13.891 1.00 97.06 329 LEU A CA 1
ATOM 2566 C C . LEU A 1 329 ? -2.386 -15.541 14.311 1.00 97.06 329 LEU A C 1
ATOM 2568 O O . LEU A 1 329 ? -2.896 -16.282 13.470 1.00 97.06 329 LEU A O 1
ATOM 2572 N N . ASP A 1 330 ? -2.320 -15.859 15.602 1.00 97.19 330 ASP A N 1
ATOM 2573 C CA . ASP A 1 330 ? -2.828 -17.112 16.181 1.00 97.19 330 ASP A CA 1
ATOM 2574 C C . ASP A 1 330 ? -2.342 -18.367 15.429 1.00 97.19 330 ASP A C 1
ATOM 2576 O O . ASP A 1 330 ? -3.087 -19.316 15.175 1.00 97.19 330 ASP A O 1
ATOM 2580 N N . GLY A 1 331 ? -1.071 -18.351 15.016 1.00 96.31 331 GLY A N 1
ATOM 2581 C CA . GLY A 1 331 ? -0.426 -19.440 14.276 1.00 96.31 331 GLY A CA 1
ATOM 2582 C C . GLY A 1 331 ? -0.736 -19.489 12.774 1.00 96.31 331 GLY A C 1
ATOM 2583 O O . GLY A 1 331 ? -0.192 -20.344 12.078 1.00 96.31 331 GLY A O 1
ATOM 2584 N N . LYS A 1 332 ? -1.569 -18.587 12.247 1.00 96.25 332 LYS A N 1
ATOM 2585 C CA . LYS A 1 332 ? -1.846 -18.450 10.806 1.00 96.25 332 LYS A CA 1
ATOM 2586 C C . LYS A 1 332 ? -1.099 -17.251 10.229 1.00 96.25 332 LYS A C 1
ATOM 2588 O O . LYS A 1 332 ? -0.861 -16.310 10.973 1.00 96.25 332 LYS A O 1
ATOM 2593 N N . PRO A 1 333 ? -0.748 -17.227 8.933 1.00 94.81 333 PRO A N 1
ATOM 2594 C CA . PRO A 1 333 ? -0.138 -16.048 8.322 1.00 94.81 333 PRO A CA 1
ATOM 2595 C C . PRO A 1 333 ? -0.963 -14.786 8.586 1.00 94.81 333 PRO A C 1
ATOM 2597 O O . PRO A 1 333 ? -2.167 -14.777 8.335 1.00 94.81 333 PRO A O 1
ATOM 2600 N N . LEU A 1 334 ? -0.312 -13.736 9.090 1.00 94.38 334 LEU A N 1
ATOM 2601 C CA . LEU A 1 334 ? -0.957 -12.455 9.397 1.00 94.38 334 LEU A CA 1
ATOM 2602 C C . LEU A 1 334 ? -1.485 -11.753 8.132 1.00 94.38 334 LEU A C 1
ATOM 2604 O O . LEU A 1 334 ? -2.448 -10.994 8.202 1.00 94.38 334 LEU A O 1
ATOM 2608 N N . GLY A 1 335 ? -0.873 -12.040 6.982 1.00 89.75 335 GLY A N 1
ATOM 2609 C CA . GLY A 1 335 ? -1.097 -11.323 5.729 1.00 89.75 335 GLY A CA 1
ATOM 2610 C C . GLY A 1 335 ? -0.106 -10.168 5.544 1.00 89.75 335 GLY A C 1
ATOM 2611 O O . GLY A 1 335 ? 0.699 -9.891 6.439 1.00 89.75 335 GLY A O 1
ATOM 2612 N N . PRO A 1 336 ? -0.113 -9.521 4.368 1.00 87.44 336 PRO A N 1
ATOM 2613 C CA . PRO A 1 336 ? 0.764 -8.392 4.097 1.00 87.44 336 PRO A CA 1
ATOM 2614 C C . PRO A 1 336 ? 0.375 -7.180 4.961 1.00 87.44 336 PRO A C 1
ATOM 2616 O O . PRO A 1 336 ? -0.814 -6.937 5.183 1.00 87.44 336 PRO A O 1
ATOM 2619 N N . PRO A 1 337 ? 1.348 -6.390 5.447 1.00 89.88 337 PRO A N 1
ATOM 2620 C CA . PRO A 1 337 ? 1.036 -5.157 6.151 1.00 89.88 337 PRO A CA 1
ATOM 2621 C C . PRO A 1 337 ? 0.546 -4.070 5.189 1.00 89.88 337 PRO A C 1
ATOM 2623 O O . PRO A 1 337 ? 1.070 -3.949 4.082 1.00 89.88 337 PRO A O 1
ATOM 2626 N N . LEU A 1 338 ? -0.399 -3.247 5.659 1.00 85.06 338 LEU A N 1
ATOM 2627 C CA . LEU A 1 338 ? -0.869 -2.036 4.973 1.00 85.06 338 LEU A CA 1
ATOM 2628 C C . LEU A 1 338 ? 0.243 -0.990 4.880 1.00 85.06 338 LEU A C 1
ATOM 2630 O O . LEU A 1 338 ? 0.393 -0.296 3.883 1.00 85.06 338 LEU A O 1
ATOM 2634 N N . ALA A 1 339 ? 1.031 -0.860 5.937 1.00 84.69 339 ALA A N 1
ATOM 2635 C CA . ALA A 1 339 ? 2.196 0.003 5.959 1.00 84.69 339 ALA A CA 1
ATOM 2636 C C . ALA A 1 339 ? 3.233 -0.599 6.894 1.00 84.69 339 ALA A C 1
ATOM 2638 O O . ALA A 1 339 ? 2.908 -1.360 7.809 1.00 84.69 339 ALA A O 1
ATOM 2639 N N . GLY A 1 340 ? 4.495 -0.266 6.683 1.00 84.75 340 GLY A N 1
ATOM 2640 C CA . GLY A 1 340 ? 5.557 -0.838 7.493 1.00 84.75 340 GLY A CA 1
ATOM 2641 C C . GLY A 1 340 ? 6.849 -0.070 7.378 1.00 84.75 340 GLY A C 1
ATOM 2642 O O . GLY A 1 340 ? 7.203 0.394 6.301 1.00 84.75 340 GLY A O 1
ATOM 2643 N N . SER A 1 341 ? 7.545 0.028 8.495 1.00 84.56 341 SER A N 1
ATOM 2644 C CA . SER A 1 341 ? 8.897 0.537 8.629 1.00 84.56 341 SER A CA 1
ATOM 2645 C C . SER A 1 341 ? 9.773 -0.531 9.279 1.00 84.56 341 SER A C 1
ATOM 2647 O O . SER A 1 341 ? 9.368 -1.683 9.459 1.00 84.56 341 SER A O 1
ATOM 2649 N N . THR A 1 342 ? 10.984 -0.139 9.653 1.00 83.75 342 THR A N 1
ATOM 2650 C CA . THR A 1 342 ? 11.887 -0.939 10.478 1.00 83.75 342 THR A CA 1
ATOM 2651 C C . THR A 1 342 ? 11.420 -1.133 11.907 1.00 83.75 342 THR A C 1
ATOM 2653 O O . THR A 1 342 ? 11.901 -2.045 12.563 1.00 83.75 342 THR A O 1
ATOM 2656 N N . GLU A 1 343 ? 10.555 -0.270 12.429 1.00 85.81 343 GLU A N 1
ATOM 2657 C CA . GLU A 1 343 ? 10.189 -0.271 13.853 1.00 85.81 343 GLU A CA 1
ATOM 2658 C C . GLU A 1 343 ? 8.744 -0.668 14.095 1.00 85.81 343 GLU A C 1
ATOM 2660 O O . GLU A 1 343 ? 8.379 -1.088 15.194 1.00 85.81 343 GLU A O 1
ATOM 2665 N N . SER A 1 344 ? 7.912 -0.524 13.071 1.00 89.00 344 SER A N 1
ATOM 2666 C CA . SER A 1 344 ? 6.487 -0.730 13.192 1.00 89.00 344 SER A CA 1
ATOM 2667 C C . SER A 1 344 ? 5.892 -1.253 11.903 1.00 89.00 344 SER A C 1
ATOM 2669 O O . SER A 1 344 ? 6.363 -0.960 10.806 1.00 89.00 344 SER A O 1
ATOM 2671 N N . ILE A 1 345 ? 4.817 -2.014 12.034 1.00 91.06 345 ILE A N 1
ATOM 2672 C CA . ILE A 1 345 ? 3.932 -2.332 10.925 1.00 91.06 345 ILE A CA 1
ATOM 2673 C C . ILE A 1 345 ? 2.488 -2.060 11.314 1.00 91.06 345 ILE A C 1
ATOM 2675 O O . ILE A 1 345 ? 2.097 -2.201 12.473 1.00 91.06 345 ILE A O 1
ATOM 2679 N N . ILE A 1 346 ? 1.701 -1.690 10.315 1.00 90.44 346 ILE A N 1
ATOM 2680 C CA . ILE A 1 346 ? 0.268 -1.467 10.408 1.00 90.44 346 ILE A CA 1
ATOM 2681 C C . ILE A 1 346 ? -0.396 -2.548 9.571 1.00 90.44 346 ILE A C 1
ATOM 2683 O O . ILE A 1 346 ? -0.105 -2.693 8.383 1.00 90.44 346 ILE A O 1
ATOM 2687 N N . VAL A 1 347 ? -1.290 -3.309 10.186 1.00 92.88 347 VAL A N 1
ATOM 2688 C CA . VAL A 1 347 ? -2.002 -4.414 9.540 1.00 92.88 347 VAL A CA 1
ATOM 2689 C C . VAL A 1 347 ? -3.504 -4.264 9.759 1.00 92.88 347 VAL A C 1
ATOM 2691 O O . VAL A 1 347 ? -3.936 -3.728 10.780 1.00 92.88 347 VAL A O 1
ATOM 2694 N N . LEU A 1 348 ? -4.307 -4.739 8.807 1.00 91.06 348 LEU A N 1
ATOM 2695 C CA . LEU A 1 348 ? -5.759 -4.851 8.951 1.00 91.06 348 LEU A CA 1
ATOM 2696 C C . LEU A 1 348 ? -6.143 -6.336 8.954 1.00 91.06 348 LEU A C 1
ATOM 2698 O O . LEU A 1 348 ? -6.406 -6.918 7.900 1.00 91.06 348 LEU A O 1
ATOM 2702 N N . PRO A 1 349 ? -6.101 -6.984 10.127 1.00 89.19 349 PRO A N 1
ATOM 2703 C CA . PRO A 1 349 ? -6.299 -8.421 10.231 1.00 89.19 349 PRO A CA 1
ATOM 2704 C C . PRO A 1 349 ? -7.750 -8.797 9.900 1.00 89.19 349 PRO A C 1
ATOM 2706 O O . PRO A 1 349 ? -8.700 -8.328 10.530 1.00 89.19 349 PRO A O 1
ATOM 2709 N N . LYS A 1 350 ? -7.927 -9.672 8.905 1.00 89.25 350 LYS A N 1
ATOM 2710 C CA . LYS A 1 350 ? -9.240 -10.184 8.487 1.00 89.25 350 LYS A CA 1
ATOM 2711 C C . LYS A 1 350 ? -9.623 -11.413 9.321 1.00 89.25 350 LYS A C 1
ATOM 2713 O O . LYS A 1 350 ? -8.776 -12.235 9.658 1.00 89.25 350 LYS A O 1
ATOM 2718 N N . GLY A 1 351 ? -10.915 -11.567 9.619 1.00 89.88 351 GLY A N 1
ATOM 2719 C CA . GLY A 1 351 ? -11.451 -12.776 10.263 1.00 89.88 351 GLY A CA 1
ATOM 2720 C C . GLY A 1 351 ? -11.134 -12.928 11.755 1.00 89.88 351 GLY A C 1
ATOM 2721 O O . GLY A 1 351 ? -11.155 -14.046 12.267 1.00 89.88 351 GLY A O 1
ATOM 2722 N N . LEU A 1 352 ? -10.841 -11.828 12.452 1.00 95.25 352 LEU A N 1
ATOM 2723 C CA . LEU A 1 352 ? -10.668 -11.834 13.902 1.00 95.25 352 LEU A CA 1
ATOM 2724 C C . LEU A 1 352 ? -11.976 -12.137 14.638 1.00 95.25 352 LEU A C 1
ATOM 2726 O O . LEU A 1 352 ? -13.065 -11.750 14.215 1.00 95.25 352 LEU A O 1
ATOM 2730 N N . THR A 1 353 ? -11.844 -12.783 15.790 1.00 96.81 353 THR A N 1
ATOM 2731 C CA . THR A 1 353 ? -12.925 -12.944 16.767 1.00 96.81 353 THR A CA 1
ATOM 2732 C C . THR A 1 353 ? -12.769 -11.925 17.892 1.00 96.81 353 THR A C 1
ATOM 2734 O O . THR A 1 353 ? -11.715 -11.331 18.052 1.00 96.81 353 THR A O 1
ATOM 2737 N N . ILE A 1 354 ? -13.808 -11.693 18.690 1.00 97.25 354 ILE A N 1
ATOM 2738 C CA . ILE A 1 354 ? -13.681 -10.868 19.902 1.00 97.25 354 ILE A CA 1
ATOM 2739 C C . ILE A 1 354 ? -12.908 -11.674 20.955 1.00 97.25 354 ILE A C 1
ATOM 2741 O O . ILE A 1 354 ? -13.250 -12.832 21.200 1.00 97.25 354 ILE A O 1
ATOM 2745 N N . GLY A 1 355 ? -11.908 -11.072 21.603 1.00 96.44 355 GLY A N 1
ATOM 2746 C CA . GLY A 1 355 ? -11.115 -11.732 22.645 1.00 96.44 355 GLY A CA 1
ATOM 2747 C C . GLY A 1 355 ? -9.610 -11.513 22.518 1.00 96.44 355 GLY A C 1
ATOM 2748 O O . GLY A 1 355 ? -9.162 -10.542 21.920 1.00 96.44 355 GLY A O 1
ATOM 2749 N N . LYS A 1 356 ? -8.824 -12.391 23.150 1.00 97.50 356 LYS A N 1
ATOM 2750 C CA . LYS A 1 356 ? -7.355 -12.329 23.143 1.00 97.50 356 LYS A CA 1
ATOM 2751 C C . LYS A 1 356 ? -6.785 -12.985 21.888 1.00 97.50 356 LYS A C 1
ATOM 2753 O O . LYS A 1 356 ? -7.225 -14.071 21.524 1.00 97.50 356 LYS A O 1
ATOM 2758 N N . HIS A 1 357 ? -5.769 -12.353 21.316 1.00 97.69 357 HIS A N 1
ATOM 2759 C CA . HIS A 1 357 ? -5.059 -12.794 20.120 1.00 97.69 357 HIS A CA 1
ATOM 2760 C C . HIS A 1 357 ? -3.549 -12.652 20.308 1.00 97.69 357 HIS A C 1
ATOM 2762 O O . HIS A 1 357 ? -3.086 -11.843 21.120 1.00 97.69 357 HIS A O 1
ATOM 2768 N N . VAL A 1 358 ? -2.780 -13.443 19.561 1.00 97.56 358 VAL A N 1
ATOM 2769 C CA . VAL A 1 358 ? -1.318 -13.505 19.675 1.00 97.56 358 VAL A CA 1
ATOM 2770 C C . VAL A 1 358 ? -0.664 -13.302 18.314 1.00 97.56 358 VAL A C 1
ATOM 2772 O O . VAL A 1 358 ? -0.969 -14.011 17.354 1.00 97.56 358 VAL A O 1
ATOM 2775 N N . ILE A 1 359 ? 0.294 -12.377 18.254 1.00 97.50 359 ILE A N 1
ATOM 2776 C CA . ILE A 1 359 ? 1.228 -12.241 17.135 1.00 97.50 359 ILE A CA 1
ATOM 2777 C C . ILE A 1 359 ? 2.529 -12.967 17.477 1.00 97.50 359 ILE A C 1
ATOM 2779 O O . ILE A 1 359 ? 3.062 -12.819 18.577 1.00 97.50 359 IL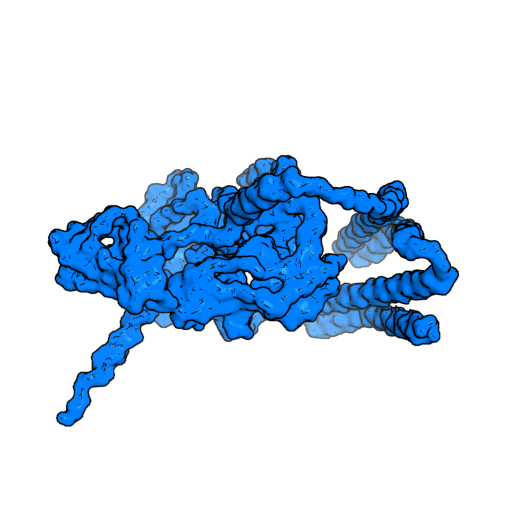E A O 1
ATOM 2783 N N . SER A 1 360 ? 3.044 -13.748 16.531 1.00 97.00 360 SER A N 1
ATOM 2784 C CA . SER A 1 360 ? 4.290 -14.516 16.670 1.00 97.00 360 SER A CA 1
ATOM 2785 C C . SER A 1 360 ? 5.038 -14.617 15.338 1.00 97.00 360 SER A C 1
ATOM 2787 O O . SER A 1 360 ? 4.551 -14.162 14.304 1.00 97.00 360 SER A O 1
ATOM 2789 N N . TRP A 1 361 ? 6.233 -15.205 15.351 1.00 96.06 361 TRP A N 1
ATOM 2790 C CA . TRP A 1 361 ? 7.055 -15.397 14.155 1.00 96.06 361 TRP A CA 1
ATOM 2791 C C . TRP A 1 361 ? 6.780 -16.722 13.437 1.00 96.06 361 TRP A C 1
ATOM 2793 O O . TRP A 1 361 ? 6.678 -17.778 14.061 1.00 96.06 361 TRP A O 1
ATOM 2803 N N . ASN A 1 362 ? 6.797 -16.696 12.104 1.00 95.38 362 ASN A N 1
ATOM 2804 C CA . ASN A 1 362 ? 6.900 -17.882 11.258 1.00 95.38 362 ASN A CA 1
ATOM 2805 C C . ASN A 1 362 ? 8.379 -18.246 11.045 1.00 95.38 362 ASN A C 1
ATOM 2807 O O . ASN A 1 362 ? 8.971 -17.960 10.007 1.00 95.38 362 ASN A O 1
ATOM 2811 N N . ILE A 1 363 ? 9.012 -18.852 12.053 1.00 90.81 363 ILE A N 1
ATOM 2812 C CA . ILE A 1 363 ? 10.443 -19.211 11.989 1.00 90.81 363 ILE A CA 1
ATOM 2813 C C . ILE A 1 363 ? 10.795 -20.068 10.755 1.00 90.81 363 ILE A C 1
ATOM 2815 O O . ILE A 1 363 ? 11.797 -19.758 10.111 1.00 90.81 363 ILE A O 1
ATOM 2819 N N . PRO A 1 364 ? 9.991 -21.076 10.349 1.00 89.12 364 PRO A N 1
ATOM 2820 C CA . PRO A 1 364 ? 10.290 -21.870 9.156 1.00 89.12 364 PRO A CA 1
ATOM 2821 C C . PRO A 1 364 ? 10.386 -21.066 7.856 1.00 89.12 364 PRO A C 1
ATOM 2823 O O . PRO A 1 364 ? 11.159 -21.442 6.981 1.00 89.12 364 PRO A O 1
ATOM 2826 N N . THR A 1 365 ? 9.637 -19.966 7.698 1.00 84.69 365 THR A N 1
ATOM 2827 C CA . THR A 1 365 ? 9.784 -19.119 6.501 1.00 84.69 365 THR A CA 1
ATOM 2828 C C . THR A 1 365 ? 11.042 -18.267 6.557 1.00 84.69 365 THR A C 1
ATOM 2830 O O . THR A 1 365 ? 11.536 -17.846 5.519 1.00 84.69 365 THR A O 1
ATOM 2833 N N . LEU A 1 366 ? 11.605 -18.028 7.739 1.00 84.88 366 LEU A N 1
ATOM 2834 C CA . LEU A 1 366 ? 12.850 -17.277 7.892 1.00 84.88 366 LEU A CA 1
ATOM 2835 C C . LEU A 1 366 ? 14.099 -18.163 7.727 1.00 84.88 366 LEU A C 1
ATOM 2837 O O . LEU A 1 366 ? 15.183 -17.644 7.449 1.00 84.88 366 LEU A O 1
ATOM 2841 N N . ASP A 1 367 ? 13.948 -19.485 7.844 1.00 74.12 367 ASP A N 1
ATOM 2842 C CA . ASP A 1 367 ? 15.015 -20.480 7.698 1.00 74.12 367 ASP A CA 1
ATOM 2843 C C . ASP A 1 367 ? 15.487 -20.576 6.229 1.00 74.12 367 ASP A C 1
ATOM 2845 O O . ASP A 1 367 ? 14.971 -21.325 5.400 1.00 74.12 367 ASP A O 1
ATOM 2849 N N . GLY A 1 368 ? 16.435 -19.708 5.867 1.00 68.88 368 GLY A N 1
ATOM 2850 C CA . GLY A 1 368 ? 16.939 -19.541 4.498 1.00 68.88 368 GLY A CA 1
ATOM 2851 C C . GLY A 1 368 ? 17.426 -18.127 4.168 1.00 68.88 368 GLY A C 1
ATOM 2852 O O . GLY A 1 368 ? 18.170 -17.949 3.198 1.00 68.88 368 GLY A O 1
ATOM 2853 N N . LEU A 1 369 ? 17.069 -17.137 4.995 1.00 66.56 369 LEU A N 1
ATOM 2854 C CA . LEU A 1 369 ? 17.475 -15.733 4.845 1.00 66.56 369 LEU A CA 1
ATOM 2855 C C . LEU A 1 369 ? 18.984 -15.504 4.963 1.00 66.56 369 LEU A C 1
ATOM 2857 O O . LEU A 1 369 ? 19.500 -14.600 4.306 1.00 66.56 369 LEU A O 1
ATOM 2861 N N . GLU A 1 370 ? 19.708 -16.346 5.713 1.00 61.09 370 GLU A N 1
ATOM 2862 C CA . GLU A 1 370 ? 21.175 -16.256 5.846 1.00 61.09 370 GLU A CA 1
ATOM 2863 C C . GLU A 1 370 ? 21.892 -16.220 4.484 1.00 61.09 370 GLU A C 1
ATOM 2865 O O . GLU A 1 370 ? 22.979 -15.662 4.357 1.00 61.09 370 GLU A O 1
ATOM 2870 N N . LYS A 1 371 ? 21.269 -16.777 3.437 1.00 56.56 371 LYS A N 1
ATOM 2871 C CA . LYS A 1 371 ? 21.834 -16.844 2.084 1.00 56.56 371 LYS A CA 1
ATOM 2872 C C . LYS A 1 371 ? 21.561 -15.612 1.222 1.00 56.56 371 LYS A C 1
ATOM 2874 O O . LYS A 1 371 ? 22.198 -15.476 0.180 1.00 56.56 371 LYS A O 1
ATOM 2879 N N . TYR A 1 372 ? 20.606 -14.760 1.593 1.00 52.47 372 TYR A N 1
ATOM 2880 C CA . TYR A 1 372 ? 20.045 -13.763 0.675 1.00 52.47 372 TYR A CA 1
ATOM 2881 C C . TYR A 1 372 ? 20.677 -12.378 0.776 1.00 52.47 372 TYR A C 1
ATOM 2883 O O . TYR A 1 372 ? 20.758 -11.690 -0.238 1.00 52.47 372 TYR A O 1
ATOM 2891 N N . VAL A 1 373 ? 21.160 -11.982 1.953 1.00 53.94 373 VAL A N 1
ATOM 2892 C CA . VAL A 1 373 ? 21.539 -10.577 2.192 1.00 53.94 373 VAL A CA 1
ATOM 2893 C C . VAL A 1 373 ? 23.051 -10.382 2.355 1.00 53.94 373 VAL A C 1
ATOM 2895 O O . VAL A 1 373 ? 23.524 -9.261 2.482 1.00 53.94 373 VAL A O 1
ATOM 2898 N N . GLY A 1 374 ? 23.851 -11.456 2.371 1.00 54.38 374 GLY A N 1
ATOM 2899 C CA . GLY A 1 374 ? 25.295 -11.364 2.652 1.00 54.38 374 GLY A CA 1
ATOM 2900 C C . GLY A 1 374 ? 25.629 -10.846 4.062 1.00 54.38 374 GLY A C 1
ATOM 2901 O O . GLY A 1 374 ? 26.801 -10.730 4.411 1.00 54.38 374 GLY A O 1
ATOM 2902 N N . VAL A 1 375 ? 24.604 -10.571 4.871 1.00 57.94 375 VAL A N 1
ATOM 2903 C CA . VAL A 1 375 ? 24.667 -10.259 6.296 1.00 57.94 375 VAL A CA 1
ATOM 2904 C C . VAL A 1 375 ? 24.146 -11.490 7.036 1.00 57.94 375 VAL A C 1
ATOM 2906 O O . VAL A 1 375 ? 23.120 -12.052 6.657 1.00 57.94 375 VAL A O 1
ATOM 2909 N N . SER A 1 376 ? 24.855 -11.959 8.060 1.00 61.94 376 SER A N 1
ATOM 2910 C CA . SER A 1 376 ? 24.425 -13.101 8.878 1.00 61.94 376 SER A CA 1
ATOM 2911 C C . SER A 1 376 ? 23.432 -12.635 9.943 1.00 61.94 376 SER A C 1
ATOM 2913 O O . SER A 1 376 ? 23.813 -12.370 11.086 1.00 61.94 376 SER A O 1
ATOM 2915 N N . TRP A 1 377 ? 22.168 -12.472 9.553 1.00 71.00 377 TRP A N 1
ATOM 2916 C CA . TRP A 1 377 ? 21.081 -12.138 10.474 1.00 71.00 377 TRP A CA 1
ATOM 2917 C C . TRP A 1 377 ? 20.881 -13.273 11.472 1.00 71.00 377 TRP A C 1
ATOM 2919 O O . TRP A 1 377 ? 20.795 -14.438 11.092 1.00 71.00 377 TRP A O 1
ATOM 2929 N N . LYS A 1 378 ? 20.737 -12.939 12.755 1.00 82.62 378 LYS A N 1
ATOM 2930 C CA . LYS A 1 378 ? 20.234 -13.908 13.733 1.00 82.62 378 LYS A CA 1
ATOM 2931 C C . LYS A 1 378 ? 18.725 -14.063 13.528 1.00 82.62 378 LYS A C 1
ATOM 2933 O O . LYS A 1 378 ? 18.012 -13.062 13.518 1.00 82.62 378 LYS A O 1
ATOM 2938 N N . LEU A 1 379 ? 18.237 -15.299 13.405 1.00 87.12 379 LEU A N 1
ATOM 2939 C CA . LEU A 1 379 ? 16.799 -15.604 13.343 1.00 87.12 379 LEU A CA 1
ATOM 2940 C C . LEU A 1 379 ? 16.081 -15.114 14.608 1.00 87.12 379 LEU A C 1
ATOM 2942 O O . LEU A 1 379 ? 16.666 -15.301 15.674 1.00 87.12 379 LEU A O 1
ATOM 2946 N N . PRO A 1 380 ? 14.851 -14.555 14.544 1.00 91.44 380 PRO A N 1
ATOM 2947 C CA . PRO A 1 380 ? 14.054 -14.141 15.711 1.00 91.44 380 PRO A CA 1
ATOM 2948 C C . PRO A 1 380 ? 13.776 -15.290 16.691 1.00 91.44 380 PRO A C 1
ATOM 2950 O O . PRO A 1 380 ? 14.025 -16.458 16.382 1.00 91.44 380 PRO A O 1
ATOM 2953 N N . SER A 1 381 ? 13.344 -14.978 17.918 1.00 91.69 381 SER A N 1
ATOM 2954 C CA . SER A 1 381 ? 13.089 -16.024 18.920 1.00 91.69 381 SER A CA 1
ATOM 2955 C C . SER A 1 381 ? 11.742 -16.670 18.660 1.00 91.69 381 SER A C 1
ATOM 2957 O O . SER A 1 381 ? 10.750 -15.964 18.523 1.00 91.69 381 SER A O 1
ATOM 2959 N N . ALA A 1 382 ? 11.671 -18.002 18.671 1.00 90.56 382 ALA A N 1
ATOM 2960 C CA . ALA A 1 382 ? 10.385 -18.701 18.602 1.00 90.56 382 ALA A CA 1
ATOM 2961 C C . ALA A 1 382 ? 9.483 -18.394 19.818 1.00 90.56 382 ALA A C 1
ATOM 2963 O O . ALA A 1 382 ? 8.268 -18.545 19.743 1.00 90.56 382 ALA A O 1
ATOM 2964 N N . GLU A 1 383 ? 10.078 -17.957 20.931 1.00 93.19 383 GLU A N 1
ATOM 2965 C CA . GLU A 1 383 ? 9.372 -17.577 22.159 1.00 93.19 383 GLU A CA 1
ATOM 2966 C C . GLU A 1 383 ? 8.851 -16.132 22.137 1.00 93.19 383 GLU A C 1
ATOM 2968 O O . GLU A 1 383 ? 8.016 -15.769 22.966 1.00 93.19 383 GLU A O 1
ATOM 2973 N N . GLU A 1 384 ? 9.332 -15.297 21.208 1.00 94.69 384 GLU A N 1
ATOM 2974 C CA . GLU A 1 384 ? 8.868 -13.916 21.082 1.00 94.69 384 GLU A CA 1
ATOM 2975 C C . GLU A 1 384 ? 7.443 -13.893 20.537 1.00 94.69 384 GLU A C 1
ATOM 2977 O O . GLU A 1 384 ? 7.161 -14.320 19.413 1.00 94.69 384 GLU A O 1
ATOM 2982 N N . LYS A 1 385 ? 6.544 -13.353 21.353 1.00 96.38 385 LYS A N 1
ATOM 2983 C CA . LYS A 1 385 ? 5.140 -13.159 21.025 1.00 96.38 385 LYS A CA 1
ATOM 2984 C C . LYS A 1 385 ? 4.627 -11.889 21.685 1.00 96.38 385 LYS A C 1
ATOM 2986 O O . LYS A 1 385 ? 5.078 -11.534 22.774 1.00 96.38 385 LYS A O 1
ATOM 2991 N N . VAL A 1 386 ? 3.667 -11.237 21.044 1.00 95.56 386 VAL A N 1
ATOM 2992 C CA . VAL A 1 386 ? 2.948 -10.090 21.613 1.00 95.56 386 VAL A CA 1
ATOM 2993 C C . VAL A 1 386 ? 1.452 -10.378 21.600 1.00 95.56 386 VAL A C 1
ATOM 2995 O O . VAL A 1 386 ? 0.935 -10.983 20.660 1.00 95.56 386 VAL A O 1
ATOM 2998 N N . GLU A 1 387 ? 0.768 -10.001 22.676 1.00 96.19 387 GLU A N 1
ATOM 2999 C CA . GLU A 1 387 ? -0.658 -10.271 22.872 1.00 96.19 387 GLU A CA 1
ATOM 3000 C C . GLU A 1 387 ? -1.466 -8.978 22.754 1.00 96.19 387 GLU A C 1
ATOM 3002 O O . GLU A 1 387 ? -1.054 -7.928 23.250 1.00 96.19 387 GLU A O 1
ATOM 3007 N N . PHE A 1 388 ? -2.651 -9.072 22.158 1.00 96.00 388 PHE A N 1
ATOM 3008 C CA . PHE A 1 388 ? -3.609 -7.972 22.093 1.00 96.00 388 PHE A CA 1
ATOM 3009 C C . PHE A 1 388 ? -5.041 -8.473 22.272 1.00 96.00 388 PHE A C 1
ATOM 3011 O O . PHE A 1 388 ? -5.314 -9.676 22.241 1.00 96.00 388 PHE A O 1
ATOM 3018 N N . VAL A 1 389 ? -5.969 -7.542 22.491 1.00 96.25 389 VAL A N 1
ATOM 3019 C CA . VAL A 1 389 ? -7.393 -7.840 22.665 1.00 96.25 389 VAL A CA 1
ATOM 3020 C C . VAL A 1 389 ? -8.217 -7.170 21.573 1.00 96.25 389 VAL A C 1
ATOM 3022 O O . VAL A 1 389 ? -8.166 -5.955 21.391 1.00 96.25 389 VAL A O 1
ATOM 3025 N N . VAL A 1 390 ? -9.026 -7.961 20.881 1.00 97.31 390 VAL A N 1
ATOM 3026 C CA . VAL A 1 390 ? -10.022 -7.490 19.922 1.00 97.31 390 VAL A CA 1
ATOM 3027 C C . VAL A 1 390 ? -11.330 -7.245 20.652 1.00 97.31 390 VAL A C 1
ATOM 3029 O O . VAL A 1 390 ? -11.850 -8.119 21.352 1.00 97.31 390 VAL A O 1
ATOM 3032 N N . LEU A 1 391 ? -11.861 -6.044 20.478 1.00 97.25 391 LEU A N 1
ATOM 3033 C CA . LEU A 1 391 ? -13.063 -5.560 21.130 1.00 97.25 391 LEU A CA 1
ATOM 3034 C C . LEU A 1 391 ? -14.235 -5.546 20.149 1.00 97.25 391 LEU A C 1
ATOM 3036 O O . LEU A 1 391 ? -14.102 -5.093 19.012 1.00 97.25 391 LEU A O 1
ATOM 3040 N N . GLY A 1 392 ? -15.404 -5.989 20.599 1.00 96.94 392 GLY A N 1
ATOM 3041 C CA . GLY A 1 392 ? -16.653 -5.813 19.857 1.00 96.94 392 GLY A CA 1
ATOM 3042 C C . GLY A 1 392 ? -17.403 -4.573 20.332 1.00 96.94 392 GLY A C 1
ATOM 3043 O O . GLY A 1 392 ? -17.384 -4.268 21.526 1.00 96.94 392 GLY A O 1
ATOM 3044 N N . VAL A 1 393 ? -18.100 -3.888 19.423 1.00 96.44 393 VAL A N 1
ATOM 3045 C CA . VAL A 1 393 ? -18.968 -2.748 19.755 1.00 96.44 393 VAL A CA 1
ATOM 3046 C C . VAL A 1 393 ? -20.393 -3.030 19.310 1.00 96.44 393 VAL A C 1
ATOM 3048 O O . VAL A 1 393 ? -20.656 -3.265 18.135 1.00 96.44 393 VAL A O 1
ATOM 3051 N N . GLU A 1 394 ? -21.324 -2.958 20.254 1.00 96.75 394 GLU A N 1
ATOM 3052 C CA . GLU A 1 394 ? -22.760 -2.977 19.990 1.00 96.75 394 GLU A CA 1
ATOM 3053 C C . GLU A 1 394 ? -23.306 -1.562 20.214 1.00 96.75 394 GLU A C 1
ATOM 3055 O O . GLU A 1 394 ? -23.351 -1.071 21.345 1.00 96.75 394 GLU A O 1
ATOM 3060 N N . ALA A 1 395 ? -23.702 -0.889 19.132 1.00 95.12 395 ALA A N 1
ATOM 3061 C CA . ALA A 1 395 ? -24.316 0.433 19.189 1.00 95.12 395 ALA A CA 1
ATOM 3062 C C . ALA A 1 395 ? -25.845 0.317 19.137 1.00 95.12 395 ALA A C 1
ATOM 3064 O O . ALA A 1 395 ? -26.397 -0.368 18.278 1.00 95.12 395 ALA A O 1
ATOM 3065 N N . SER A 1 396 ? -26.545 1.019 20.027 1.00 96.25 396 SER A N 1
ATOM 3066 C CA . SER A 1 396 ? -28.006 1.113 19.997 1.00 96.25 396 SER A CA 1
ATOM 3067 C C . SER A 1 396 ? -28.478 2.539 20.255 1.00 96.25 396 SER A C 1
ATOM 3069 O O . SER A 1 396 ? -27.929 3.266 21.084 1.00 96.25 396 SER A O 1
ATOM 3071 N N . ILE A 1 397 ? -29.507 2.948 19.518 1.00 95.62 397 ILE A N 1
ATOM 3072 C CA . ILE A 1 397 ? -30.160 4.246 19.656 1.00 95.62 397 ILE A CA 1
ATOM 3073 C C . ILE A 1 397 ? -31.627 4.097 19.257 1.00 95.62 397 ILE A C 1
ATOM 3075 O O . ILE A 1 397 ? -31.947 3.444 18.264 1.00 95.62 397 ILE A O 1
ATOM 3079 N N . ASP A 1 398 ? -32.534 4.696 20.026 1.00 94.25 398 ASP A N 1
ATOM 3080 C CA . ASP A 1 398 ? -33.953 4.721 19.665 1.00 94.25 398 ASP A CA 1
ATOM 3081 C C . ASP A 1 398 ? -34.183 5.807 18.604 1.00 94.25 398 ASP A C 1
ATOM 3083 O O . ASP A 1 398 ? -34.414 6.976 18.926 1.00 94.25 398 ASP A O 1
ATOM 3087 N N . GLN A 1 399 ? -34.068 5.416 17.332 1.00 88.62 399 GLN A N 1
ATOM 3088 C CA . GLN A 1 399 ? -34.228 6.311 16.181 1.00 88.62 399 GLN A CA 1
ATOM 3089 C C . GLN A 1 399 ? -35.628 6.939 16.117 1.00 88.62 399 GLN A C 1
ATOM 3091 O O . GLN A 1 399 ? -35.770 8.070 15.655 1.00 88.62 399 GLN A O 1
ATOM 3096 N N . ASN A 1 400 ? -36.651 6.264 16.653 1.00 89.81 400 ASN A N 1
ATOM 3097 C CA . ASN A 1 400 ? -38.020 6.784 16.687 1.00 89.81 400 ASN A CA 1
ATOM 3098 C C . ASN A 1 400 ? -38.179 7.967 17.654 1.00 89.81 400 ASN A C 1
ATOM 3100 O O . ASN A 1 400 ? -39.206 8.636 17.634 1.00 89.81 400 ASN A O 1
ATOM 3104 N N . LYS A 1 401 ? -37.182 8.239 18.502 1.00 90.00 401 LYS A N 1
ATOM 3105 C CA . LYS A 1 401 ? -37.150 9.396 19.412 1.00 90.00 401 LYS A CA 1
ATOM 3106 C C . LYS A 1 401 ? -36.180 10.487 18.965 1.00 90.00 401 LYS A C 1
ATOM 3108 O O . LYS A 1 401 ? -35.925 11.427 19.714 1.00 90.00 401 LYS A O 1
ATOM 3113 N N . LEU A 1 402 ? -35.639 10.378 17.752 1.00 89.50 402 LEU A N 1
ATOM 3114 C CA . LEU A 1 402 ? -34.663 11.319 17.207 1.00 89.50 402 LEU A CA 1
ATOM 3115 C C . LEU A 1 402 ? -35.286 12.282 16.181 1.00 89.50 402 LEU A C 1
ATOM 3117 O O . LEU A 1 402 ? -34.671 12.642 15.179 1.00 89.50 402 LEU A O 1
ATOM 3121 N N . PHE A 1 403 ? -36.526 12.711 16.424 1.00 88.75 403 PHE A N 1
ATOM 3122 C CA . PHE A 1 403 ? -37.149 13.785 15.651 1.00 88.75 403 PHE A CA 1
ATOM 3123 C C . PHE A 1 403 ? -36.543 15.152 15.995 1.00 88.75 403 PHE A C 1
ATOM 3125 O O . PHE A 1 403 ? -35.917 15.339 17.039 1.00 88.75 403 PHE A O 1
ATOM 3132 N N . THR A 1 404 ? -36.766 16.142 15.128 1.00 91.00 404 THR A N 1
ATOM 3133 C CA . THR A 1 404 ? -36.341 17.525 15.369 1.00 91.00 404 THR A CA 1
ATOM 3134 C C . THR A 1 404 ? -36.870 18.039 16.712 1.00 91.00 404 THR A C 1
ATOM 3136 O O . THR A 1 404 ? -38.073 18.049 16.958 1.00 91.00 404 THR A O 1
ATOM 3139 N N . GLY A 1 405 ? -35.957 18.460 17.585 1.00 91.25 405 GLY A N 1
ATOM 3140 C CA . GLY A 1 405 ? -36.234 18.934 18.939 1.00 91.25 405 GLY A CA 1
ATOM 3141 C C . GLY A 1 405 ? -36.291 17.839 20.011 1.00 91.25 405 GLY A C 1
ATOM 3142 O O . GLY A 1 405 ? -36.189 18.175 21.191 1.00 91.25 405 GLY A O 1
ATOM 3143 N N . GLN A 1 406 ? -36.401 16.562 19.634 1.00 93.94 406 GLN A N 1
ATOM 3144 C CA . GLN A 1 406 ? -36.462 15.431 20.564 1.00 93.94 406 GLN A CA 1
ATOM 3145 C C . GLN A 1 406 ? -35.076 14.855 20.861 1.00 93.94 406 GLN A C 1
ATOM 3147 O O . GLN A 1 406 ? -34.147 14.991 20.064 1.00 93.94 406 GLN A O 1
ATOM 3152 N N . GLY A 1 407 ? -34.945 14.230 22.033 1.00 93.88 407 GLY A N 1
ATOM 3153 C CA . GLY A 1 407 ? -33.715 13.597 22.487 1.00 93.88 407 GLY A CA 1
ATOM 3154 C C . GLY A 1 407 ? -33.899 12.120 22.813 1.00 93.88 407 GLY A C 1
ATOM 3155 O O . GLY A 1 407 ? -34.954 11.696 23.282 1.00 93.88 407 GLY A O 1
ATOM 3156 N N . THR A 1 408 ? -32.840 11.351 22.602 1.00 97.12 408 THR A N 1
ATOM 3157 C CA . THR A 1 408 ? -32.729 9.928 22.928 1.00 97.12 408 THR A CA 1
ATOM 3158 C C . THR A 1 408 ? -31.345 9.634 23.514 1.00 97.12 408 THR A C 1
ATOM 3160 O O . THR A 1 408 ? -30.510 10.533 23.620 1.00 97.12 408 THR A O 1
ATOM 3163 N N . VAL A 1 409 ? -31.094 8.393 23.926 1.00 97.44 409 VAL A N 1
ATOM 3164 C CA . VAL A 1 409 ? -29.793 7.956 24.452 1.00 97.44 409 VAL A CA 1
ATOM 3165 C C . VAL A 1 409 ? -29.126 7.037 23.434 1.00 97.44 409 VAL A C 1
ATOM 3167 O O . VAL A 1 409 ? -29.687 6.006 23.064 1.00 97.44 409 VAL A O 1
ATOM 3170 N N . LEU A 1 410 ? -27.927 7.414 22.997 1.00 97.00 410 LEU A N 1
ATOM 3171 C CA . LEU A 1 410 ? -26.990 6.529 22.317 1.00 97.00 410 LEU A CA 1
ATOM 3172 C C . LEU A 1 410 ? -26.299 5.666 23.370 1.00 97.00 410 LEU A C 1
ATOM 3174 O O . LEU A 1 410 ? -25.698 6.204 24.301 1.00 97.00 410 LEU A O 1
ATOM 3178 N N . ARG A 1 411 ? -26.361 4.346 23.209 1.00 97.44 411 ARG A N 1
ATOM 3179 C CA . ARG A 1 411 ? -25.650 3.384 24.054 1.00 97.44 411 ARG A CA 1
ATOM 3180 C C . ARG A 1 411 ? -24.640 2.618 23.218 1.00 97.44 411 ARG A C 1
ATOM 3182 O O . ARG A 1 411 ? -25.032 1.968 22.250 1.00 97.44 411 ARG A O 1
ATOM 3189 N N . LEU A 1 412 ? -23.373 2.662 23.613 1.00 97.31 412 LEU A N 1
ATOM 3190 C CA . LEU A 1 412 ? -22.347 1.751 23.118 1.00 97.31 412 LEU A CA 1
ATOM 3191 C C . LEU A 1 412 ? -22.034 0.730 24.204 1.00 97.31 412 LEU A C 1
ATOM 3193 O O . LEU A 1 412 ? -21.710 1.108 25.330 1.00 97.31 412 LEU A O 1
ATOM 3197 N N . LYS A 1 413 ? -22.108 -0.552 23.868 1.00 97.81 413 LYS A N 1
ATOM 3198 C CA . LYS A 1 413 ? -21.644 -1.645 24.721 1.00 97.81 413 LYS A CA 1
ATOM 3199 C C . LYS A 1 413 ? -20.382 -2.240 24.116 1.00 97.81 413 LYS A C 1
ATOM 3201 O O . LYS A 1 413 ? -20.384 -2.674 22.966 1.00 97.81 413 LYS A O 1
ATOM 3206 N N . ILE A 1 414 ? -19.313 -2.242 24.900 1.00 97.94 414 ILE A N 1
ATOM 3207 C CA . ILE A 1 414 ? -18.015 -2.785 24.523 1.00 97.94 414 ILE A CA 1
ATOM 3208 C C . ILE A 1 414 ? -17.907 -4.206 25.071 1.00 97.94 414 ILE A C 1
ATOM 3210 O O . ILE A 1 414 ? -18.199 -4.467 26.236 1.00 97.94 414 ILE A O 1
ATOM 3214 N N . THR A 1 415 ? -17.492 -5.138 24.225 1.00 97.69 415 THR A N 1
ATOM 3215 C CA . THR A 1 415 ? -17.286 -6.548 24.572 1.00 97.69 415 THR A CA 1
ATOM 3216 C C . THR A 1 415 ? -15.826 -6.933 24.342 1.00 97.69 415 THR A C 1
ATOM 3218 O O . THR A 1 415 ? -15.104 -6.252 23.618 1.00 97.69 415 THR A O 1
ATOM 3221 N N . GLY A 1 416 ? -15.365 -8.002 24.994 1.00 94.94 416 GLY A N 1
ATOM 3222 C CA . GLY A 1 416 ? -13.969 -8.457 24.925 1.00 94.94 416 GLY A CA 1
ATOM 3223 C C . GLY A 1 416 ? -13.060 -7.910 26.031 1.00 94.94 416 GLY A C 1
ATOM 3224 O O . GLY A 1 416 ? -11.970 -8.438 26.229 1.00 94.94 416 GLY A O 1
ATOM 3225 N N . THR A 1 417 ? -13.500 -6.912 26.808 1.00 96.62 417 THR A N 1
ATOM 3226 C CA . THR A 1 417 ? -12.764 -6.435 27.989 1.00 96.62 417 THR A CA 1
ATOM 3227 C C . THR A 1 417 ? -13.683 -5.891 29.081 1.00 96.62 417 THR A C 1
ATOM 3229 O O . THR A 1 417 ? -14.678 -5.222 28.799 1.00 96.62 417 THR A O 1
ATOM 3232 N N . GLU A 1 418 ? -13.307 -6.146 30.334 1.00 96.94 418 GLU A N 1
ATOM 3233 C CA . GLU A 1 418 ? -13.927 -5.556 31.527 1.00 96.94 418 GLU A CA 1
ATOM 3234 C C . GLU A 1 418 ? -13.219 -4.266 31.969 1.00 96.94 418 GLU A C 1
ATOM 3236 O O . GLU A 1 418 ? -13.672 -3.575 32.881 1.00 96.94 418 GLU A O 1
ATOM 3241 N N . GLU A 1 419 ? -12.098 -3.917 31.338 1.00 96.50 419 GLU A N 1
ATOM 3242 C CA . GLU A 1 419 ? -11.364 -2.706 31.680 1.00 96.50 419 GLU A CA 1
ATOM 3243 C C . GLU A 1 419 ? -12.121 -1.458 31.230 1.00 96.50 419 GLU A C 1
ATOM 3245 O O . GLU A 1 419 ? -12.772 -1.422 30.182 1.00 96.50 419 GLU A O 1
ATOM 3250 N N . LYS A 1 420 ? -12.002 -0.395 32.023 1.00 97.19 420 LYS A N 1
ATOM 3251 C CA . LYS A 1 420 ? -12.495 0.925 31.648 1.00 97.19 420 LYS A CA 1
ATOM 3252 C C . LYS A 1 420 ? -11.666 1.456 30.475 1.00 97.19 420 LYS A C 1
ATOM 3254 O O . LYS A 1 420 ? -10.441 1.475 30.564 1.00 97.19 420 LYS A O 1
ATOM 3259 N N . LEU A 1 421 ? -12.311 1.913 29.406 1.00 96.62 421 LEU A N 1
ATOM 3260 C CA . LEU A 1 421 ? -11.632 2.392 28.198 1.00 96.62 421 LEU A CA 1
ATOM 3261 C C . LEU A 1 421 ? -11.958 3.858 27.926 1.00 96.62 421 LEU A C 1
ATOM 3263 O O . LEU A 1 421 ? -13.123 4.235 28.052 1.00 96.62 421 LEU A O 1
ATOM 3267 N N . PRO A 1 422 ? -10.985 4.683 27.519 1.00 96.69 422 PRO A N 1
ATOM 3268 C CA . PRO A 1 422 ? -11.259 5.992 26.944 1.00 96.69 422 PRO A CA 1
ATOM 3269 C C . PRO A 1 422 ? -11.680 5.835 25.470 1.00 96.69 422 PRO A C 1
ATOM 3271 O O . PRO A 1 422 ? -10.974 5.231 24.663 1.00 96.69 422 PRO A O 1
ATOM 3274 N N . ILE A 1 423 ? -12.860 6.345 25.121 1.00 96.50 423 ILE A N 1
ATOM 3275 C CA . ILE A 1 423 ? -13.422 6.321 23.767 1.00 96.50 423 ILE A CA 1
ATOM 3276 C C . ILE A 1 423 ? -13.545 7.758 23.266 1.00 96.50 423 ILE A C 1
ATOM 3278 O O . ILE A 1 423 ? -14.222 8.577 23.893 1.00 96.50 423 ILE A O 1
ATOM 3282 N N . GLU A 1 424 ? -12.933 8.062 22.127 1.00 95.88 424 GLU A N 1
ATOM 3283 C CA . GLU A 1 424 ? -13.164 9.315 21.412 1.00 95.88 424 GLU A CA 1
ATOM 3284 C C . GLU A 1 424 ? -14.439 9.190 20.570 1.00 95.88 424 GLU A C 1
ATOM 3286 O O . GLU A 1 424 ? -14.594 8.237 19.807 1.00 95.88 424 GLU A O 1
ATOM 3291 N N . PHE A 1 425 ? -15.341 10.161 20.700 1.00 95.56 425 PHE A N 1
ATOM 3292 C CA . PHE A 1 425 ? -16.550 10.311 19.895 1.00 95.56 425 PHE A CA 1
ATOM 3293 C C . PHE A 1 425 ? -16.457 11.570 19.043 1.00 95.56 425 PHE A C 1
ATOM 3295 O O . PHE A 1 425 ? -16.125 12.645 19.546 1.00 95.56 425 PHE A O 1
ATOM 3302 N N . GLU A 1 426 ? -16.841 11.453 17.777 1.00 96.88 426 GLU A N 1
ATOM 3303 C CA . GLU A 1 426 ? -16.936 12.559 16.835 1.00 96.88 426 GLU A CA 1
ATOM 3304 C C . GLU A 1 426 ? -18.281 12.522 16.097 1.00 96.88 426 GLU A C 1
ATOM 3306 O O . GLU A 1 426 ? -18.565 11.614 15.316 1.00 96.88 426 GLU A O 1
ATOM 3311 N N . ASN A 1 427 ? -19.109 13.541 16.311 1.00 96.62 427 ASN A N 1
ATOM 3312 C CA . ASN A 1 427 ? -20.327 13.761 15.542 1.00 96.62 427 ASN A CA 1
ATOM 3313 C C . ASN A 1 427 ? -19.960 14.385 14.189 1.00 96.62 427 ASN A C 1
ATOM 3315 O O . ASN A 1 427 ? -19.609 15.563 14.113 1.00 96.62 427 ASN A O 1
ATOM 3319 N N . LYS A 1 428 ? -20.063 13.610 13.109 1.00 96.25 428 LYS A N 1
ATOM 3320 C CA . LYS A 1 428 ? -19.771 14.077 11.744 1.00 96.25 428 LYS A CA 1
ATOM 3321 C C . LYS A 1 428 ? -20.895 14.928 11.155 1.00 96.25 428 LYS A C 1
ATOM 3323 O O . LYS A 1 428 ? -20.707 15.582 10.132 1.00 96.25 428 LYS A O 1
ATOM 3328 N N . THR A 1 429 ? -22.047 14.974 11.819 1.00 95.50 429 THR A N 1
ATOM 3329 C CA . THR A 1 429 ? -23.262 15.653 11.353 1.00 95.50 429 THR A CA 1
ATOM 3330 C C . THR A 1 429 ? -23.869 16.584 12.417 1.00 95.50 429 THR A C 1
ATOM 3332 O O . THR A 1 429 ? -25.054 16.453 12.745 1.00 95.50 429 THR A O 1
ATOM 3335 N N . PRO A 1 430 ? -23.120 17.579 12.940 1.00 95.81 430 PRO A N 1
ATOM 3336 C CA . PRO A 1 430 ? -23.607 18.472 14.001 1.00 95.81 430 PRO A CA 1
ATOM 3337 C C . PRO A 1 430 ? -24.829 19.315 13.589 1.00 95.81 430 PRO A C 1
ATOM 3339 O O . PRO A 1 430 ? -25.576 19.810 14.428 1.00 95.81 430 PRO A O 1
ATOM 3342 N N . GLY A 1 431 ? -25.072 19.467 12.282 1.00 93.75 431 GLY A N 1
ATOM 3343 C CA . GLY A 1 431 ? -26.267 20.130 11.758 1.00 93.75 431 GLY A CA 1
ATOM 3344 C C . GLY A 1 431 ? -27.545 19.281 11.770 1.00 93.75 431 GLY A C 1
ATOM 3345 O O . GLY A 1 431 ? -28.606 19.836 11.491 1.00 93.75 431 GLY A O 1
ATOM 3346 N N . ILE A 1 432 ? -27.452 17.972 12.039 1.00 95.69 432 ILE A N 1
ATOM 3347 C CA . ILE A 1 432 ? -28.574 17.012 12.031 1.00 95.69 432 ILE A CA 1
ATOM 3348 C C . ILE A 1 432 ? -28.868 16.517 13.444 1.00 95.69 432 ILE A C 1
ATOM 3350 O O . ILE A 1 432 ? -30.034 16.440 13.836 1.00 95.69 432 ILE A O 1
ATOM 3354 N N . ILE A 1 433 ? -27.821 16.235 14.220 1.00 96.75 433 ILE A N 1
ATOM 3355 C CA . ILE A 1 433 ? -27.917 15.853 15.627 1.00 96.75 433 ILE A CA 1
ATOM 3356 C C . ILE A 1 433 ? -26.972 16.698 16.478 1.00 96.75 433 ILE A C 1
ATOM 3358 O O . ILE A 1 433 ? -25.887 17.069 16.039 1.00 96.75 433 ILE A O 1
ATOM 3362 N N . ASP A 1 434 ? -27.377 16.956 17.711 1.00 96.94 434 ASP A N 1
ATOM 3363 C CA . ASP A 1 434 ? -26.564 17.530 18.774 1.00 96.94 434 ASP A CA 1
ATOM 3364 C C . ASP A 1 434 ? -26.224 16.423 19.779 1.00 96.94 434 ASP A C 1
ATOM 3366 O O . ASP A 1 434 ? -27.111 15.704 20.249 1.00 96.94 434 ASP A O 1
ATOM 3370 N N . LEU A 1 435 ? -24.936 16.241 20.056 1.00 97.06 435 LEU A N 1
ATOM 3371 C CA . LEU A 1 435 ? -24.418 15.191 20.929 1.00 97.06 435 LEU A CA 1
ATOM 3372 C C . LEU A 1 435 ? -23.991 15.836 22.249 1.00 97.06 435 LEU A C 1
ATOM 3374 O O . LEU A 1 435 ? -23.220 16.794 22.252 1.00 97.06 435 LEU A O 1
ATOM 3378 N N . GLU A 1 436 ? -24.468 15.307 23.375 1.00 96.25 436 GLU A N 1
ATOM 3379 C CA . GLU A 1 436 ? -24.063 15.769 24.706 1.00 96.25 436 GLU A CA 1
ATOM 3380 C C . GLU A 1 436 ? -22.540 15.726 24.848 1.00 96.25 436 GLU A C 1
ATOM 3382 O O . GLU A 1 436 ? -21.952 14.665 24.674 1.00 96.25 436 GLU A O 1
ATOM 3387 N N . GLY A 1 437 ? -21.913 16.863 25.166 1.00 94.94 437 GLY A N 1
ATOM 3388 C CA . GLY A 1 437 ? -20.450 17.015 25.197 1.00 94.94 437 GLY A CA 1
ATOM 3389 C C . GLY A 1 437 ? -19.852 17.660 23.939 1.00 94.94 437 GLY A C 1
ATOM 3390 O O . GLY A 1 437 ? -18.662 17.960 23.924 1.00 94.94 437 GLY A O 1
ATOM 3391 N N . GLY A 1 438 ? -20.668 17.940 22.917 1.00 95.94 438 GLY A N 1
ATOM 3392 C CA . GLY A 1 438 ? -20.275 18.649 21.700 1.00 95.94 438 GLY A CA 1
ATOM 3393 C C . GLY A 1 438 ? -19.872 17.729 20.544 1.00 95.94 438 GLY A C 1
ATOM 3394 O O . GLY A 1 438 ? -20.123 16.524 20.545 1.00 95.94 438 GLY A O 1
ATOM 3395 N N . THR A 1 439 ? -19.255 18.320 19.517 1.00 95.44 439 THR A N 1
ATOM 3396 C CA . THR A 1 439 ? -18.911 17.623 18.264 1.00 95.44 439 THR A CA 1
ATOM 3397 C C . THR A 1 439 ? -17.787 16.603 18.434 1.00 95.44 439 THR A C 1
ATOM 3399 O O . THR A 1 439 ? -17.787 15.601 17.728 1.00 95.44 439 THR A O 1
ATOM 3402 N N . LYS A 1 440 ? -16.837 16.842 19.348 1.00 96.75 440 LYS A N 1
ATOM 3403 C CA . LYS A 1 440 ? -15.710 15.950 19.656 1.00 96.75 440 LYS A CA 1
ATOM 3404 C C . LYS A 1 440 ? -15.520 15.854 21.161 1.00 96.75 440 LYS A C 1
ATOM 3406 O O . LYS A 1 440 ? -15.478 16.885 21.825 1.00 96.75 440 LYS A O 1
ATOM 3411 N N . GLN A 1 441 ? -15.381 14.642 21.685 1.00 96.62 441 GLN A N 1
ATOM 3412 C CA . GLN A 1 441 ? -15.162 14.403 23.112 1.00 96.62 441 GLN A CA 1
ATOM 3413 C C . GLN A 1 441 ? -14.462 13.065 23.349 1.00 96.62 441 GLN A C 1
ATOM 3415 O O . GLN A 1 441 ? -14.653 12.126 22.582 1.00 96.62 441 GLN A O 1
ATOM 3420 N N . VAL A 1 442 ? -13.720 12.962 24.449 1.00 96.56 442 VAL A N 1
ATOM 3421 C CA . VAL A 1 442 ? -13.168 11.700 24.953 1.00 96.56 442 VAL A CA 1
ATOM 3422 C C . VAL A 1 442 ? -13.914 11.326 26.220 1.00 96.56 442 VAL A C 1
ATOM 3424 O O . VAL A 1 442 ? -14.029 12.132 27.144 1.00 96.56 442 VAL A O 1
ATOM 3427 N N . ILE A 1 443 ? -14.446 10.109 26.264 1.00 95.88 443 ILE A N 1
ATOM 3428 C CA . ILE A 1 443 ? -15.289 9.646 27.360 1.00 95.88 443 ILE A CA 1
ATOM 3429 C C . ILE A 1 443 ? -14.905 8.242 27.787 1.00 95.88 443 ILE A C 1
ATOM 3431 O O . ILE A 1 443 ? -14.699 7.358 26.965 1.00 95.88 443 ILE A O 1
ATOM 3435 N N . SER A 1 444 ? -14.809 8.026 29.096 1.00 97.31 444 SER A N 1
ATOM 3436 C CA . SER A 1 444 ? -14.503 6.700 29.617 1.00 97.31 444 SER A CA 1
ATOM 3437 C C . SER A 1 444 ? -15.757 5.830 29.700 1.00 97.31 444 SER A C 1
ATOM 3439 O O . SER A 1 444 ? -16.804 6.299 30.150 1.00 97.31 444 SER A O 1
ATOM 3441 N N . THR A 1 445 ? -15.632 4.556 29.333 1.00 97.69 445 THR A N 1
ATOM 3442 C CA . THR A 1 445 ? -16.663 3.532 29.544 1.00 97.69 445 THR A CA 1
ATOM 3443 C C . THR A 1 445 ? -16.899 3.257 31.033 1.00 97.69 445 THR A C 1
ATOM 3445 O O . THR A 1 445 ? -16.177 3.761 31.894 1.00 97.69 445 THR A O 1
ATOM 3448 N N . SER A 1 446 ? -17.916 2.466 31.374 1.00 97.62 446 SER A N 1
ATOM 3449 C CA . SER A 1 446 ? -18.175 2.051 32.758 1.00 97.62 446 SER A CA 1
ATOM 3450 C C . SER A 1 446 ? -17.160 1.033 33.295 1.00 97.62 446 SER A C 1
ATOM 3452 O O . SER A 1 446 ? -16.952 0.981 34.505 1.00 97.62 446 SER A O 1
ATOM 3454 N N . GLY A 1 447 ? -16.538 0.227 32.425 1.00 96.38 447 GLY A N 1
ATOM 3455 C CA . GLY A 1 447 ? -15.852 -1.008 32.821 1.00 96.38 447 GLY A CA 1
ATOM 3456 C C . GLY A 1 447 ? -16.829 -2.110 33.269 1.00 96.38 447 GLY A C 1
ATOM 3457 O O . GLY A 1 447 ? -18.053 -1.946 33.202 1.00 96.38 447 GLY A O 1
ATOM 3458 N N . GLY A 1 448 ? -16.279 -3.234 33.731 1.00 96.88 448 GLY A N 1
ATOM 3459 C CA . GLY A 1 448 ? -17.002 -4.426 34.183 1.00 96.88 448 GLY A CA 1
ATOM 3460 C C . GLY A 1 448 ? -17.614 -5.256 33.050 1.00 96.88 448 GLY A C 1
ATOM 3461 O O . GLY A 1 448 ? -17.410 -4.989 31.871 1.00 96.88 448 GLY A O 1
ATOM 3462 N N . VAL A 1 449 ? -18.416 -6.261 33.411 1.00 93.94 449 VAL A N 1
ATOM 3463 C CA . VAL A 1 449 ? -19.079 -7.174 32.452 1.00 93.94 449 VAL A CA 1
ATOM 3464 C C . VAL A 1 449 ? -20.039 -6.434 31.504 1.00 93.94 449 VAL A C 1
ATOM 3466 O O . VAL A 1 449 ? -20.253 -6.852 30.369 1.00 93.94 449 VAL A O 1
ATOM 3469 N N . GLN A 1 450 ? -20.617 -5.318 31.960 1.00 94.00 450 GLN A N 1
ATOM 3470 C CA . GLN A 1 450 ? -21.503 -4.444 31.181 1.00 94.00 450 GLN A CA 1
ATOM 3471 C C . GLN A 1 450 ? -20.775 -3.158 30.775 1.00 94.00 450 GLN A C 1
ATOM 3473 O O . GLN A 1 450 ? -21.272 -2.057 31.014 1.00 94.00 450 GLN A O 1
ATOM 3478 N N . ASN A 1 451 ? -19.577 -3.299 30.207 1.00 97.44 451 ASN A N 1
ATOM 3479 C CA . ASN A 1 451 ? -18.723 -2.189 29.804 1.00 97.44 451 ASN A CA 1
ATOM 3480 C C . ASN A 1 451 ? -19.443 -1.287 28.785 1.00 97.44 451 ASN A C 1
ATOM 3482 O O . ASN A 1 451 ? -19.547 -1.621 27.607 1.00 97.44 451 ASN A O 1
ATOM 3486 N N . THR A 1 452 ? -20.007 -0.168 29.237 1.00 97.69 452 THR A N 1
ATOM 3487 C CA . THR A 1 452 ? -20.957 0.636 28.457 1.00 97.69 452 THR A CA 1
ATOM 3488 C C . THR A 1 452 ? -20.632 2.122 28.498 1.00 97.69 452 THR A C 1
ATOM 3490 O O . THR A 1 452 ? -19.966 2.622 29.406 1.00 97.69 452 THR A O 1
ATOM 3493 N N . VAL A 1 453 ? -21.109 2.836 27.482 1.00 97.19 453 VAL A N 1
ATOM 3494 C CA . VAL A 1 453 ? -21.108 4.296 27.377 1.00 97.19 453 VAL A CA 1
ATOM 3495 C C . VAL A 1 453 ? -22.498 4.737 26.953 1.00 97.19 453 VAL A C 1
ATOM 3497 O O . VAL A 1 453 ? -23.025 4.246 25.958 1.00 97.19 453 VAL A O 1
ATOM 3500 N N . GLU A 1 454 ? -23.072 5.694 27.675 1.00 97.44 454 GLU A N 1
ATOM 3501 C CA . GLU A 1 454 ? -24.356 6.302 27.329 1.00 97.44 454 GLU A CA 1
ATOM 3502 C C . GLU A 1 454 ? -24.190 7.802 27.081 1.00 97.44 454 GLU A C 1
ATOM 3504 O O . GLU A 1 454 ? -23.552 8.491 27.879 1.00 97.44 454 GLU A O 1
ATOM 3509 N N . ARG A 1 455 ? -24.765 8.333 26.000 1.00 96.94 455 ARG A N 1
ATOM 3510 C CA . ARG A 1 455 ? -24.774 9.776 25.708 1.00 96.94 455 ARG A CA 1
ATOM 3511 C C . ARG A 1 455 ? -26.128 10.231 25.201 1.00 96.94 455 ARG A C 1
ATOM 3513 O O . ARG A 1 455 ? -26.745 9.548 24.383 1.00 96.94 455 ARG A O 1
ATOM 3520 N N . LYS A 1 456 ? -26.594 11.394 25.660 1.00 97.25 456 LYS A N 1
ATOM 3521 C CA . LYS A 1 456 ? -27.812 11.992 25.108 1.00 97.25 456 LYS A CA 1
ATOM 3522 C C . LYS A 1 456 ? -27.528 12.553 23.717 1.00 97.25 456 LYS A C 1
ATOM 3524 O O . LYS A 1 456 ? -26.538 13.248 23.500 1.00 97.25 456 LYS A O 1
ATOM 3529 N N . VAL A 1 457 ? -28.426 12.261 22.786 1.00 97.06 457 VAL A N 1
ATOM 3530 C CA . VAL A 1 457 ? -28.405 12.763 21.410 1.00 97.06 457 VAL A CA 1
ATOM 3531 C C . VAL A 1 457 ? -29.726 13.465 21.151 1.00 97.06 457 VAL A C 1
ATOM 3533 O O . VAL A 1 457 ? -30.780 12.908 21.452 1.00 97.06 457 VAL A O 1
ATOM 3536 N N . LYS A 1 458 ? -29.691 14.673 20.593 1.00 97.44 458 LYS A N 1
ATOM 3537 C CA . LYS A 1 458 ? -30.876 15.468 20.261 1.00 97.44 458 LYS A CA 1
ATOM 3538 C C . LYS A 1 458 ? -30.948 15.718 18.760 1.00 97.44 458 LYS A C 1
ATOM 3540 O O . LYS A 1 458 ? -29.993 16.211 18.175 1.00 97.44 458 LYS A O 1
ATOM 3545 N N . GLY A 1 459 ? -32.081 15.428 18.128 1.00 96.56 459 GLY A N 1
ATOM 3546 C CA . GLY A 1 459 ? -32.294 15.759 16.719 1.00 96.56 459 GLY A CA 1
ATOM 3547 C C . GLY A 1 459 ? -32.419 17.273 16.529 1.00 96.56 459 GLY A C 1
ATOM 3548 O O . GLY A 1 459 ? -33.261 17.911 17.161 1.00 96.56 459 GLY A O 1
ATOM 3549 N N . THR A 1 460 ? -31.616 17.870 15.652 1.00 96.19 460 THR A N 1
ATOM 3550 C CA . THR A 1 460 ? -31.679 19.306 15.319 1.00 96.19 460 THR A CA 1
ATOM 3551 C C . THR A 1 460 ? -32.325 19.550 13.961 1.00 96.19 460 THR A C 1
ATOM 3553 O O . THR A 1 460 ? -33.064 20.521 13.803 1.00 96.19 460 THR A O 1
ATOM 3556 N N . LYS A 1 461 ? -32.126 18.650 12.993 1.00 94.81 461 LYS A N 1
ATOM 3557 C CA . LYS A 1 461 ? -32.770 18.676 11.671 1.00 94.81 461 LYS A CA 1
ATOM 3558 C C . LYS A 1 461 ? -33.082 17.258 11.203 1.00 94.81 461 LYS A C 1
ATOM 3560 O O . LYS A 1 461 ? -32.525 16.290 11.704 1.00 94.81 461 LYS A O 1
ATOM 3565 N N . ARG A 1 462 ? -33.978 17.132 10.224 1.00 9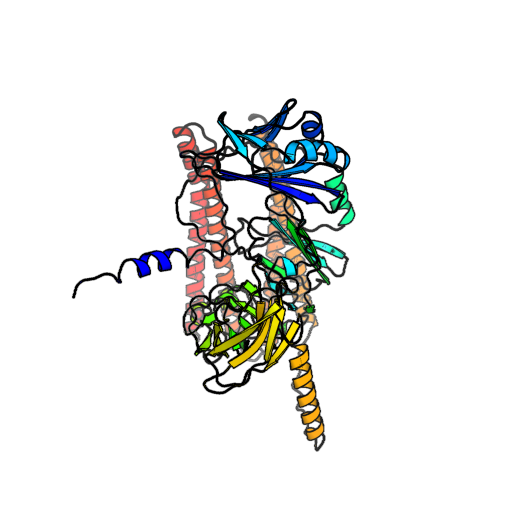1.06 462 ARG A N 1
ATOM 3566 C CA . ARG A 1 462 ? -34.238 15.852 9.557 1.00 91.06 462 ARG A CA 1
ATOM 3567 C C . ARG A 1 462 ? -33.062 15.500 8.642 1.00 91.06 462 ARG A C 1
ATOM 3569 O O . ARG A 1 462 ? -32.689 16.314 7.802 1.00 91.06 462 ARG A O 1
ATOM 3576 N N . GLY A 1 463 ? -32.533 14.288 8.768 1.00 90.19 463 GLY A N 1
ATOM 3577 C CA . GLY A 1 463 ? -31.477 13.766 7.901 1.00 90.19 463 GLY A CA 1
ATOM 3578 C C . GLY A 1 463 ? -30.831 12.506 8.473 1.00 90.19 463 GLY A C 1
ATOM 3579 O O . GLY A 1 463 ? -31.151 12.095 9.587 1.00 90.19 463 GLY A O 1
ATOM 3580 N N . THR A 1 464 ? -29.930 11.902 7.703 1.00 90.25 464 THR A N 1
ATOM 3581 C CA . THR A 1 464 ? -29.065 10.812 8.170 1.00 90.25 464 THR A CA 1
ATOM 3582 C C . THR A 1 464 ? -27.928 11.401 8.989 1.00 90.25 464 THR A C 1
ATOM 3584 O O . THR A 1 464 ? -27.321 12.380 8.563 1.00 90.25 464 THR A O 1
ATOM 3587 N N . PHE A 1 465 ? -27.636 10.823 10.147 1.00 91.69 465 PHE A N 1
ATOM 3588 C CA . PHE A 1 465 ? -26.524 11.254 10.986 1.00 91.69 465 PHE A CA 1
ATOM 3589 C C . PHE A 1 465 ? -25.413 10.209 10.999 1.00 91.69 465 PHE A C 1
ATOM 3591 O O . PHE A 1 465 ? -25.663 9.030 10.753 1.00 91.69 465 PHE A O 1
ATOM 3598 N N . ASP A 1 466 ? -24.204 10.658 11.316 1.00 93.62 466 ASP A N 1
ATOM 3599 C CA . ASP A 1 466 ? -23.026 9.809 11.439 1.00 93.62 466 ASP A CA 1
ATOM 3600 C C . ASP A 1 466 ? -22.234 10.186 12.699 1.00 93.62 466 ASP A C 1
ATOM 3602 O O . ASP A 1 466 ? -21.964 11.364 12.970 1.00 93.62 466 ASP A O 1
ATOM 3606 N N . ILE A 1 467 ? -21.903 9.171 13.496 1.00 93.75 467 ILE A N 1
ATOM 3607 C CA . ILE A 1 467 ? -21.118 9.288 14.724 1.00 93.75 467 ILE A CA 1
ATOM 3608 C C . ILE A 1 467 ? -19.953 8.321 14.597 1.00 93.75 467 ILE A C 1
ATOM 3610 O O . ILE A 1 467 ? -20.129 7.103 14.639 1.00 93.75 467 ILE A O 1
ATOM 3614 N N . LYS A 1 468 ? -18.752 8.883 14.517 1.00 94.81 468 LYS A N 1
ATOM 3615 C CA . LYS A 1 468 ? -17.516 8.117 14.538 1.00 94.81 468 LYS A CA 1
ATOM 3616 C C . LYS A 1 468 ? -17.081 7.904 15.982 1.00 94.81 468 LYS A C 1
ATOM 3618 O O . LYS A 1 468 ? -17.123 8.833 16.788 1.00 94.81 468 LYS A O 1
ATOM 3623 N N . TYR A 1 469 ? -16.636 6.696 16.297 1.00 94.56 469 TYR A N 1
ATOM 3624 C CA . TYR A 1 469 ? -15.993 6.375 17.566 1.00 94.56 469 TYR A CA 1
ATOM 3625 C C . TYR A 1 469 ? -14.664 5.664 17.312 1.00 94.56 469 TYR A C 1
ATOM 3627 O O . TYR A 1 469 ? -14.502 4.996 16.292 1.00 94.56 469 TYR A O 1
ATOM 3635 N N . LYS A 1 470 ? -13.703 5.833 18.219 1.00 93.81 470 LYS A N 1
ATOM 3636 C CA . LYS A 1 470 ? -12.428 5.097 18.235 1.00 93.81 470 LYS A CA 1
ATOM 3637 C C . LYS A 1 470 ? -11.881 5.034 19.660 1.00 93.81 470 LYS A C 1
ATOM 3639 O O . LYS A 1 470 ? -12.287 5.820 20.515 1.00 93.81 470 LYS A O 1
ATOM 3644 N N . LEU A 1 471 ? -10.966 4.107 19.925 1.00 93.38 471 LEU A N 1
ATOM 3645 C CA . LEU A 1 471 ? -10.223 4.104 21.185 1.00 93.38 471 LEU A CA 1
ATOM 3646 C C . LEU A 1 471 ? -9.336 5.354 21.248 1.00 93.38 471 LEU A C 1
ATOM 3648 O O . LEU A 1 471 ? -8.581 5.614 20.312 1.00 93.38 471 LEU A O 1
ATOM 3652 N N . ASP A 1 472 ? -9.414 6.105 22.346 1.00 91.44 472 ASP A N 1
ATOM 3653 C CA . ASP A 1 472 ? -8.463 7.184 22.644 1.00 91.44 472 ASP A CA 1
ATOM 3654 C C . ASP A 1 472 ? -7.236 6.589 23.339 1.00 91.44 472 ASP A C 1
ATOM 3656 O O . ASP A 1 472 ? -6.993 6.746 24.536 1.00 91.44 472 ASP A O 1
ATOM 3660 N N . VAL A 1 473 ? -6.521 5.769 22.582 1.00 82.25 473 VAL A N 1
ATOM 3661 C CA . VAL A 1 473 ? -5.215 5.245 22.968 1.00 82.25 473 VAL A CA 1
ATOM 3662 C C . VAL A 1 473 ? -4.150 6.030 22.214 1.00 82.25 473 VAL A C 1
ATOM 3664 O O . VAL A 1 473 ? -4.439 6.526 21.119 1.00 82.25 473 VAL A O 1
ATOM 3667 N N . PRO A 1 474 ? -2.926 6.147 22.764 1.00 73.44 474 PRO A N 1
ATOM 3668 C CA . PRO A 1 474 ? -1.818 6.731 22.029 1.00 73.44 474 PRO A CA 1
ATOM 3669 C C . PRO A 1 474 ? -1.763 6.138 20.615 1.00 73.44 474 PRO A C 1
ATOM 3671 O O . PRO A 1 474 ? -1.942 4.918 20.473 1.00 73.44 474 PRO A O 1
ATOM 3674 N N . PRO A 1 475 ? -1.570 6.972 19.574 1.00 67.06 475 PRO A N 1
ATOM 3675 C CA . PRO A 1 475 ? -1.341 6.457 18.230 1.00 67.06 475 PRO A CA 1
ATOM 3676 C C . PRO A 1 475 ? -0.203 5.437 18.304 1.00 67.06 475 PRO A C 1
ATOM 3678 O O . PRO A 1 475 ? 0.681 5.602 19.142 1.00 67.06 475 PRO A O 1
ATOM 3681 N N . CYS A 1 476 ? -0.312 4.362 17.512 1.00 66.88 476 CYS A N 1
ATOM 3682 C CA . CYS A 1 476 ? 0.695 3.313 17.301 1.00 66.88 476 CYS A CA 1
ATOM 3683 C C . CYS A 1 476 ? 1.884 3.358 18.287 1.00 66.88 476 CYS A C 1
ATOM 3685 O O . CYS A 1 476 ? 2.746 4.221 18.121 1.00 66.88 476 CYS A O 1
ATOM 3687 N N . PRO A 1 477 ? 1.978 2.457 19.288 1.00 55.03 477 PRO A N 1
ATOM 3688 C CA . PRO A 1 477 ? 2.922 2.572 20.404 1.00 55.03 477 PRO A CA 1
ATOM 3689 C C . PRO A 1 477 ? 4.367 2.242 20.000 1.00 55.03 477 PRO A C 1
ATOM 3691 O O . PRO A 1 477 ? 5.023 1.415 20.617 1.00 55.03 477 PRO A O 1
ATOM 3694 N N . CYS A 1 478 ? 4.888 2.862 18.952 1.00 63.50 478 CYS A N 1
ATOM 3695 C CA . CYS A 1 478 ? 6.260 2.710 18.512 1.00 63.50 478 CYS A CA 1
ATOM 3696 C C . CYS A 1 478 ? 6.893 4.096 18.382 1.00 63.50 478 CYS A C 1
ATOM 3698 O O . CYS A 1 478 ? 7.579 4.366 17.408 1.00 63.50 478 CYS A O 1
ATOM 3700 N N . ASN A 1 479 ? 6.646 4.997 19.339 1.00 58.75 479 ASN A N 1
ATOM 3701 C CA . ASN A 1 479 ? 7.472 6.187 19.461 1.00 58.75 479 ASN A CA 1
ATOM 3702 C C . ASN A 1 479 ? 8.715 5.814 20.286 1.00 58.75 479 ASN A C 1
ATOM 3704 O O . ASN A 1 479 ? 8.662 5.870 21.522 1.00 58.75 479 ASN A O 1
ATOM 3708 N N . PRO A 1 480 ? 9.846 5.439 19.652 1.00 53.12 480 PRO A N 1
ATOM 3709 C CA . PRO A 1 480 ? 11.061 5.117 20.378 1.00 53.12 480 PRO A CA 1
ATOM 3710 C C . PRO A 1 480 ? 11.535 6.317 21.189 1.00 53.12 480 PRO A C 1
ATOM 3712 O O . PRO A 1 480 ? 12.286 6.108 22.123 1.00 53.12 480 PRO A O 1
ATOM 3715 N N . VAL A 1 481 ? 11.095 7.551 20.902 1.00 53.12 481 VAL A N 1
ATOM 3716 C CA . VAL A 1 481 ? 11.479 8.738 21.676 1.00 53.12 481 VAL A CA 1
ATOM 3717 C C . VAL A 1 481 ? 10.842 8.729 23.063 1.00 53.12 481 VAL A C 1
ATOM 3719 O O . VAL A 1 481 ? 11.504 9.111 24.024 1.00 53.12 481 VAL A O 1
ATOM 3722 N N . GLU A 1 482 ? 9.599 8.268 23.218 1.00 52.41 482 GLU A N 1
ATOM 3723 C CA . GLU A 1 482 ? 8.978 8.151 24.545 1.00 52.41 482 GLU A CA 1
ATOM 3724 C C . GLU A 1 482 ? 9.516 6.944 25.306 1.00 52.41 482 GLU A C 1
ATOM 3726 O O . GLU A 1 482 ? 9.839 7.067 26.487 1.00 52.41 482 GLU A O 1
ATOM 3731 N N . THR A 1 483 ? 9.727 5.814 24.626 1.00 47.47 483 THR A N 1
ATOM 3732 C CA . THR A 1 483 ? 10.340 4.628 25.237 1.00 47.47 483 THR A CA 1
ATOM 3733 C C . THR A 1 483 ? 11.815 4.863 25.574 1.00 47.47 483 THR A C 1
ATOM 3735 O O . THR A 1 483 ? 12.251 4.500 26.656 1.00 47.47 483 THR A O 1
ATOM 3738 N N . GLN A 1 484 ? 12.594 5.538 24.722 1.00 48.69 484 GLN A N 1
ATOM 3739 C CA . GLN A 1 484 ? 13.967 5.948 25.031 1.00 48.69 484 GLN A CA 1
ATOM 3740 C C . GLN A 1 484 ? 13.984 7.012 26.113 1.00 48.69 484 GLN A C 1
ATOM 3742 O O . GLN A 1 484 ? 14.865 6.945 26.953 1.00 48.69 484 GLN A O 1
ATOM 3747 N N . ARG A 1 485 ? 13.048 7.966 26.168 1.00 53.25 485 ARG A N 1
ATOM 3748 C CA . ARG A 1 485 ? 12.966 8.898 27.308 1.00 53.25 485 ARG A CA 1
ATOM 3749 C C . ARG A 1 485 ? 12.637 8.172 28.609 1.00 53.25 485 ARG A C 1
ATOM 3751 O O . ARG A 1 485 ? 13.252 8.491 29.616 1.00 53.25 485 ARG A O 1
ATOM 3758 N N . SER A 1 486 ? 11.747 7.181 28.582 1.00 45.81 486 SER A N 1
ATOM 3759 C CA . SER A 1 486 ? 11.429 6.319 29.728 1.00 45.81 486 SER A CA 1
ATOM 3760 C C . SER A 1 486 ? 12.636 5.481 30.159 1.00 45.81 486 SER A C 1
ATOM 3762 O O . SER A 1 486 ? 12.998 5.518 31.329 1.00 45.81 486 SER A O 1
ATOM 3764 N N . ILE A 1 487 ? 13.320 4.816 29.224 1.00 46.97 487 ILE A N 1
ATOM 3765 C CA . ILE A 1 487 ? 14.521 4.015 29.500 1.00 46.97 487 ILE A CA 1
ATOM 3766 C C . ILE A 1 487 ? 15.676 4.914 29.939 1.00 46.97 487 ILE A C 1
ATOM 3768 O O . ILE A 1 487 ? 16.413 4.557 30.842 1.00 46.97 487 ILE A O 1
ATOM 3772 N N . THR A 1 488 ? 15.850 6.092 29.342 1.00 55.69 488 THR A N 1
ATOM 3773 C CA . THR A 1 488 ? 16.907 7.034 29.737 1.00 55.69 488 THR A CA 1
ATOM 3774 C C . THR A 1 488 ? 16.594 7.625 31.109 1.00 55.69 488 THR A C 1
ATOM 3776 O O . THR A 1 488 ? 17.513 7.795 31.894 1.00 55.69 488 THR A O 1
ATOM 3779 N N . ALA A 1 489 ? 15.325 7.873 31.447 1.00 61.12 489 ALA A N 1
ATOM 3780 C CA . ALA A 1 489 ? 14.919 8.287 32.789 1.00 61.12 489 ALA A CA 1
ATOM 3781 C C . ALA A 1 489 ? 15.136 7.170 33.825 1.00 61.12 489 ALA A C 1
ATOM 3783 O O . ALA A 1 489 ? 15.715 7.446 34.870 1.00 61.12 489 ALA A O 1
ATOM 3784 N N . GLU A 1 490 ? 14.779 5.917 33.523 1.00 56.75 490 GLU A N 1
ATOM 3785 C CA . GLU A 1 490 ? 15.063 4.760 34.389 1.00 56.75 490 GLU A CA 1
ATOM 3786 C C . GLU A 1 490 ? 16.564 4.481 34.511 1.00 56.75 490 GLU A C 1
ATOM 3788 O O . GLU A 1 490 ? 17.048 4.202 35.600 1.00 56.75 490 GLU A O 1
ATOM 3793 N N . VAL A 1 491 ? 17.334 4.586 33.426 1.00 62.09 491 VAL A N 1
ATOM 3794 C CA . VAL A 1 491 ? 18.793 4.410 33.438 1.00 62.09 491 VAL A CA 1
ATOM 3795 C C . VAL A 1 491 ? 19.469 5.562 34.168 1.00 62.09 491 VAL A C 1
ATOM 3797 O O . VAL A 1 491 ? 20.443 5.307 34.860 1.00 62.09 491 VAL A O 1
ATOM 3800 N N . ILE A 1 492 ? 18.970 6.798 34.080 1.00 70.19 492 ILE A N 1
ATOM 3801 C CA . ILE A 1 492 ? 19.449 7.919 34.902 1.00 70.19 492 ILE A CA 1
ATOM 3802 C C . ILE A 1 492 ? 19.103 7.670 36.372 1.00 70.19 492 ILE A C 1
ATOM 3804 O O . ILE A 1 492 ? 19.975 7.822 37.218 1.00 70.19 492 ILE A O 1
ATOM 3808 N N . GLU A 1 493 ? 17.894 7.203 36.687 1.00 69.75 493 GLU A N 1
ATOM 3809 C CA . GLU A 1 493 ? 17.486 6.884 38.059 1.00 69.75 493 GLU A CA 1
ATOM 3810 C C . GLU A 1 493 ? 18.303 5.717 38.645 1.00 69.75 493 GLU A C 1
ATOM 3812 O O . GLU A 1 493 ? 18.721 5.755 39.803 1.00 69.75 493 GLU A O 1
ATOM 3817 N N . VAL A 1 494 ? 18.589 4.690 37.843 1.00 63.44 494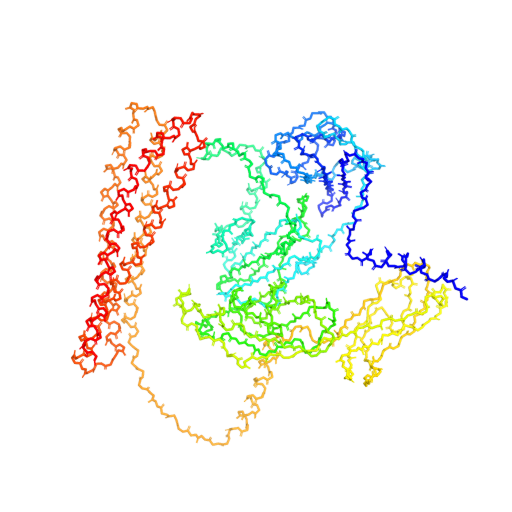 VAL A N 1
ATOM 3818 C CA . VAL A 1 494 ? 19.436 3.547 38.213 1.00 63.44 494 VAL A CA 1
ATOM 3819 C C . VAL A 1 494 ? 20.909 3.955 38.276 1.00 63.44 494 VAL A C 1
ATOM 3821 O O . VAL A 1 494 ? 21.601 3.548 39.203 1.00 63.44 494 VAL A O 1
ATOM 3824 N N . ALA A 1 495 ? 21.402 4.792 37.362 1.00 55.22 495 ALA A N 1
ATOM 3825 C CA . ALA A 1 495 ? 22.768 5.315 37.384 1.00 55.22 495 ALA A CA 1
ATOM 3826 C C . ALA A 1 495 ? 22.999 6.256 38.572 1.00 55.22 495 ALA A C 1
ATOM 3828 O O . ALA A 1 495 ? 24.071 6.218 39.172 1.00 55.22 495 ALA A O 1
ATOM 3829 N N . ASP A 1 496 ? 22.000 7.047 38.962 1.00 67.25 496 ASP A N 1
ATOM 3830 C CA . ASP A 1 496 ? 22.047 7.873 40.167 1.00 67.25 496 ASP A CA 1
ATOM 3831 C C . ASP A 1 496 ? 21.989 7.017 41.439 1.00 67.25 496 ASP A C 1
ATOM 3833 O O . ASP A 1 496 ? 22.704 7.314 42.395 1.00 67.25 496 ASP A O 1
ATOM 3837 N N . LYS A 1 497 ? 21.261 5.890 41.427 1.00 64.62 497 LYS A N 1
ATOM 3838 C CA . LYS A 1 497 ? 21.312 4.871 42.495 1.00 64.62 497 LYS A CA 1
ATOM 3839 C C . LYS A 1 497 ? 22.629 4.077 42.520 1.00 64.62 497 LYS A C 1
ATOM 3841 O O . LYS A 1 497 ? 23.004 3.564 43.569 1.00 64.62 497 LYS A O 1
ATOM 3846 N N . LEU A 1 498 ? 23.345 3.981 41.396 1.00 52.47 498 LEU A N 1
ATOM 3847 C CA . LEU A 1 498 ? 24.611 3.243 41.251 1.00 52.47 498 LEU A CA 1
ATOM 3848 C C . LEU A 1 498 ? 25.870 4.114 41.409 1.00 52.47 498 LEU A C 1
ATOM 3850 O O . LEU A 1 498 ? 26.981 3.588 41.355 1.00 52.47 498 LEU A O 1
ATOM 3854 N N . LYS A 1 499 ? 25.741 5.424 41.659 1.00 49.38 499 LYS A N 1
ATOM 3855 C CA . LYS A 1 499 ? 26.880 6.316 41.964 1.00 49.38 499 LYS A CA 1
ATOM 3856 C C . LYS A 1 499 ? 27.565 6.026 43.311 1.00 49.38 499 LYS A C 1
ATOM 3858 O O . LYS A 1 499 ? 28.571 6.662 43.622 1.00 49.38 499 LYS A O 1
ATOM 3863 N N . GLU A 1 500 ? 27.116 5.031 44.076 1.00 49.34 500 GLU A N 1
ATOM 3864 C CA . GLU A 1 500 ? 27.812 4.549 45.271 1.00 49.34 500 GLU A CA 1
ATOM 3865 C C . GLU A 1 500 ? 28.637 3.273 44.989 1.00 49.34 500 GLU A C 1
ATOM 3867 O O . GLU A 1 500 ? 28.164 2.153 45.162 1.00 49.34 500 GLU A O 1
ATOM 3872 N N . LYS A 1 501 ? 29.917 3.498 44.641 1.00 44.84 501 LYS A N 1
ATOM 3873 C CA . LYS A 1 501 ? 31.093 2.588 44.535 1.00 44.84 501 LYS A CA 1
ATOM 3874 C C . LYS A 1 501 ? 31.557 2.220 43.114 1.00 44.84 501 LYS A C 1
ATOM 3876 O O . LYS A 1 501 ? 30.784 1.686 42.327 1.00 44.84 501 LYS A O 1
ATOM 3881 N N . PRO A 1 502 ? 32.865 2.374 42.808 1.00 43.56 502 PRO A N 1
ATOM 3882 C CA . PRO A 1 502 ? 33.429 1.894 41.554 1.00 43.56 502 PRO A CA 1
ATOM 3883 C C . PRO A 1 502 ? 33.898 0.435 41.679 1.00 43.56 502 PRO A C 1
ATOM 3885 O O . PRO A 1 502 ? 34.407 0.035 42.732 1.00 43.56 502 PRO A O 1
ATOM 3888 N N . PRO A 1 503 ? 33.867 -0.323 40.571 1.00 45.25 503 PRO A N 1
ATOM 3889 C CA . PRO A 1 503 ? 34.957 -1.248 40.321 1.00 45.25 503 PRO A CA 1
ATOM 3890 C C . PRO A 1 503 ? 35.607 -1.080 38.941 1.00 45.25 503 PRO A C 1
ATOM 3892 O O . PRO A 1 503 ? 35.065 -0.539 37.980 1.00 45.25 503 PRO A O 1
ATOM 3895 N N . VAL A 1 504 ? 36.846 -1.550 38.943 1.00 44.06 504 VAL A N 1
ATOM 3896 C CA . VAL A 1 504 ? 37.930 -1.470 37.968 1.00 44.06 504 VAL A CA 1
ATOM 3897 C C . VAL A 1 504 ? 37.601 -2.169 36.636 1.00 44.06 504 VAL A C 1
ATOM 3899 O O . VAL A 1 504 ? 37.092 -3.286 36.619 1.00 44.06 504 VAL A O 1
ATOM 3902 N N . LYS A 1 505 ? 37.965 -1.524 35.517 1.00 38.31 505 LYS A N 1
ATOM 3903 C CA . LYS A 1 505 ? 37.978 -2.080 34.146 1.00 38.31 505 LYS A CA 1
ATOM 3904 C C . LYS A 1 505 ? 39.156 -3.049 33.940 1.00 38.31 505 LYS A C 1
ATOM 3906 O O . LYS A 1 505 ? 40.277 -2.672 34.280 1.00 38.31 505 LYS A O 1
ATOM 3911 N N . PRO A 1 506 ? 38.981 -4.182 33.236 1.00 40.88 506 PRO A N 1
ATOM 3912 C CA . PRO A 1 506 ? 40.071 -4.838 32.525 1.00 40.88 506 PRO A CA 1
ATOM 3913 C C . PRO A 1 506 ? 40.149 -4.323 31.076 1.00 40.88 506 PRO A C 1
ATOM 3915 O O . PRO A 1 506 ? 39.153 -4.319 30.351 1.00 40.88 506 PRO A O 1
ATOM 3918 N N . LEU A 1 507 ? 41.336 -3.878 30.650 1.00 35.88 507 LEU A N 1
ATOM 3919 C CA . LEU A 1 507 ? 41.635 -3.597 29.243 1.00 35.88 507 LEU A CA 1
ATOM 3920 C C . LEU A 1 507 ? 41.831 -4.916 28.482 1.00 35.88 507 LEU A C 1
ATOM 3922 O O . LEU A 1 507 ? 42.718 -5.698 28.819 1.00 35.88 507 LEU A O 1
ATOM 3926 N N . ALA A 1 508 ? 41.036 -5.127 27.434 1.00 33.03 508 ALA A N 1
ATOM 3927 C CA . ALA A 1 508 ? 41.358 -6.071 26.370 1.00 33.03 508 ALA A CA 1
ATOM 3928 C C . ALA A 1 508 ? 42.367 -5.422 25.396 1.00 33.03 508 ALA A C 1
ATOM 3930 O O . ALA A 1 508 ? 42.288 -4.211 25.173 1.00 33.03 508 ALA A O 1
ATOM 3931 N N . PRO A 1 509 ? 43.309 -6.185 24.815 1.00 41.56 509 PRO A N 1
ATOM 3932 C CA . PRO A 1 509 ? 44.261 -5.656 23.847 1.00 41.56 509 PRO A CA 1
ATOM 3933 C C . PRO A 1 509 ? 43.570 -5.425 22.496 1.00 41.56 509 PRO A C 1
ATOM 3935 O O . PRO A 1 509 ? 43.211 -6.370 21.799 1.00 41.56 509 PRO A O 1
ATOM 3938 N N . THR A 1 510 ? 43.396 -4.162 22.119 1.00 42.47 510 THR A N 1
ATOM 3939 C CA . THR A 1 510 ? 43.050 -3.740 20.759 1.00 42.47 510 THR A CA 1
ATOM 3940 C C . THR A 1 510 ? 44.283 -3.884 19.870 1.00 42.47 510 THR A C 1
ATOM 3942 O O . THR A 1 510 ? 45.211 -3.081 19.946 1.00 42.47 510 THR A O 1
ATOM 3945 N N . ILE A 1 511 ? 44.304 -4.917 19.029 1.00 50.03 511 ILE A N 1
ATOM 3946 C CA . ILE A 1 511 ? 45.183 -4.983 17.856 1.00 50.03 511 ILE A CA 1
ATOM 3947 C C . ILE A 1 511 ? 44.279 -4.814 16.637 1.00 50.03 511 ILE A C 1
ATOM 3949 O O . ILE A 1 511 ? 43.953 -5.777 15.954 1.00 50.03 511 ILE A O 1
ATOM 3953 N N . ASP A 1 512 ? 43.854 -3.578 16.393 1.00 49.69 512 ASP A N 1
ATOM 3954 C CA . ASP A 1 512 ? 43.369 -3.165 15.082 1.00 49.69 512 ASP A CA 1
ATOM 3955 C C . ASP A 1 512 ? 44.519 -2.391 14.444 1.00 49.69 512 ASP A C 1
ATOM 3957 O O . ASP A 1 512 ? 44.917 -1.339 14.946 1.00 49.69 512 ASP A O 1
ATOM 3961 N N . ASN A 1 513 ? 45.106 -2.932 13.376 1.00 57.91 513 ASN A N 1
ATOM 3962 C CA . ASN A 1 513 ? 46.027 -2.187 12.525 1.00 57.91 513 ASN A CA 1
ATOM 3963 C C . ASN A 1 513 ? 45.232 -1.687 11.304 1.00 57.91 513 ASN A C 1
ATOM 3965 O O . ASN A 1 513 ? 45.204 -2.374 10.281 1.00 57.91 513 ASN A O 1
ATOM 3969 N N . PRO A 1 514 ? 44.528 -0.541 11.402 1.00 63.75 514 PRO A N 1
ATOM 3970 C CA . PRO A 1 514 ? 43.598 -0.059 10.373 1.00 63.75 514 PRO A CA 1
ATOM 3971 C C . PRO A 1 514 ? 44.242 0.098 8.986 1.00 63.75 514 PRO A C 1
ATOM 3973 O O . PRO A 1 514 ? 43.573 -0.078 7.972 1.00 63.75 514 PRO A O 1
ATOM 3976 N N . ALA A 1 515 ? 45.561 0.304 8.935 1.00 69.06 515 ALA A N 1
ATOM 3977 C CA . ALA A 1 515 ? 46.310 0.501 7.699 1.00 69.06 515 ALA A CA 1
ATOM 3978 C C . ALA A 1 515 ? 46.230 -0.676 6.702 1.00 69.06 515 ALA A C 1
ATOM 3980 O O . ALA A 1 515 ? 46.324 -0.457 5.494 1.00 69.06 515 ALA A O 1
ATOM 3981 N N . GLU A 1 516 ? 46.072 -1.922 7.165 1.00 66.62 516 GLU A N 1
ATOM 3982 C CA . GLU A 1 516 ? 45.981 -3.080 6.257 1.00 66.62 516 GLU A CA 1
ATOM 3983 C C . GLU A 1 516 ? 44.562 -3.305 5.719 1.00 66.62 516 GLU A C 1
ATOM 3985 O O . GLU A 1 516 ? 44.408 -3.715 4.566 1.00 66.62 516 GLU A O 1
ATOM 3990 N N . THR A 1 517 ? 43.534 -2.974 6.505 1.00 72.31 517 THR A N 1
ATOM 3991 C CA . THR A 1 517 ? 42.133 -3.000 6.059 1.00 72.31 517 THR A CA 1
ATOM 3992 C C . THR A 1 517 ? 41.905 -1.951 4.968 1.00 72.31 517 THR A C 1
ATOM 3994 O O . THR A 1 517 ? 41.367 -2.272 3.904 1.00 72.31 517 THR A O 1
ATOM 3997 N N . ASP A 1 518 ? 42.428 -0.738 5.171 1.00 81.31 518 ASP A N 1
ATOM 3998 C CA . ASP A 1 518 ? 42.325 0.373 4.217 1.00 81.31 518 ASP A CA 1
ATOM 3999 C C . ASP A 1 518 ? 42.972 0.026 2.861 1.00 81.31 518 ASP A C 1
ATOM 4001 O O . ASP A 1 518 ? 42.414 0.299 1.794 1.00 81.31 518 ASP A O 1
ATOM 4005 N N . ALA A 1 519 ? 44.112 -0.677 2.876 1.00 85.12 519 ALA A N 1
ATOM 4006 C CA . ALA A 1 519 ? 44.806 -1.099 1.659 1.00 85.12 519 ALA A CA 1
ATOM 4007 C C . ALA A 1 519 ? 44.004 -2.125 0.831 1.00 85.12 519 ALA A C 1
ATOM 4009 O O . ALA A 1 519 ? 44.013 -2.082 -0.406 1.00 85.12 519 ALA A O 1
ATOM 4010 N N . CYS A 1 520 ? 43.290 -3.057 1.475 1.00 85.38 520 CYS A N 1
ATOM 4011 C CA . CYS A 1 520 ? 42.441 -4.008 0.751 1.00 85.38 520 CYS A CA 1
ATOM 4012 C C . CYS A 1 520 ? 41.190 -3.331 0.168 1.00 85.38 520 CYS A C 1
ATOM 4014 O O . CYS A 1 520 ? 40.750 -3.698 -0.932 1.00 85.38 520 CYS A O 1
ATOM 4016 N N . GLU A 1 521 ? 40.635 -2.328 0.853 1.00 85.25 521 GLU A N 1
ATOM 4017 C CA . GLU A 1 521 ? 39.516 -1.535 0.341 1.00 85.25 521 GLU A CA 1
ATOM 4018 C C . GLU A 1 521 ? 39.903 -0.687 -0.876 1.00 85.25 521 GLU A C 1
ATOM 4020 O O . GLU A 1 521 ? 39.146 -0.647 -1.854 1.00 85.25 521 GLU A O 1
ATOM 4025 N N . GLU A 1 522 ? 41.103 -0.103 -0.887 1.00 91.69 522 GLU A N 1
ATOM 4026 C CA . GLU A 1 522 ? 41.630 0.642 -2.036 1.00 91.69 522 GLU A CA 1
ATOM 4027 C C . GLU A 1 522 ? 41.768 -0.256 -3.281 1.00 91.69 522 GLU A C 1
ATOM 4029 O O . GLU A 1 522 ? 41.321 0.095 -4.384 1.00 91.69 522 GLU A O 1
ATOM 4034 N N . ILE A 1 523 ? 42.296 -1.477 -3.110 1.00 91.12 523 ILE A N 1
ATOM 4035 C CA . ILE A 1 523 ? 42.374 -2.468 -4.197 1.00 91.12 523 ILE A CA 1
ATOM 4036 C C . ILE A 1 523 ? 40.962 -2.830 -4.683 1.00 91.12 523 ILE A C 1
ATOM 4038 O O . ILE A 1 523 ? 40.720 -2.890 -5.892 1.00 91.12 523 ILE A O 1
ATOM 4042 N N . ARG A 1 524 ? 39.996 -3.016 -3.771 1.00 90.25 524 ARG A N 1
ATOM 4043 C CA . ARG A 1 524 ? 38.590 -3.289 -4.124 1.00 90.25 524 ARG A CA 1
ATOM 4044 C C . ARG A 1 524 ? 37.967 -2.138 -4.915 1.00 90.25 524 ARG A C 1
ATOM 4046 O O . ARG A 1 524 ? 37.186 -2.387 -5.839 1.00 90.25 524 ARG A O 1
ATOM 4053 N N . GLY A 1 525 ? 38.270 -0.893 -4.549 1.00 87.25 525 GLY A N 1
ATOM 4054 C CA . GLY A 1 525 ? 37.864 0.307 -5.284 1.00 87.25 525 GLY A CA 1
ATOM 4055 C C . GLY A 1 525 ? 38.421 0.307 -6.707 1.00 87.25 525 GLY A C 1
ATOM 4056 O O . GLY A 1 525 ? 37.660 0.432 -7.670 1.00 87.25 525 GLY A O 1
ATOM 4057 N N . THR A 1 526 ? 39.719 0.031 -6.840 1.00 93.88 526 THR A N 1
ATOM 4058 C CA . THR A 1 526 ? 40.420 -0.051 -8.130 1.00 93.88 526 THR A CA 1
ATOM 4059 C C . THR A 1 526 ? 39.819 -1.128 -9.038 1.00 93.88 526 THR A C 1
ATOM 4061 O O . THR A 1 526 ? 39.513 -0.859 -10.202 1.00 93.88 526 THR A O 1
ATOM 4064 N N . CYS A 1 527 ? 39.563 -2.337 -8.521 1.00 88.94 527 CYS A N 1
ATOM 4065 C CA . CYS A 1 527 ? 38.973 -3.406 -9.334 1.00 88.94 527 CYS A CA 1
ATOM 4066 C C . CYS A 1 527 ? 37.560 -3.040 -9.810 1.00 88.94 527 CYS A C 1
ATOM 4068 O O . CYS A 1 527 ? 37.223 -3.276 -10.972 1.00 88.94 527 CYS A O 1
ATOM 4070 N N . ARG A 1 528 ? 36.741 -2.408 -8.953 1.00 87.38 528 ARG A N 1
ATOM 4071 C CA . ARG A 1 528 ? 35.403 -1.918 -9.334 1.00 87.38 528 ARG A CA 1
ATOM 4072 C C . ARG A 1 528 ? 35.470 -0.870 -10.443 1.00 87.38 528 ARG A C 1
ATOM 4074 O O . ARG A 1 528 ? 34.634 -0.879 -11.345 1.00 87.38 528 ARG A O 1
ATOM 4081 N N . GLU A 1 529 ? 36.445 0.032 -10.400 1.00 92.06 529 GLU A N 1
ATOM 4082 C CA . GLU A 1 529 ? 36.633 1.028 -11.455 1.00 92.06 529 GLU A CA 1
ATOM 4083 C C . GLU A 1 529 ? 37.034 0.391 -12.792 1.00 92.06 529 GLU A C 1
ATOM 4085 O O . GLU A 1 529 ? 36.441 0.717 -13.823 1.00 92.06 529 GLU A O 1
ATOM 4090 N N . ILE A 1 530 ? 37.976 -0.559 -12.776 1.00 90.94 530 ILE A N 1
ATOM 4091 C CA . ILE A 1 530 ? 38.381 -1.311 -13.972 1.00 90.94 530 ILE A CA 1
ATOM 4092 C C . ILE A 1 530 ? 37.174 -2.052 -14.569 1.00 90.94 530 ILE A C 1
ATOM 4094 O O . ILE A 1 530 ? 36.918 -1.932 -15.768 1.00 90.94 530 ILE A O 1
ATOM 4098 N N . GLY A 1 531 ? 36.382 -2.738 -13.736 1.00 85.88 531 GLY A N 1
ATOM 4099 C CA . GLY A 1 531 ? 35.169 -3.439 -14.169 1.00 85.88 531 GLY A CA 1
ATOM 4100 C C . GLY A 1 531 ? 34.160 -2.514 -14.861 1.00 85.88 531 GLY A C 1
ATOM 4101 O O . GLY A 1 531 ? 33.708 -2.814 -15.966 1.00 85.88 531 GLY A O 1
ATOM 4102 N N . ARG A 1 532 ? 33.883 -1.338 -14.274 1.00 87.75 532 ARG A N 1
ATOM 4103 C CA . ARG A 1 532 ? 32.992 -0.326 -14.877 1.00 87.75 532 ARG A CA 1
ATOM 4104 C C . ARG A 1 532 ? 33.508 0.186 -16.223 1.00 87.75 532 ARG A C 1
ATOM 4106 O O . ARG A 1 532 ? 32.723 0.352 -17.156 1.00 87.75 532 ARG A O 1
ATOM 4113 N N . LYS A 1 533 ? 34.820 0.419 -16.350 1.00 93.25 533 LYS A N 1
ATOM 4114 C CA . LYS A 1 533 ? 35.437 0.863 -17.614 1.00 93.25 533 LYS A CA 1
ATOM 4115 C C . LYS A 1 533 ? 35.271 -0.184 -18.718 1.00 93.25 533 LYS A C 1
ATOM 4117 O O . LYS A 1 533 ? 34.906 0.176 -19.836 1.00 93.25 533 LYS A O 1
ATOM 4122 N N . ILE A 1 534 ? 35.473 -1.465 -18.408 1.00 93.75 534 ILE A N 1
ATOM 4123 C CA . ILE A 1 534 ? 35.292 -2.567 -19.369 1.00 93.75 534 ILE A CA 1
ATOM 4124 C C . ILE A 1 534 ? 33.832 -2.666 -19.811 1.00 93.75 534 ILE A C 1
ATOM 4126 O O . ILE A 1 534 ? 33.555 -2.761 -21.006 1.00 93.75 534 ILE A O 1
ATOM 4130 N N . GLU A 1 535 ? 32.889 -2.595 -18.872 1.00 85.75 535 GLU A N 1
ATOM 4131 C CA . GLU A 1 535 ? 31.460 -2.689 -19.179 1.00 85.75 535 GLU A CA 1
ATOM 4132 C C . GLU A 1 535 ? 30.989 -1.543 -20.088 1.00 85.75 535 GLU A C 1
ATOM 4134 O O . GLU A 1 535 ? 30.291 -1.782 -21.078 1.00 85.75 535 GLU A O 1
ATOM 4139 N N . ALA A 1 536 ? 31.463 -0.317 -19.842 1.00 89.44 536 ALA A N 1
ATOM 4140 C CA . ALA A 1 536 ? 31.202 0.829 -20.712 1.00 89.44 536 ALA A CA 1
ATOM 4141 C C . ALA A 1 536 ? 31.757 0.631 -22.138 1.00 89.44 536 ALA A C 1
ATOM 4143 O O . ALA A 1 536 ? 31.107 1.004 -23.118 1.00 89.44 536 ALA A O 1
ATOM 4144 N N . ILE A 1 537 ? 32.938 0.018 -22.279 1.00 93.69 537 ILE A N 1
ATOM 4145 C CA . ILE A 1 537 ? 33.539 -0.291 -23.587 1.00 93.69 537 ILE A CA 1
ATOM 4146 C C . ILE A 1 537 ? 32.740 -1.385 -24.310 1.00 93.69 537 ILE A C 1
ATOM 4148 O O . ILE A 1 537 ? 32.464 -1.256 -25.503 1.00 93.69 537 ILE A O 1
ATOM 4152 N N . ILE A 1 538 ? 32.304 -2.427 -23.595 1.00 90.12 538 ILE A N 1
ATOM 4153 C CA . ILE A 1 538 ? 31.444 -3.485 -24.145 1.00 90.12 538 ILE A CA 1
ATOM 4154 C C . ILE A 1 538 ? 30.126 -2.897 -24.663 1.00 90.12 538 ILE A C 1
ATOM 4156 O O . ILE A 1 538 ? 29.686 -3.261 -25.756 1.00 90.12 538 ILE A O 1
ATOM 4160 N N . LEU A 1 539 ? 29.511 -1.979 -23.912 1.00 88.94 539 LEU A N 1
ATOM 4161 C CA . LEU A 1 539 ? 28.292 -1.282 -24.329 1.00 88.94 539 LEU A CA 1
ATOM 4162 C C . LEU A 1 539 ? 28.514 -0.472 -25.611 1.00 88.94 539 LEU A C 1
ATOM 4164 O O . LEU A 1 539 ? 27.729 -0.608 -26.549 1.00 88.94 539 LEU A O 1
ATOM 4168 N N . ARG A 1 540 ? 29.610 0.296 -25.702 1.00 95.06 540 ARG A N 1
ATOM 4169 C CA . ARG A 1 540 ? 29.965 1.049 -26.921 1.00 95.06 540 ARG A CA 1
ATOM 4170 C C . ARG A 1 540 ? 30.169 0.138 -28.127 1.00 95.06 540 ARG A C 1
ATOM 4172 O O . ARG A 1 540 ? 29.591 0.400 -29.177 1.00 95.06 540 ARG A O 1
ATOM 4179 N N . ARG A 1 541 ? 30.917 -0.961 -27.969 1.00 97.69 541 ARG A N 1
ATOM 4180 C CA . ARG A 1 541 ? 31.097 -1.959 -29.035 1.00 97.69 541 ARG A CA 1
ATOM 4181 C C . ARG A 1 541 ? 29.755 -2.508 -29.510 1.00 97.69 541 ARG A C 1
ATOM 4183 O O . ARG A 1 541 ? 29.536 -2.632 -30.708 1.00 97.69 541 ARG A O 1
ATOM 4190 N N . ASN A 1 542 ? 28.874 -2.878 -28.582 1.00 91.94 542 ASN A N 1
ATOM 4191 C CA . ASN A 1 542 ? 27.584 -3.466 -28.938 1.00 91.94 542 ASN A CA 1
ATOM 4192 C C . ASN A 1 542 ? 26.688 -2.456 -29.669 1.00 91.94 542 ASN A C 1
ATOM 4194 O O . ASN A 1 542 ? 26.045 -2.845 -30.638 1.00 91.94 542 ASN A O 1
ATOM 4198 N N . LYS A 1 543 ? 26.709 -1.180 -29.263 1.00 94.06 543 LYS A N 1
ATOM 4199 C CA . LYS A 1 543 ? 26.003 -0.099 -29.964 1.00 94.06 543 LYS A CA 1
ATOM 4200 C C . LYS A 1 543 ? 26.521 0.084 -31.395 1.00 94.06 543 LYS A C 1
ATOM 4202 O O . LYS A 1 543 ? 25.727 0.145 -32.324 1.00 94.06 543 LYS A O 1
ATOM 4207 N N . GLU A 1 544 ? 27.839 0.087 -31.593 1.00 97.25 544 GLU A N 1
ATOM 4208 C CA . GLU A 1 544 ? 28.424 0.188 -32.940 1.00 97.25 544 GLU A CA 1
ATOM 4209 C C . GLU A 1 544 ? 28.085 -1.038 -33.809 1.00 97.25 544 GLU A C 1
ATOM 4211 O O . GLU A 1 544 ? 27.779 -0.899 -34.990 1.00 97.25 544 GLU A O 1
ATOM 4216 N N . ILE A 1 545 ? 28.067 -2.246 -33.230 1.00 93.94 545 ILE A N 1
ATOM 4217 C CA . ILE A 1 545 ? 27.619 -3.457 -33.937 1.00 93.94 545 ILE A CA 1
ATOM 4218 C C . ILE A 1 545 ? 26.143 -3.343 -34.345 1.00 93.94 545 ILE A C 1
ATOM 4220 O O . ILE A 1 545 ? 25.803 -3.717 -35.463 1.00 93.94 545 ILE A O 1
ATOM 4224 N N . GLU A 1 546 ? 25.278 -2.820 -33.479 1.00 89.06 546 GLU A N 1
ATOM 4225 C CA . GLU A 1 546 ? 23.858 -2.609 -33.783 1.00 89.06 546 GLU A CA 1
ATOM 4226 C C . GLU A 1 546 ? 23.657 -1.577 -34.905 1.00 89.06 546 GLU A C 1
ATOM 4228 O O . GLU A 1 546 ? 22.862 -1.794 -35.819 1.00 89.06 546 GLU A O 1
ATOM 4233 N N . GLU A 1 547 ? 24.436 -0.494 -34.911 1.00 95.00 547 GLU A N 1
ATOM 4234 C CA . GLU A 1 547 ? 24.464 0.467 -36.021 1.00 95.00 547 GLU A CA 1
ATOM 4235 C C . GLU A 1 547 ? 24.959 -0.184 -37.325 1.00 95.00 547 GLU A C 1
ATOM 4237 O O . GLU A 1 547 ? 24.406 0.070 -38.399 1.00 95.00 547 GLU A O 1
ATOM 4242 N N . CYS A 1 548 ? 25.950 -1.078 -37.252 1.00 94.75 548 CYS A N 1
ATOM 4243 C CA . CYS A 1 548 ? 26.393 -1.865 -38.402 1.00 94.75 548 CYS A CA 1
ATOM 4244 C C . CYS A 1 548 ? 25.312 -2.832 -38.913 1.00 94.75 548 CYS A C 1
ATOM 4246 O O . CYS A 1 548 ? 25.213 -3.035 -40.124 1.00 94.75 548 CYS A O 1
ATOM 4248 N N . GLU A 1 549 ? 24.487 -3.417 -38.038 1.00 91.50 549 GLU A N 1
ATOM 4249 C CA . GLU A 1 549 ? 23.391 -4.320 -38.427 1.00 91.50 549 GLU A CA 1
ATOM 4250 C C . GLU A 1 549 ? 22.322 -3.612 -39.276 1.00 91.50 549 GLU A C 1
ATOM 4252 O O . GLU A 1 549 ? 21.716 -4.250 -40.140 1.00 91.50 549 GLU A O 1
ATOM 4257 N N . LYS A 1 550 ? 22.158 -2.292 -39.118 1.00 94.12 550 LYS A N 1
ATOM 4258 C CA . LYS A 1 550 ? 21.242 -1.468 -39.927 1.00 94.12 550 LYS A CA 1
ATOM 4259 C C . LYS A 1 550 ? 21.742 -1.212 -41.362 1.00 94.12 550 LYS A C 1
ATOM 4261 O O . LYS A 1 550 ? 20.970 -0.739 -42.190 1.00 94.12 550 LYS A O 1
ATOM 4266 N N . ARG A 1 551 ? 23.006 -1.524 -41.690 1.00 95.06 551 ARG A N 1
ATOM 4267 C CA . ARG A 1 551 ? 23.590 -1.291 -43.030 1.00 95.06 551 ARG A CA 1
ATOM 4268 C C . ARG A 1 551 ? 23.162 -2.343 -44.073 1.00 95.06 551 ARG A C 1
ATOM 4270 O O . ARG A 1 551 ? 22.778 -3.460 -43.687 1.00 95.06 551 ARG A O 1
ATOM 4277 N N . PRO A 1 552 ? 23.267 -2.022 -45.386 1.00 97.12 552 PRO A N 1
ATOM 4278 C CA . PRO A 1 552 ? 23.094 -2.989 -46.471 1.00 97.12 552 PRO A CA 1
ATOM 4279 C C . PRO A 1 552 ? 23.990 -4.217 -46.296 1.00 97.12 552 PRO A C 1
ATOM 4281 O O . PRO A 1 552 ? 25.090 -4.131 -45.749 1.00 97.12 552 PRO A O 1
ATOM 4284 N N . GLU A 1 553 ? 23.527 -5.371 -46.773 1.00 90.19 553 GLU A N 1
ATOM 4285 C CA . GLU A 1 553 ? 24.173 -6.663 -46.508 1.00 90.19 553 GLU A CA 1
ATOM 4286 C C . GLU A 1 553 ? 25.627 -6.739 -47.001 1.00 90.19 553 GLU A C 1
ATOM 4288 O O . GLU A 1 553 ? 26.468 -7.317 -46.312 1.00 90.19 553 GLU A O 1
ATOM 4293 N N . ALA A 1 554 ? 25.937 -6.071 -48.118 1.00 91.56 554 ALA A N 1
ATOM 4294 C CA . ALA A 1 554 ? 27.292 -5.973 -48.663 1.00 91.56 554 ALA A CA 1
ATOM 4295 C C . ALA A 1 554 ? 28.291 -5.292 -47.701 1.00 91.56 554 ALA A C 1
ATOM 4297 O O . ALA A 1 554 ? 29.447 -5.703 -47.629 1.00 91.56 554 ALA A O 1
ATOM 4298 N N . ASP A 1 555 ? 27.839 -4.315 -46.904 1.00 94.19 555 ASP A N 1
ATOM 4299 C CA . ASP A 1 555 ? 28.697 -3.516 -46.013 1.00 94.19 555 ASP A CA 1
ATOM 4300 C C . ASP A 1 555 ? 28.637 -3.967 -44.549 1.00 94.19 555 ASP A C 1
ATOM 4302 O O . ASP A 1 555 ? 29.559 -3.714 -43.764 1.00 94.19 555 ASP A O 1
ATOM 4306 N N . ARG A 1 556 ? 27.547 -4.641 -44.162 1.00 96.19 556 ARG A N 1
ATOM 4307 C CA . ARG A 1 556 ? 27.268 -5.058 -42.782 1.00 96.19 556 ARG A CA 1
ATOM 4308 C C . ARG A 1 556 ? 28.406 -5.881 -42.186 1.00 96.19 556 ARG A C 1
ATOM 4310 O O . ARG A 1 556 ? 28.858 -5.589 -41.081 1.00 96.19 556 ARG A O 1
ATOM 4317 N N . GLN A 1 557 ? 28.881 -6.895 -42.911 1.00 94.38 557 GLN A N 1
ATOM 4318 C CA . GLN A 1 557 ? 29.922 -7.800 -42.409 1.00 94.38 557 GLN A CA 1
ATOM 4319 C C . GLN A 1 557 ? 31.245 -7.068 -42.173 1.00 94.38 557 GLN A C 1
ATOM 4321 O O . GLN A 1 557 ? 31.869 -7.248 -41.127 1.00 94.38 557 GLN A O 1
ATOM 4326 N N . ASN A 1 558 ? 31.637 -6.192 -43.103 1.00 96.38 558 ASN A N 1
ATOM 4327 C CA . ASN A 1 558 ? 32.873 -5.425 -42.986 1.00 96.38 558 ASN A CA 1
ATOM 4328 C C . ASN A 1 558 ? 32.791 -4.407 -41.832 1.00 96.38 558 ASN A C 1
ATOM 4330 O O . ASN A 1 558 ? 33.729 -4.263 -41.051 1.00 96.38 558 ASN A O 1
ATOM 4334 N N . CYS A 1 559 ? 31.631 -3.767 -41.649 1.00 97.50 559 CYS A N 1
ATOM 4335 C CA . CYS A 1 559 ? 31.373 -2.866 -40.523 1.00 97.50 559 CYS A CA 1
ATOM 4336 C C . CYS A 1 559 ? 31.488 -3.587 -39.166 1.00 97.50 559 CYS A C 1
ATOM 4338 O O . CYS A 1 559 ? 32.233 -3.140 -38.292 1.00 97.50 559 CYS A O 1
ATOM 4340 N N . ILE A 1 560 ? 30.827 -4.743 -39.003 1.00 93.81 560 ILE A N 1
ATOM 4341 C CA . ILE A 1 560 ? 30.891 -5.540 -37.764 1.00 93.81 560 ILE A CA 1
ATOM 4342 C C . ILE A 1 560 ? 32.324 -6.023 -37.496 1.00 93.81 560 ILE A C 1
ATOM 4344 O O . ILE A 1 560 ? 32.780 -5.990 -36.349 1.00 93.81 560 ILE A O 1
ATOM 4348 N N . ALA A 1 561 ? 33.040 -6.463 -38.535 1.00 94.38 561 ALA A N 1
ATOM 4349 C CA . ALA A 1 561 ? 34.431 -6.892 -38.417 1.00 94.38 561 ALA A CA 1
ATOM 4350 C C . ALA A 1 561 ? 35.334 -5.749 -37.930 1.00 94.38 561 ALA A C 1
ATOM 4352 O O . ALA A 1 561 ? 36.111 -5.950 -36.997 1.00 94.38 561 ALA A O 1
ATOM 4353 N N . ASN A 1 562 ? 35.171 -4.543 -38.479 1.00 96.50 562 ASN A N 1
ATOM 4354 C CA . ASN A 1 562 ? 35.929 -3.360 -38.070 1.00 96.50 562 ASN A CA 1
ATOM 4355 C C . ASN A 1 562 ? 35.621 -2.931 -36.629 1.00 96.50 562 ASN A C 1
ATOM 4357 O O . ASN A 1 562 ? 36.545 -2.625 -35.874 1.00 96.50 562 ASN A O 1
ATOM 4361 N N . ALA A 1 563 ? 34.351 -2.970 -36.213 1.00 96.69 563 ALA A N 1
ATOM 4362 C CA . ALA A 1 563 ? 33.970 -2.688 -34.829 1.00 96.69 563 ALA A CA 1
ATOM 4363 C C . ALA A 1 563 ? 34.631 -3.684 -33.856 1.00 96.69 563 ALA A C 1
ATOM 4365 O O . ALA A 1 563 ? 35.231 -3.286 -32.858 1.00 96.69 563 ALA A O 1
ATOM 4366 N N . ARG A 1 564 ? 34.599 -4.987 -34.165 1.00 96.12 564 ARG A N 1
ATOM 4367 C CA . ARG A 1 564 ? 35.277 -6.013 -33.352 1.00 96.12 564 ARG A CA 1
ATOM 4368 C C . ARG A 1 564 ? 36.786 -5.824 -33.316 1.00 96.12 564 ARG A C 1
ATOM 4370 O O . ARG A 1 564 ? 37.367 -5.843 -32.237 1.00 96.12 564 ARG A O 1
ATOM 4377 N N . MET A 1 565 ? 37.405 -5.584 -34.470 1.00 96.19 565 MET A N 1
ATOM 4378 C CA . MET A 1 565 ? 38.848 -5.361 -34.577 1.00 96.19 565 MET A CA 1
ATOM 4379 C C . MET A 1 565 ? 39.306 -4.170 -33.725 1.00 96.19 565 MET A C 1
ATOM 4381 O O . MET A 1 565 ? 40.383 -4.223 -33.137 1.00 96.19 565 MET A O 1
ATOM 4385 N N . ARG A 1 566 ? 38.475 -3.128 -33.606 1.00 97.62 566 ARG A N 1
ATOM 4386 C CA . ARG A 1 566 ? 38.756 -1.952 -32.776 1.00 97.62 566 ARG A CA 1
ATOM 4387 C C . ARG A 1 566 ? 38.589 -2.221 -31.278 1.00 97.62 566 ARG A C 1
ATOM 4389 O O . ARG A 1 566 ? 39.438 -1.813 -30.491 1.00 97.62 566 ARG A O 1
ATOM 4396 N N . TRP A 1 567 ? 37.495 -2.866 -30.873 1.00 96.50 567 TRP A N 1
ATOM 4397 C CA . TRP A 1 567 ? 37.111 -2.939 -29.458 1.00 96.50 567 TRP A CA 1
ATOM 4398 C C . TRP A 1 567 ? 37.554 -4.214 -28.742 1.00 96.50 567 TRP A C 1
ATOM 4400 O O . TRP A 1 567 ? 37.873 -4.154 -27.555 1.00 96.50 567 TRP A O 1
ATOM 4410 N N . ASP A 1 568 ? 37.589 -5.362 -29.419 1.00 94.44 568 ASP A N 1
ATOM 4411 C CA . ASP A 1 568 ? 37.893 -6.643 -28.772 1.00 94.44 568 ASP A CA 1
ATOM 4412 C C . ASP A 1 568 ? 39.312 -6.697 -28.168 1.00 94.44 568 ASP A C 1
ATOM 4414 O O . ASP A 1 568 ? 39.440 -7.223 -27.060 1.00 94.44 568 ASP A O 1
ATOM 4418 N N . PRO A 1 569 ? 40.370 -6.116 -28.782 1.00 96.88 569 PRO A N 1
ATOM 4419 C CA . PRO A 1 569 ? 41.685 -6.041 -28.142 1.00 96.88 569 PRO A CA 1
ATOM 4420 C C . PRO A 1 569 ? 41.671 -5.242 -26.832 1.00 96.88 569 PRO A C 1
ATOM 4422 O O . PRO A 1 569 ? 42.297 -5.653 -25.859 1.00 96.88 569 PRO A O 1
ATOM 4425 N N . ILE A 1 570 ? 40.915 -4.138 -26.787 1.00 95.56 570 ILE A N 1
ATOM 4426 C CA . ILE A 1 570 ? 40.795 -3.269 -25.604 1.00 95.56 570 ILE A CA 1
ATOM 4427 C C . ILE A 1 570 ? 40.026 -3.987 -24.492 1.00 95.56 570 ILE A C 1
ATOM 4429 O O . ILE A 1 570 ? 40.423 -3.941 -23.330 1.00 95.56 570 ILE A O 1
ATOM 4433 N N . ILE A 1 571 ? 38.934 -4.671 -24.845 1.00 92.00 571 ILE A N 1
ATOM 4434 C CA . ILE A 1 571 ? 38.147 -5.463 -23.892 1.00 92.00 571 ILE A CA 1
ATOM 4435 C C . ILE A 1 571 ? 39.012 -6.580 -23.310 1.00 92.00 571 ILE A C 1
ATOM 4437 O O . ILE A 1 571 ? 39.032 -6.747 -22.097 1.00 92.00 571 ILE A O 1
ATOM 4441 N N . LYS A 1 572 ? 39.774 -7.290 -24.150 1.00 92.62 572 LYS A N 1
ATOM 4442 C CA . LYS A 1 572 ? 40.651 -8.383 -23.716 1.00 92.62 572 LYS A CA 1
ATOM 4443 C C . LYS A 1 572 ? 41.764 -7.907 -22.773 1.00 92.62 572 LYS A C 1
ATOM 4445 O O . LYS A 1 572 ? 42.008 -8.556 -21.762 1.00 92.62 572 LYS A O 1
ATOM 4450 N N . ASP A 1 573 ? 42.416 -6.785 -23.081 1.00 94.06 573 ASP A N 1
ATOM 4451 C CA . ASP A 1 573 ? 43.413 -6.161 -22.192 1.00 94.06 573 ASP A CA 1
ATOM 4452 C C . ASP A 1 573 ? 42.780 -5.714 -20.862 1.00 94.06 573 ASP A C 1
ATOM 4454 O O . ASP A 1 573 ? 43.321 -5.960 -19.783 1.00 94.06 573 ASP A O 1
ATOM 4458 N N . GLY A 1 574 ? 41.585 -5.122 -20.923 1.00 91.94 574 GLY A N 1
ATOM 4459 C CA . GLY A 1 574 ? 40.814 -4.759 -19.739 1.00 91.94 574 GLY A CA 1
ATOM 4460 C C . GLY A 1 574 ? 40.476 -5.969 -18.863 1.00 91.94 574 GLY A C 1
ATOM 4461 O O . GLY A 1 574 ? 40.719 -5.932 -17.659 1.00 91.94 574 GLY A O 1
ATOM 4462 N N . GLU A 1 575 ? 39.963 -7.051 -19.453 1.00 90.50 575 GLU A N 1
ATOM 4463 C CA . GLU A 1 575 ? 39.648 -8.302 -18.749 1.00 90.50 575 GLU A CA 1
ATOM 4464 C C . GLU A 1 575 ? 40.892 -8.890 -18.064 1.00 90.50 575 GLU A C 1
ATOM 4466 O O . GLU A 1 575 ? 40.816 -9.267 -16.896 1.00 90.50 575 GLU A O 1
ATOM 4471 N N . GLN A 1 576 ? 42.056 -8.876 -18.725 1.00 92.56 576 GLN A N 1
ATOM 4472 C CA . GLN A 1 576 ? 43.319 -9.311 -18.114 1.00 92.56 576 GLN A CA 1
ATOM 4473 C C . GLN A 1 576 ? 43.705 -8.455 -16.898 1.00 92.56 576 GLN A C 1
ATOM 4475 O O . GLN A 1 576 ? 44.024 -9.000 -15.840 1.00 92.56 576 GLN A O 1
ATOM 4480 N N . LYS A 1 577 ? 43.609 -7.124 -17.006 1.00 92.62 577 LYS A N 1
ATOM 4481 C CA . LYS A 1 577 ? 43.867 -6.200 -15.884 1.00 92.62 577 LYS A CA 1
ATOM 4482 C C . LYS A 1 577 ? 42.886 -6.401 -14.733 1.00 92.62 577 LYS A C 1
ATOM 4484 O O . LYS A 1 577 ? 43.270 -6.310 -13.566 1.00 92.62 577 LYS A O 1
ATOM 4489 N N . PHE A 1 578 ? 41.621 -6.667 -15.045 1.00 92.06 578 PHE A N 1
ATOM 4490 C CA . PHE A 1 578 ? 40.609 -6.964 -14.039 1.00 92.06 578 PHE A CA 1
ATOM 4491 C C . PHE A 1 578 ? 40.931 -8.269 -13.303 1.00 92.06 578 PHE A C 1
ATOM 4493 O O . PHE A 1 578 ? 40.931 -8.281 -12.073 1.00 92.06 578 PHE A O 1
ATOM 4500 N N . ASP A 1 579 ? 41.297 -9.328 -14.025 1.00 84.38 579 ASP A N 1
ATOM 4501 C CA . ASP A 1 579 ? 41.689 -10.612 -13.436 1.00 84.38 579 ASP A CA 1
ATOM 4502 C C . ASP A 1 579 ? 42.933 -10.484 -12.541 1.00 84.38 579 ASP A C 1
ATOM 4504 O O . ASP A 1 579 ? 42.975 -11.041 -11.439 1.00 84.38 579 ASP A O 1
ATOM 4508 N N . GLU A 1 580 ? 43.942 -9.720 -12.967 1.00 91.00 580 GLU A N 1
ATOM 4509 C CA . GLU A 1 580 ? 45.113 -9.401 -12.140 1.00 91.00 580 GLU A CA 1
ATOM 4510 C C . GLU A 1 580 ? 44.730 -8.624 -10.875 1.00 91.00 580 GLU A C 1
ATOM 4512 O O . GLU A 1 580 ? 45.210 -8.940 -9.780 1.00 91.00 580 GLU A O 1
ATOM 4517 N N . CYS A 1 581 ? 43.820 -7.655 -10.992 1.00 93.12 581 CYS A N 1
ATOM 4518 C CA . CYS A 1 581 ? 43.306 -6.903 -9.852 1.00 93.12 581 CYS A CA 1
ATOM 4519 C C . CYS A 1 581 ? 42.578 -7.817 -8.857 1.00 93.12 581 CYS A C 1
ATOM 4521 O O . CYS A 1 581 ? 42.858 -7.781 -7.657 1.00 93.12 581 CYS A O 1
ATOM 4523 N N . VAL A 1 582 ? 41.705 -8.703 -9.344 1.00 86.88 582 VAL A N 1
ATOM 4524 C CA . VAL A 1 582 ? 40.980 -9.673 -8.510 1.00 86.88 582 VAL A CA 1
ATOM 4525 C C . VAL A 1 582 ? 41.950 -10.621 -7.798 1.00 86.88 582 VAL A C 1
ATOM 4527 O O . VAL A 1 582 ? 41.767 -10.898 -6.612 1.00 86.88 582 VAL A O 1
ATOM 4530 N N . LYS A 1 583 ? 43.023 -11.075 -8.461 1.00 88.19 583 LYS A N 1
ATOM 4531 C CA . LYS A 1 583 ? 44.081 -11.878 -7.815 1.00 88.19 583 LYS A CA 1
ATOM 4532 C C . LYS A 1 583 ? 44.785 -11.115 -6.688 1.00 88.19 583 LYS A C 1
ATOM 4534 O O . LYS A 1 583 ? 45.032 -11.691 -5.623 1.00 88.19 583 LYS A O 1
ATOM 4539 N N . ARG A 1 584 ? 45.084 -9.825 -6.892 1.00 89.12 584 ARG A N 1
ATOM 4540 C CA . ARG A 1 584 ? 45.671 -8.958 -5.853 1.00 89.12 584 ARG A CA 1
ATOM 4541 C C . ARG A 1 584 ? 44.718 -8.776 -4.677 1.00 89.12 584 ARG A C 1
ATOM 4543 O O . ARG A 1 584 ? 45.146 -8.926 -3.536 1.00 89.12 584 ARG A O 1
ATOM 4550 N N . PHE A 1 585 ? 43.437 -8.532 -4.947 1.00 87.25 585 PHE A N 1
ATOM 4551 C CA . PHE A 1 585 ? 42.411 -8.390 -3.915 1.00 87.25 585 PHE A CA 1
ATOM 4552 C C . PHE A 1 585 ? 42.262 -9.667 -3.079 1.00 87.25 585 PHE A C 1
ATOM 4554 O O . PHE A 1 585 ? 42.317 -9.607 -1.852 1.00 87.25 585 PHE A O 1
ATOM 4561 N N . LYS A 1 586 ? 42.169 -10.837 -3.727 1.00 81.88 586 LYS A N 1
ATOM 4562 C CA . LYS A 1 586 ? 42.126 -12.137 -3.035 1.00 81.88 586 LYS A CA 1
ATOM 4563 C C . LYS A 1 586 ? 43.354 -12.347 -2.146 1.00 81.88 586 LYS A C 1
ATOM 4565 O O . LYS A 1 586 ? 43.210 -12.713 -0.985 1.00 81.88 586 LYS A O 1
ATOM 4570 N N . SER A 1 587 ? 44.549 -12.051 -2.660 1.00 83.94 587 SER A N 1
ATOM 4571 C CA . SER A 1 587 ? 45.790 -12.143 -1.878 1.00 83.94 587 SER A CA 1
ATOM 4572 C C . SER A 1 587 ? 45.798 -11.196 -0.672 1.00 83.94 587 SER A C 1
ATOM 4574 O O . SER A 1 587 ? 46.315 -11.568 0.377 1.00 83.94 587 SER A O 1
ATOM 4576 N N . CYS A 1 588 ? 45.224 -9.996 -0.806 1.00 87.38 588 CYS A N 1
ATOM 4577 C CA . CYS A 1 588 ? 45.090 -9.028 0.287 1.00 87.38 588 CYS A CA 1
ATOM 4578 C C . CYS A 1 588 ? 44.161 -9.563 1.384 1.00 87.38 588 CYS A C 1
ATOM 4580 O O . CYS A 1 588 ? 44.557 -9.658 2.543 1.00 87.38 588 CYS A O 1
ATOM 4582 N N . ARG A 1 589 ? 42.974 -10.045 0.995 1.00 83.12 589 ARG A N 1
ATOM 4583 C CA . ARG A 1 589 ? 41.978 -10.602 1.920 1.00 83.12 589 ARG A CA 1
ATOM 4584 C C . ARG A 1 589 ? 42.504 -11.815 2.691 1.00 83.12 589 ARG A C 1
ATOM 4586 O O . ARG A 1 589 ? 42.231 -11.955 3.876 1.00 83.12 589 ARG A O 1
ATOM 4593 N N . LEU A 1 590 ? 43.300 -12.671 2.046 1.00 78.88 590 LEU A N 1
ATOM 4594 C CA . LEU A 1 590 ? 43.937 -13.805 2.725 1.00 78.88 590 LEU A CA 1
ATOM 4595 C C . LEU A 1 590 ? 44.926 -13.368 3.812 1.00 78.88 590 LEU A C 1
ATOM 4597 O O . LEU A 1 590 ? 45.020 -14.035 4.840 1.00 78.88 590 LEU A O 1
ATOM 4601 N N . ARG A 1 591 ? 45.642 -12.252 3.619 1.00 80.00 591 ARG A N 1
ATOM 4602 C CA . ARG A 1 591 ? 46.511 -11.691 4.667 1.00 80.00 591 ARG A CA 1
ATOM 4603 C C . ARG A 1 591 ? 45.689 -11.136 5.821 1.00 80.00 591 ARG A C 1
ATOM 4605 O O . ARG A 1 591 ? 46.015 -11.423 6.965 1.00 80.00 591 ARG A O 1
ATOM 4612 N N . GLU A 1 592 ? 44.609 -10.419 5.522 1.00 79.38 592 GLU A N 1
ATOM 4613 C CA . GLU A 1 592 ? 43.709 -9.861 6.536 1.00 79.38 592 GLU A CA 1
ATOM 4614 C C . GLU A 1 592 ? 43.116 -10.960 7.435 1.00 79.38 592 GLU A C 1
ATOM 4616 O O . GLU A 1 592 ? 43.139 -10.857 8.661 1.00 79.38 592 GLU A O 1
ATOM 4621 N N . VAL A 1 593 ? 42.667 -12.068 6.835 1.00 72.62 593 VAL A N 1
ATOM 4622 C CA . VAL A 1 593 ? 42.171 -13.239 7.576 1.00 72.62 593 VAL A CA 1
ATOM 4623 C C . VAL A 1 593 ? 43.279 -13.875 8.423 1.00 72.62 593 VAL A C 1
ATOM 4625 O O . VAL A 1 593 ? 43.048 -14.180 9.592 1.00 72.62 593 VAL A O 1
ATOM 4628 N N . ALA A 1 594 ? 44.490 -14.024 7.874 1.00 70.31 594 ALA A N 1
ATOM 4629 C CA . ALA A 1 594 ? 45.629 -14.601 8.592 1.00 70.31 594 ALA A CA 1
ATOM 4630 C C . ALA A 1 594 ? 46.110 -13.741 9.778 1.00 70.31 594 ALA A C 1
ATOM 4632 O O . ALA A 1 594 ? 46.635 -14.275 10.755 1.00 70.31 594 ALA A O 1
ATOM 4633 N N . LEU A 1 595 ? 45.945 -12.419 9.703 1.00 74.19 595 LEU A N 1
ATOM 4634 C CA . LEU A 1 595 ? 46.273 -11.493 10.789 1.00 74.19 595 LEU A CA 1
ATOM 4635 C C . LEU A 1 595 ? 45.228 -11.544 11.905 1.00 74.19 595 LEU A C 1
ATOM 4637 O O . LEU A 1 595 ? 45.588 -11.572 13.082 1.00 74.19 595 LEU A O 1
ATOM 4641 N N . ARG A 1 596 ? 43.943 -11.641 11.546 1.00 70.81 596 ARG A N 1
ATOM 4642 C CA . ARG A 1 596 ? 42.840 -11.768 12.512 1.00 70.81 596 ARG A CA 1
ATOM 4643 C C . ARG A 1 596 ? 42.843 -13.107 13.252 1.00 70.81 596 ARG A C 1
ATOM 4645 O O . ARG A 1 596 ? 42.342 -13.178 14.370 1.00 70.81 596 ARG A O 1
ATOM 4652 N N . SER A 1 597 ? 43.403 -14.167 12.667 1.00 65.12 597 SER A N 1
ATOM 4653 C CA . SER A 1 597 ? 43.366 -15.510 13.258 1.00 65.12 597 SER A CA 1
ATOM 4654 C C . SER A 1 597 ? 44.431 -15.791 14.331 1.00 65.12 597 SER A C 1
ATOM 4656 O O . SER A 1 597 ? 44.435 -16.898 14.866 1.00 65.12 597 SER A O 1
ATOM 4658 N N . GLY A 1 598 ? 45.278 -14.815 14.703 1.00 55.91 598 GLY A N 1
ATOM 4659 C CA . GLY A 1 598 ? 46.175 -14.899 15.870 1.00 55.91 598 GLY A CA 1
ATOM 4660 C C . GLY A 1 598 ? 47.085 -16.133 15.841 1.00 55.91 598 GLY A C 1
ATOM 4661 O O . GLY A 1 598 ? 46.829 -17.134 16.506 1.00 55.91 598 GLY A O 1
ATOM 4662 N N . GLY A 1 599 ? 48.134 -16.101 15.017 1.00 52.28 599 GLY A N 1
ATOM 4663 C CA . GLY A 1 599 ? 48.910 -17.297 14.684 1.00 52.28 599 GLY A CA 1
ATOM 4664 C C . GLY A 1 599 ? 49.573 -18.009 15.871 1.00 52.28 599 GLY A C 1
ATOM 4665 O O . GLY A 1 599 ? 50.260 -17.369 16.657 1.00 52.28 599 GLY A O 1
ATOM 4666 N N . ASN A 1 600 ? 49.459 -19.349 15.917 1.00 48.75 600 ASN A N 1
ATOM 4667 C CA . ASN A 1 600 ? 50.596 -20.249 16.200 1.00 48.75 600 ASN A CA 1
ATOM 4668 C C . ASN A 1 600 ? 50.345 -21.760 16.003 1.00 48.75 600 ASN A C 1
ATOM 4670 O O . ASN A 1 600 ? 50.887 -22.584 16.734 1.00 48.75 600 ASN A O 1
ATOM 4674 N N . SER A 1 601 ? 49.627 -22.188 14.962 1.00 56.84 601 SER A N 1
ATOM 4675 C CA . SER A 1 601 ? 49.851 -23.555 14.472 1.00 56.84 601 SER A CA 1
ATOM 4676 C C . SER A 1 601 ? 50.050 -23.565 12.964 1.00 56.84 601 SER A C 1
ATOM 4678 O O . SER A 1 601 ? 49.269 -22.998 12.200 1.00 56.84 601 SER A O 1
ATOM 4680 N N . ALA A 1 602 ? 51.152 -24.181 12.531 1.00 59.06 602 ALA A N 1
ATOM 4681 C CA . ALA A 1 602 ? 51.420 -24.448 11.120 1.00 59.06 602 ALA A CA 1
ATOM 4682 C C . ALA A 1 602 ? 50.247 -25.214 10.479 1.00 59.06 602 ALA A C 1
ATOM 4684 O O . ALA A 1 602 ? 49.878 -24.918 9.349 1.00 59.06 602 ALA A O 1
ATOM 4685 N N . ILE A 1 603 ? 49.593 -26.073 11.269 1.00 58.50 603 ILE A N 1
ATOM 4686 C CA . ILE A 1 603 ? 48.382 -26.822 10.919 1.00 58.50 603 ILE A CA 1
ATOM 4687 C C . ILE A 1 603 ? 47.213 -25.878 10.595 1.00 58.50 603 ILE A C 1
ATOM 4689 O O . ILE A 1 603 ? 46.572 -26.041 9.565 1.00 58.50 603 ILE A O 1
ATOM 4693 N N . ARG A 1 604 ? 46.970 -24.827 11.394 1.00 60.06 604 ARG A N 1
ATOM 4694 C CA . ARG A 1 604 ? 45.890 -23.861 11.120 1.00 60.06 604 ARG A CA 1
ATOM 4695 C C . ARG A 1 604 ? 46.177 -23.008 9.887 1.00 60.06 604 ARG A C 1
ATOM 4697 O O . ARG A 1 604 ? 45.264 -22.741 9.126 1.00 60.06 604 ARG A O 1
ATOM 4704 N N . ARG A 1 605 ? 47.444 -22.669 9.609 1.00 62.22 605 ARG A N 1
ATOM 4705 C CA . ARG A 1 605 ? 47.815 -21.995 8.345 1.00 62.22 605 ARG A CA 1
ATOM 4706 C C . ARG A 1 605 ? 47.619 -22.885 7.120 1.00 62.22 605 ARG A C 1
ATOM 4708 O O . ARG A 1 605 ? 47.364 -22.367 6.037 1.00 62.22 605 ARG A O 1
ATOM 4715 N N . GLU A 1 606 ? 47.804 -24.193 7.256 1.00 65.44 606 GLU A N 1
ATOM 4716 C CA . GLU A 1 606 ? 47.591 -25.148 6.167 1.00 65.44 606 GLU A CA 1
ATOM 4717 C C . GLU A 1 606 ? 46.095 -25.409 5.949 1.00 65.44 606 GLU A C 1
ATOM 4719 O O . GLU A 1 606 ? 45.626 -25.357 4.812 1.00 65.44 606 GLU A O 1
ATOM 4724 N N . PHE A 1 607 ? 45.331 -25.523 7.038 1.00 63.44 607 PHE A N 1
ATOM 4725 C CA . PHE A 1 607 ? 43.871 -25.597 7.026 1.00 63.44 607 PHE A CA 1
ATOM 4726 C C . PHE A 1 607 ? 43.228 -24.333 6.441 1.00 63.44 607 PHE A C 1
ATOM 4728 O O . PHE A 1 607 ? 42.386 -24.430 5.554 1.00 63.44 607 PHE A O 1
ATOM 4735 N N . ASP A 1 608 ? 43.676 -23.140 6.842 1.00 65.19 608 ASP A N 1
ATOM 4736 C CA . ASP A 1 608 ? 43.181 -21.867 6.304 1.00 65.19 608 ASP A CA 1
ATOM 4737 C C . ASP A 1 608 ? 43.503 -21.731 4.803 1.00 65.19 608 ASP A C 1
ATOM 4739 O O . ASP A 1 608 ? 42.695 -21.201 4.042 1.00 65.19 608 ASP A O 1
ATOM 4743 N N . LYS A 1 609 ? 44.647 -22.260 4.336 1.00 70.00 609 LYS A N 1
ATOM 4744 C CA . LYS A 1 609 ? 44.979 -22.330 2.899 1.00 70.00 609 LYS A CA 1
ATOM 4745 C C . LYS A 1 609 ? 44.075 -23.305 2.142 1.00 70.00 609 LYS A C 1
ATOM 4747 O O . LYS A 1 609 ? 43.670 -23.000 1.021 1.00 70.00 609 LYS A O 1
ATOM 4752 N N . LEU A 1 610 ? 43.778 -24.467 2.722 1.00 70.56 610 LEU A N 1
ATOM 4753 C CA . LEU A 1 610 ? 42.865 -25.460 2.147 1.00 70.56 610 LEU A CA 1
ATOM 4754 C C . LEU A 1 610 ? 41.428 -24.923 2.086 1.00 70.56 610 LEU A C 1
ATOM 4756 O O . LEU A 1 610 ? 40.801 -24.991 1.030 1.00 70.56 610 LEU A O 1
ATOM 4760 N N . SER A 1 611 ? 40.954 -24.301 3.165 1.00 72.12 611 SER A N 1
ATOM 4761 C CA . SER A 1 611 ? 39.641 -23.656 3.256 1.00 72.12 611 SER A CA 1
ATOM 4762 C C . SER A 1 611 ? 39.497 -22.515 2.242 1.00 72.12 611 SER A C 1
ATOM 4764 O O . SER A 1 611 ? 38.588 -22.529 1.413 1.00 72.12 611 SER A O 1
ATOM 4766 N N . ALA A 1 612 ? 40.483 -21.612 2.177 1.00 72.12 612 ALA A N 1
ATOM 4767 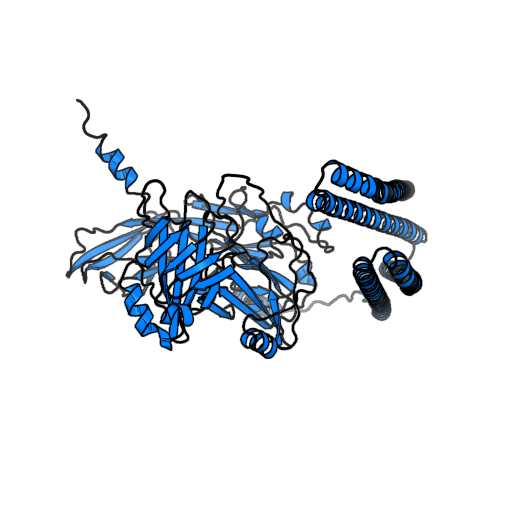C CA . ALA A 1 612 ? 40.526 -20.537 1.185 1.00 72.12 612 ALA A CA 1
ATOM 4768 C C . ALA A 1 612 ? 40.505 -21.040 -0.270 1.00 72.12 612 ALA A C 1
ATOM 4770 O O . ALA A 1 612 ? 39.937 -20.393 -1.157 1.00 72.12 612 ALA A O 1
ATOM 4771 N N . ASN A 1 613 ? 41.130 -22.191 -0.534 1.00 81.50 613 ASN A N 1
ATOM 4772 C CA . ASN A 1 613 ? 41.078 -22.820 -1.849 1.00 81.50 613 ASN A CA 1
ATOM 4773 C C . ASN A 1 613 ? 39.675 -23.355 -2.156 1.00 81.50 613 ASN A C 1
ATOM 4775 O O . ASN A 1 613 ? 39.210 -23.175 -3.283 1.00 81.50 613 ASN A O 1
ATOM 4779 N N . CYS A 1 614 ? 38.987 -23.961 -1.184 1.00 85.00 614 CYS A N 1
ATOM 4780 C CA . CYS A 1 614 ? 37.614 -24.426 -1.377 1.00 85.00 614 CYS A CA 1
ATOM 4781 C C . CYS A 1 614 ? 36.649 -23.255 -1.611 1.00 85.00 614 CYS A C 1
ATOM 4783 O O . CYS A 1 614 ? 35.872 -23.319 -2.563 1.00 85.00 614 CYS A O 1
ATOM 4785 N N . ASP A 1 615 ? 36.766 -22.165 -0.850 1.00 79.88 615 ASP A N 1
ATOM 4786 C CA . ASP A 1 615 ? 35.957 -20.952 -1.043 1.00 79.88 615 ASP A CA 1
ATOM 4787 C C . ASP A 1 615 ? 36.165 -20.359 -2.444 1.00 79.88 615 ASP A C 1
ATOM 4789 O O . ASP A 1 615 ? 35.213 -20.029 -3.152 1.00 79.88 615 ASP A O 1
ATOM 4793 N N . SER A 1 616 ? 37.417 -20.297 -2.915 1.00 82.75 616 SER A N 1
ATOM 4794 C CA . SER A 1 616 ? 37.693 -19.804 -4.266 1.00 82.75 616 SER A CA 1
ATOM 4795 C C . SER A 1 616 ? 37.148 -20.724 -5.367 1.00 82.75 616 SER A C 1
ATOM 4797 O O . SER A 1 616 ? 36.850 -20.227 -6.457 1.00 82.75 616 SER A O 1
ATOM 4799 N N . ILE A 1 617 ? 37.058 -22.039 -5.135 1.00 88.50 617 ILE A N 1
ATOM 4800 C CA . ILE A 1 617 ? 36.410 -22.980 -6.065 1.00 88.50 617 ILE A CA 1
ATOM 4801 C C . ILE A 1 617 ? 34.889 -22.784 -6.017 1.00 88.50 617 ILE A C 1
ATOM 4803 O O . ILE A 1 617 ? 34.236 -22.798 -7.059 1.00 88.50 617 ILE A O 1
ATOM 4807 N N . GLU A 1 618 ? 34.318 -22.555 -4.836 1.00 89.56 618 GLU A N 1
ATOM 4808 C CA . GLU A 1 618 ? 32.890 -22.294 -4.662 1.00 89.56 618 GLU A CA 1
ATOM 4809 C C . GLU A 1 618 ? 32.450 -21.025 -5.407 1.00 89.56 618 GLU A C 1
ATOM 4811 O O . GLU A 1 618 ? 31.497 -21.082 -6.191 1.00 89.56 618 GLU A O 1
ATOM 4816 N N . ASP A 1 619 ? 33.205 -19.931 -5.285 1.00 80.94 619 ASP A N 1
ATOM 4817 C CA . ASP A 1 619 ? 32.998 -18.696 -6.053 1.00 80.94 619 ASP A CA 1
ATOM 4818 C C . ASP A 1 619 ? 33.040 -18.945 -7.574 1.00 80.94 619 ASP A C 1
ATOM 4820 O O . ASP A 1 619 ? 32.192 -18.455 -8.330 1.00 80.94 619 ASP A O 1
ATOM 4824 N N . GLU A 1 620 ? 34.018 -19.732 -8.046 1.00 90.25 620 GLU A N 1
ATOM 4825 C CA . GLU A 1 620 ? 34.139 -20.112 -9.461 1.00 90.25 620 GLU A CA 1
ATOM 4826 C C . GLU A 1 620 ? 32.882 -20.864 -9.932 1.00 90.25 620 GLU A C 1
ATOM 4828 O O . GLU A 1 620 ? 32.309 -20.552 -10.985 1.00 90.25 620 GLU A O 1
ATOM 4833 N N . CYS A 1 621 ? 32.404 -21.817 -9.129 1.00 90.44 621 CYS A N 1
ATOM 4834 C CA . CYS A 1 621 ? 31.203 -22.590 -9.423 1.00 90.44 621 CYS A CA 1
ATOM 4835 C C . CYS A 1 621 ? 29.958 -21.690 -9.470 1.00 90.44 621 CYS A C 1
ATOM 4837 O O . CYS A 1 621 ? 29.132 -21.829 -10.381 1.00 90.44 621 CYS A O 1
ATOM 4839 N N . GLN A 1 622 ? 29.819 -20.739 -8.543 1.00 84.44 622 GLN A N 1
ATOM 4840 C CA . GLN A 1 622 ? 28.698 -19.796 -8.530 1.00 84.44 622 GLN A CA 1
ATOM 4841 C C . GLN A 1 622 ? 28.688 -18.896 -9.774 1.00 84.44 622 GLN A C 1
ATOM 4843 O O . GLN A 1 622 ? 27.645 -18.744 -10.424 1.00 84.44 622 GLN A O 1
ATOM 4848 N N . LEU A 1 623 ? 29.846 -18.372 -10.187 1.00 81.50 623 LEU A N 1
ATOM 4849 C CA . LEU A 1 623 ? 29.973 -17.587 -11.421 1.00 81.50 623 LEU A CA 1
ATOM 4850 C C . LEU A 1 623 ? 29.543 -18.389 -12.660 1.00 81.50 623 LEU A C 1
ATOM 4852 O O . LEU A 1 623 ? 28.852 -17.860 -13.541 1.00 81.50 623 LEU A O 1
ATOM 4856 N N . LEU A 1 624 ? 29.883 -19.680 -12.723 1.00 88.94 624 LEU A N 1
ATOM 4857 C CA . LEU A 1 624 ? 29.452 -20.571 -13.806 1.00 88.94 624 LEU A CA 1
ATOM 4858 C C . LEU A 1 624 ? 27.930 -20.799 -13.804 1.00 88.94 624 LEU A C 1
ATOM 4860 O O . LEU A 1 624 ? 27.314 -20.794 -14.877 1.00 88.94 624 LEU A O 1
ATOM 4864 N N . VAL A 1 625 ? 27.293 -20.911 -12.631 1.00 87.50 625 VAL A N 1
ATOM 4865 C CA . VAL A 1 625 ? 25.821 -20.987 -12.505 1.00 87.50 625 VAL A CA 1
ATOM 4866 C C . VAL A 1 625 ? 25.159 -19.725 -13.062 1.00 87.50 625 VAL A C 1
ATOM 4868 O O . VAL A 1 625 ? 24.245 -19.820 -13.895 1.00 87.50 625 VAL A O 1
ATOM 4871 N N . VAL A 1 626 ? 25.638 -18.544 -12.661 1.00 83.12 626 VAL A N 1
ATOM 4872 C CA . VAL A 1 626 ? 25.120 -17.250 -13.139 1.00 83.12 626 VAL A CA 1
ATOM 4873 C C . VAL A 1 626 ? 25.291 -17.131 -14.655 1.00 83.12 626 VAL A C 1
ATOM 4875 O O . VAL A 1 626 ? 24.333 -16.808 -15.370 1.00 83.12 626 VAL A O 1
ATOM 4878 N N . ARG A 1 627 ? 26.473 -17.478 -15.181 1.00 89.19 627 ARG A N 1
ATOM 4879 C CA . ARG A 1 627 ? 26.769 -17.454 -16.622 1.00 89.19 627 ARG A CA 1
ATOM 4880 C C . ARG A 1 627 ? 25.853 -18.391 -17.413 1.00 89.19 627 ARG A C 1
ATOM 4882 O O . ARG A 1 627 ? 25.299 -17.977 -18.436 1.00 89.19 627 ARG A O 1
ATOM 4889 N N . LYS A 1 628 ? 25.622 -19.618 -16.930 1.00 95.19 628 LYS A N 1
ATOM 4890 C CA . LYS A 1 628 ? 24.690 -20.583 -17.545 1.00 95.19 628 LYS A CA 1
ATOM 4891 C C . LYS A 1 628 ? 23.263 -20.031 -17.584 1.00 95.19 628 LYS A C 1
ATOM 4893 O O . LYS A 1 628 ? 22.600 -20.102 -18.623 1.00 95.19 628 LYS A O 1
ATOM 4898 N N . LYS A 1 629 ? 22.787 -19.452 -16.475 1.00 88.00 629 LYS A N 1
ATOM 4899 C CA . LYS A 1 629 ? 21.446 -18.849 -16.371 1.00 88.00 629 LYS A CA 1
ATOM 4900 C C . LYS A 1 629 ? 21.288 -17.676 -17.345 1.00 88.00 629 LYS A C 1
ATOM 4902 O O . LYS A 1 629 ? 20.282 -17.611 -18.054 1.00 88.00 629 LYS A O 1
ATOM 4907 N N . LYS A 1 630 ? 22.300 -16.807 -17.453 1.00 86.12 630 LYS A N 1
ATOM 4908 C CA . LYS A 1 630 ? 22.336 -15.687 -18.411 1.00 86.12 630 LYS A CA 1
ATOM 4909 C C . LYS A 1 630 ? 22.247 -16.179 -19.859 1.00 86.12 630 LYS A C 1
ATOM 4911 O O . LYS A 1 630 ? 21.405 -15.691 -20.608 1.00 86.12 630 LYS A O 1
ATOM 4916 N N . LEU A 1 631 ? 23.030 -17.192 -20.242 1.00 91.12 631 LEU A N 1
ATOM 4917 C CA . LEU A 1 631 ? 22.978 -17.771 -21.594 1.00 91.12 631 LEU A CA 1
ATOM 4918 C C . LEU A 1 631 ? 21.605 -18.375 -21.927 1.00 91.12 631 LEU A C 1
ATOM 4920 O O . LEU A 1 631 ? 21.086 -18.134 -23.018 1.00 91.12 631 LEU A O 1
ATOM 4924 N N . LYS A 1 632 ? 20.983 -19.099 -20.986 1.00 94.31 632 LYS A N 1
ATOM 4925 C CA . LYS A 1 632 ? 19.624 -19.640 -21.164 1.00 94.31 632 LYS A CA 1
ATOM 4926 C C . LYS A 1 632 ? 18.581 -18.538 -21.371 1.00 94.31 632 LYS A C 1
ATOM 4928 O O . LYS A 1 632 ? 17.756 -18.659 -22.273 1.00 94.31 632 LYS A O 1
ATOM 4933 N N . ARG A 1 633 ? 18.644 -17.454 -20.588 1.00 87.81 633 ARG A N 1
ATOM 4934 C CA . ARG A 1 633 ? 17.746 -16.292 -20.734 1.00 87.81 633 ARG A CA 1
ATOM 4935 C C . ARG A 1 633 ? 17.915 -15.607 -22.090 1.00 87.81 633 ARG A C 1
ATOM 4937 O O . ARG A 1 633 ? 16.923 -15.330 -22.757 1.00 87.81 633 ARG A O 1
ATOM 4944 N N . VAL A 1 634 ? 19.157 -15.394 -22.531 1.00 88.62 634 VAL A N 1
ATOM 4945 C CA . VAL A 1 634 ? 19.443 -14.806 -23.852 1.00 88.62 634 VAL A CA 1
ATOM 4946 C C . VAL A 1 634 ? 18.890 -15.687 -24.973 1.00 88.62 634 VAL A C 1
ATOM 4948 O O . VAL A 1 634 ? 18.247 -15.172 -25.887 1.00 88.62 634 VAL A O 1
ATOM 4951 N N . LEU A 1 635 ? 19.0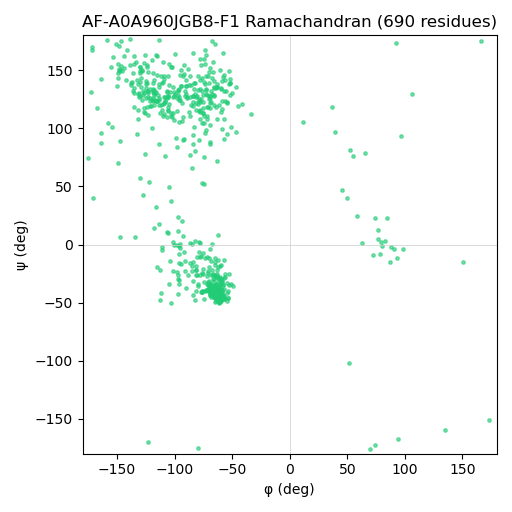85 -17.007 -24.894 1.00 96.69 635 LEU A N 1
ATOM 4952 C CA . LEU A 1 635 ? 18.524 -17.943 -25.868 1.00 96.69 635 LEU A CA 1
ATOM 4953 C C . LEU A 1 635 ? 16.989 -17.888 -25.886 1.00 96.69 635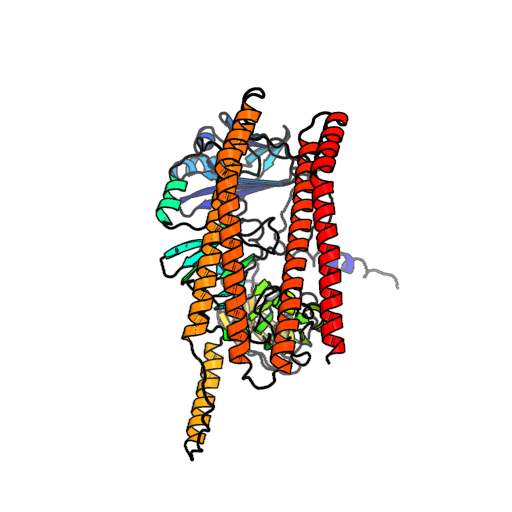 LEU A C 1
ATOM 4955 O O . LEU A 1 635 ? 16.407 -17.829 -26.964 1.00 96.69 635 LEU A O 1
ATOM 4959 N N . ALA A 1 636 ? 16.337 -17.867 -24.721 1.00 93.19 636 ALA A N 1
ATOM 4960 C CA . ALA A 1 636 ? 14.880 -17.772 -24.623 1.00 93.19 636 ALA A CA 1
ATOM 4961 C C . ALA A 1 636 ? 14.343 -16.470 -25.245 1.00 93.19 636 ALA A C 1
ATOM 4963 O O . ALA A 1 636 ? 13.475 -16.528 -26.115 1.00 93.19 636 ALA A O 1
ATOM 4964 N N . LYS A 1 637 ? 14.928 -15.313 -24.898 1.00 91.50 637 LYS A N 1
ATOM 4965 C CA . LYS A 1 637 ? 14.544 -14.005 -25.460 1.00 91.50 637 LYS A CA 1
ATOM 4966 C C . LYS A 1 637 ? 14.716 -13.968 -26.981 1.00 91.50 637 LYS A C 1
ATOM 4968 O O . LYS A 1 637 ? 13.839 -13.492 -27.696 1.00 91.50 637 LYS A O 1
ATOM 4973 N N . LYS A 1 638 ? 15.821 -14.517 -27.500 1.00 93.56 638 LYS A N 1
ATOM 4974 C CA . LYS A 1 638 ? 16.056 -14.583 -28.951 1.00 93.56 638 LYS A CA 1
ATOM 4975 C C . LYS A 1 638 ? 15.108 -15.548 -29.665 1.00 93.56 638 LYS A C 1
ATOM 4977 O O . LYS A 1 638 ? 14.664 -15.229 -30.762 1.00 93.56 638 LYS A O 1
ATOM 4982 N N . LYS A 1 639 ? 14.754 -16.684 -29.054 1.00 95.38 639 LYS A N 1
ATOM 4983 C CA . LYS A 1 639 ? 13.732 -17.592 -29.602 1.00 95.38 639 LYS A CA 1
ATOM 4984 C C . LYS A 1 639 ? 12.368 -16.918 -29.687 1.00 95.38 639 LYS A C 1
ATOM 4986 O O . LYS A 1 639 ? 11.746 -16.997 -30.738 1.00 95.38 639 LYS A O 1
ATOM 4991 N N . ALA A 1 640 ? 11.950 -16.213 -28.635 1.00 92.19 640 ALA A N 1
ATOM 4992 C CA . ALA A 1 640 ? 10.708 -15.442 -28.650 1.00 92.19 640 ALA A CA 1
ATOM 4993 C C . ALA A 1 640 ? 10.711 -14.403 -29.786 1.00 92.19 640 ALA A C 1
ATOM 4995 O O . ALA A 1 640 ? 9.753 -14.323 -30.549 1.00 92.19 640 ALA A O 1
ATOM 4996 N N . LYS A 1 641 ? 11.832 -13.692 -29.988 1.00 91.25 641 LYS A N 1
ATOM 4997 C CA . LYS A 1 641 ? 11.986 -12.744 -31.105 1.00 91.25 641 LYS A CA 1
ATOM 4998 C C . LYS A 1 641 ? 11.933 -13.425 -32.485 1.00 91.25 641 LYS A C 1
ATOM 5000 O O . LYS A 1 641 ? 11.299 -12.887 -33.383 1.00 91.25 641 LYS A O 1
ATOM 5005 N N . CYS A 1 642 ? 12.546 -14.603 -32.661 1.00 94.19 642 CYS A N 1
ATOM 5006 C CA . CYS A 1 642 ? 12.426 -15.385 -33.904 1.00 94.19 642 CYS A CA 1
ATOM 5007 C C . CYS A 1 642 ? 10.969 -15.765 -34.204 1.00 94.19 642 CYS A C 1
ATOM 5009 O O . CYS A 1 642 ? 10.538 -15.654 -35.347 1.00 94.19 642 CYS A O 1
ATOM 5011 N N . LEU A 1 643 ? 10.227 -16.211 -33.186 1.00 91.25 643 LEU A N 1
ATOM 5012 C CA . LEU A 1 643 ? 8.826 -16.610 -33.334 1.00 91.25 643 LEU A CA 1
ATOM 5013 C C . LEU A 1 643 ? 7.922 -15.411 -33.654 1.00 91.25 643 LEU A C 1
ATOM 5015 O O . LEU A 1 643 ? 6.989 -15.559 -34.432 1.00 91.25 643 LEU A O 1
ATOM 5019 N N . LYS A 1 644 ? 8.226 -14.229 -33.102 1.00 92.81 644 LYS A N 1
ATOM 5020 C CA . LYS A 1 644 ? 7.460 -12.996 -33.335 1.00 92.81 644 LYS A CA 1
ATOM 5021 C C . LYS A 1 644 ? 7.731 -12.365 -34.707 1.00 92.81 644 LYS A C 1
ATOM 5023 O O . LYS A 1 644 ? 6.808 -11.885 -35.352 1.00 92.81 644 LYS A O 1
ATOM 5028 N N . ASN A 1 645 ? 8.988 -12.355 -35.159 1.00 89.62 645 ASN A N 1
ATOM 5029 C CA . ASN A 1 645 ? 9.394 -11.527 -36.301 1.00 89.62 645 ASN A CA 1
ATOM 5030 C C . ASN A 1 645 ? 9.407 -12.265 -37.650 1.00 89.62 645 ASN A C 1
ATOM 5032 O O . ASN A 1 645 ? 9.476 -11.613 -38.692 1.00 89.62 645 ASN A O 1
ATOM 5036 N N . VAL A 1 646 ? 9.377 -13.602 -37.672 1.00 91.88 646 VAL A N 1
ATOM 5037 C CA . VAL A 1 646 ? 9.438 -14.363 -38.929 1.00 91.88 646 VAL A CA 1
ATOM 5038 C C . VAL A 1 646 ? 8.038 -14.784 -39.372 1.00 91.88 646 VAL A C 1
ATOM 5040 O O . VAL A 1 646 ? 7.390 -15.593 -38.720 1.00 91.88 646 VAL A O 1
ATOM 5043 N N . ARG A 1 647 ? 7.589 -14.256 -40.520 1.00 89.94 647 ARG A N 1
ATOM 5044 C CA . ARG A 1 647 ? 6.211 -14.420 -41.033 1.00 89.94 647 ARG A CA 1
ATOM 5045 C C . ARG A 1 647 ? 5.812 -15.859 -41.362 1.00 89.94 647 ARG A C 1
ATOM 5047 O O . ARG A 1 647 ? 4.628 -16.171 -41.381 1.00 89.94 647 ARG A O 1
ATOM 5054 N N . THR A 1 648 ? 6.772 -16.729 -41.670 1.00 95.62 648 THR A N 1
ATOM 5055 C CA . THR A 1 648 ? 6.495 -18.122 -42.034 1.00 95.62 648 THR A CA 1
ATOM 5056 C C . THR A 1 648 ? 6.972 -19.064 -40.941 1.00 95.62 648 THR A C 1
ATOM 5058 O O . THR A 1 648 ? 8.069 -18.908 -40.403 1.00 95.62 648 THR A O 1
ATOM 5061 N N . LYS A 1 649 ? 6.179 -20.103 -40.661 1.00 94.00 649 LYS A N 1
ATOM 5062 C CA . LYS A 1 649 ? 6.541 -21.157 -39.703 1.00 94.00 649 LYS A CA 1
ATOM 5063 C C . LYS A 1 649 ? 7.910 -21.773 -40.021 1.00 94.00 649 LYS A C 1
ATOM 5065 O O . LYS A 1 649 ? 8.761 -21.854 -39.146 1.00 94.00 649 LYS A O 1
ATOM 5070 N N . ALA A 1 650 ? 8.162 -22.093 -41.294 1.00 95.25 650 ALA A N 1
ATOM 5071 C CA . ALA A 1 650 ? 9.448 -22.633 -41.743 1.00 95.25 650 ALA A CA 1
ATOM 5072 C C . ALA A 1 650 ? 10.626 -21.676 -41.474 1.00 95.25 650 ALA A C 1
ATOM 5074 O O . ALA A 1 650 ? 11.713 -22.113 -41.091 1.00 95.25 650 ALA A O 1
ATOM 5075 N N . GLY A 1 651 ? 10.419 -20.366 -41.637 1.00 93.25 651 GLY A N 1
ATOM 5076 C CA . GLY A 1 651 ? 11.432 -19.366 -41.321 1.00 93.25 651 GLY A CA 1
ATOM 5077 C C . GLY A 1 651 ? 11.680 -19.242 -39.814 1.00 93.25 651 GLY A C 1
ATOM 5078 O O . GLY A 1 651 ? 12.836 -19.153 -39.393 1.00 93.25 651 GLY A O 1
ATOM 5079 N N . ALA A 1 652 ? 10.623 -19.279 -38.999 1.00 92.62 652 ALA A N 1
ATOM 5080 C CA . ALA A 1 652 ? 10.731 -19.254 -37.543 1.00 92.62 652 ALA A CA 1
ATOM 5081 C C . ALA A 1 652 ? 11.474 -20.498 -37.021 1.00 92.62 652 ALA A C 1
ATOM 5083 O O . ALA A 1 652 ? 12.398 -20.372 -36.214 1.00 92.62 652 ALA A O 1
ATOM 5084 N N . ASP A 1 653 ? 11.159 -21.677 -37.562 1.00 94.38 653 ASP A N 1
ATOM 5085 C CA . ASP A 1 653 ? 11.831 -22.939 -37.240 1.00 94.38 653 ASP A CA 1
ATOM 5086 C C . ASP A 1 653 ? 13.319 -22.896 -37.616 1.00 94.38 653 ASP A C 1
ATOM 5088 O O . ASP A 1 653 ? 14.177 -23.274 -36.812 1.00 94.38 653 ASP A O 1
ATOM 5092 N N . ASN A 1 654 ? 13.657 -22.365 -38.797 1.00 96.44 654 ASN A N 1
ATOM 5093 C CA . ASN A 1 654 ? 15.050 -22.201 -39.218 1.00 96.44 654 ASN A CA 1
ATOM 5094 C C . ASN A 1 654 ? 15.808 -21.194 -38.328 1.00 96.44 654 ASN A C 1
ATOM 5096 O O . ASN A 1 654 ? 16.943 -21.445 -37.920 1.00 96.44 654 ASN A O 1
ATOM 5100 N N . CYS A 1 655 ? 15.161 -20.088 -37.944 1.00 96.50 655 CYS A N 1
ATOM 5101 C CA . CYS A 1 655 ? 15.706 -19.094 -37.014 1.00 96.50 655 CYS A CA 1
ATOM 5102 C C . CYS A 1 655 ? 16.004 -19.718 -35.638 1.00 96.50 655 CYS A C 1
ATOM 5104 O O . CYS A 1 655 ? 17.112 -19.589 -35.108 1.00 96.50 655 CYS A O 1
ATOM 5106 N N . VAL A 1 656 ? 15.054 -20.479 -35.083 1.00 96.56 656 VAL A N 1
ATOM 5107 C CA . VAL A 1 656 ? 15.217 -21.198 -33.809 1.00 96.56 656 VAL A CA 1
ATOM 5108 C C . VAL A 1 656 ? 16.300 -22.276 -33.908 1.00 96.56 656 VAL A C 1
ATOM 5110 O O . VAL A 1 656 ? 17.090 -22.434 -32.968 1.00 96.56 656 VAL A O 1
ATOM 5113 N N . LYS A 1 657 ? 16.384 -22.999 -35.031 1.00 97.00 657 LYS A N 1
ATOM 5114 C CA . LYS A 1 657 ? 17.428 -24.002 -35.295 1.00 97.00 657 LYS A CA 1
ATOM 5115 C C . LYS A 1 657 ? 18.821 -23.367 -35.294 1.00 97.00 657 LYS A C 1
ATOM 5117 O O . LYS A 1 657 ? 19.699 -23.862 -34.587 1.00 97.00 657 LYS A O 1
ATOM 5122 N N . ASN A 1 658 ? 18.993 -22.233 -35.971 1.00 95.06 658 ASN A N 1
ATOM 5123 C CA . ASN A 1 658 ? 20.252 -21.484 -35.993 1.00 95.06 658 ASN A CA 1
ATOM 5124 C C . ASN A 1 658 ? 20.641 -20.971 -34.598 1.00 95.06 658 ASN A C 1
ATOM 5126 O O . ASN A 1 658 ? 21.781 -21.147 -34.166 1.00 95.06 658 ASN A O 1
ATOM 5130 N N . LEU A 1 659 ? 19.691 -20.418 -33.835 1.00 95.62 659 LEU A N 1
ATOM 5131 C CA . LEU A 1 659 ? 19.947 -19.999 -32.453 1.00 95.62 659 LEU A CA 1
ATOM 5132 C C . LEU A 1 659 ? 20.363 -21.167 -31.553 1.00 95.62 659 LEU A C 1
ATOM 5134 O O . LEU A 1 659 ? 21.284 -21.022 -30.748 1.00 95.62 659 LEU A O 1
ATOM 5138 N N . ASN A 1 660 ? 19.714 -22.327 -31.682 1.00 96.44 660 ASN A N 1
ATOM 5139 C CA . ASN A 1 660 ? 20.117 -23.522 -30.943 1.00 96.44 660 ASN A CA 1
ATOM 5140 C C . ASN A 1 660 ? 21.545 -23.947 -31.314 1.00 96.44 660 ASN A C 1
ATOM 5142 O O . ASN A 1 660 ? 22.313 -24.252 -30.405 1.00 96.44 660 ASN A O 1
ATOM 5146 N N . GLY A 1 661 ? 21.912 -23.902 -32.599 1.00 93.94 661 GLY A N 1
ATOM 5147 C CA . GLY A 1 661 ? 23.270 -24.200 -33.064 1.00 93.94 661 GLY A CA 1
ATOM 5148 C C . GLY A 1 661 ? 24.341 -23.278 -32.469 1.00 93.94 661 GLY A C 1
ATOM 5149 O O . GLY A 1 661 ? 25.446 -23.727 -32.192 1.00 93.94 661 GLY A O 1
ATOM 5150 N N . ILE A 1 662 ? 24.006 -22.014 -32.192 1.00 92.62 662 ILE A N 1
ATOM 5151 C CA . ILE A 1 662 ? 24.947 -21.034 -31.620 1.00 92.62 662 ILE A CA 1
ATOM 5152 C C . ILE A 1 662 ? 25.034 -21.130 -30.089 1.00 92.62 662 ILE A C 1
ATOM 5154 O O . ILE A 1 662 ? 26.121 -21.021 -29.517 1.00 92.62 662 ILE A O 1
ATOM 5158 N N . TYR A 1 663 ? 23.896 -21.261 -29.401 1.00 95.50 663 TYR A N 1
ATOM 5159 C CA . TYR A 1 663 ? 23.842 -21.113 -27.942 1.00 95.50 663 TYR A CA 1
ATOM 5160 C C . TYR A 1 663 ? 23.903 -22.433 -27.175 1.00 95.50 663 TYR A C 1
ATOM 5162 O O . TYR A 1 663 ? 24.421 -22.417 -26.059 1.00 95.50 663 TYR A O 1
ATOM 5170 N N . ARG A 1 664 ? 23.416 -23.561 -27.721 1.00 95.81 664 ARG A N 1
ATOM 5171 C CA . ARG A 1 664 ? 23.510 -24.854 -27.014 1.00 95.81 664 ARG A CA 1
ATOM 5172 C C . ARG A 1 664 ? 24.962 -25.257 -26.745 1.00 95.81 664 ARG A C 1
ATOM 5174 O O . ARG A 1 664 ? 25.252 -25.456 -25.571 1.00 95.81 664 ARG A O 1
ATOM 5181 N N . PRO A 1 665 ? 25.895 -25.213 -27.721 1.00 96.88 665 PRO A N 1
ATOM 5182 C CA . PRO A 1 665 ? 27.290 -25.570 -27.453 1.00 96.88 665 PRO A CA 1
ATOM 5183 C C . PRO A 1 665 ? 27.917 -24.737 -26.328 1.00 96.88 665 PRO A C 1
ATOM 5185 O O . PRO A 1 665 ? 28.621 -25.272 -25.483 1.00 96.88 665 PRO A O 1
ATOM 5188 N N . LYS A 1 666 ? 27.590 -23.438 -26.251 1.00 94.50 666 LYS A N 1
ATOM 5189 C CA . LYS A 1 666 ? 28.070 -22.544 -25.181 1.00 94.50 666 LYS A CA 1
ATOM 5190 C C . LYS A 1 666 ? 27.473 -22.881 -23.815 1.00 94.50 666 LYS A C 1
ATOM 5192 O O . LYS A 1 666 ? 28.150 -22.761 -22.799 1.00 94.50 666 LYS A O 1
ATOM 5197 N N . ILE A 1 667 ? 26.190 -23.243 -23.769 1.00 95.44 667 ILE A N 1
ATOM 5198 C CA . ILE A 1 667 ? 25.526 -23.672 -22.530 1.00 95.44 667 ILE A CA 1
ATOM 5199 C C . ILE A 1 667 ? 26.120 -25.001 -22.058 1.00 95.44 667 ILE A C 1
ATOM 5201 O O . ILE A 1 667 ? 26.366 -25.146 -20.862 1.00 95.44 667 ILE A O 1
ATOM 5205 N N . ASP A 1 668 ? 26.378 -25.923 -22.982 1.00 95.81 668 ASP A N 1
ATOM 5206 C CA . ASP A 1 668 ? 26.943 -27.242 -22.700 1.00 95.81 668 ASP A CA 1
ATOM 5207 C C . ASP A 1 668 ? 28.407 -27.136 -22.247 1.00 95.81 668 ASP A C 1
ATOM 5209 O O . ASP A 1 668 ? 28.807 -27.796 -21.293 1.00 95.81 668 ASP A O 1
ATOM 5213 N N . GLU A 1 669 ? 29.191 -26.231 -22.837 1.00 96.06 669 GLU A N 1
ATOM 5214 C CA . GLU A 1 669 ? 30.557 -25.924 -22.397 1.00 96.06 669 GLU A CA 1
ATOM 5215 C C . GLU A 1 669 ? 30.585 -25.370 -20.963 1.00 96.06 669 GLU A C 1
ATOM 5217 O O . GLU A 1 669 ? 31.345 -25.849 -20.118 1.00 96.06 669 GLU A O 1
ATOM 5222 N N . VAL A 1 670 ? 29.724 -24.390 -20.652 1.00 90.75 670 VAL A N 1
ATOM 5223 C CA . VAL A 1 670 ? 29.610 -23.849 -19.285 1.00 90.75 670 VAL A CA 1
ATOM 5224 C C . VAL A 1 670 ? 29.113 -24.922 -18.317 1.00 90.75 670 VAL A C 1
ATOM 5226 O O . VAL A 1 670 ? 29.574 -24.967 -17.179 1.00 90.75 670 VAL A O 1
ATOM 5229 N N . GLN A 1 671 ? 28.208 -25.800 -18.755 1.00 97.38 671 GLN A N 1
ATOM 5230 C CA . GLN A 1 671 ? 27.739 -26.919 -17.945 1.00 97.38 671 GLN A CA 1
ATOM 5231 C C . GLN A 1 671 ? 28.871 -27.900 -17.632 1.00 97.38 671 GLN A C 1
ATOM 5233 O O . GLN A 1 671 ? 29.054 -28.241 -16.469 1.00 97.38 671 GLN A O 1
ATOM 5238 N N . LYS A 1 672 ? 29.670 -28.284 -18.630 1.00 96.88 672 LYS A N 1
ATOM 5239 C CA . LYS A 1 672 ? 30.829 -29.165 -18.444 1.00 96.88 672 LYS A CA 1
ATOM 5240 C C . LYS A 1 672 ? 31.817 -28.585 -17.429 1.00 96.88 672 LYS A C 1
ATOM 5242 O O . LYS A 1 672 ? 32.251 -29.291 -16.525 1.00 96.88 672 LYS A O 1
ATOM 5247 N N . ARG A 1 673 ? 32.120 -27.286 -17.535 1.00 94.56 673 ARG A N 1
ATOM 5248 C CA . ARG A 1 673 ? 32.977 -26.579 -16.567 1.00 94.56 673 ARG A CA 1
ATOM 5249 C C . ARG A 1 673 ? 32.362 -26.524 -15.172 1.00 94.56 673 ARG A C 1
ATOM 5251 O O . ARG A 1 673 ? 33.082 -26.626 -14.188 1.00 94.56 673 ARG A O 1
ATOM 5258 N N . LEU A 1 674 ? 31.044 -26.348 -15.078 1.00 95.69 674 LEU A N 1
ATOM 5259 C CA . LEU A 1 674 ? 30.339 -26.348 -13.798 1.00 95.69 674 LEU A CA 1
ATOM 5260 C C . LEU A 1 674 ? 30.408 -27.724 -13.127 1.00 95.69 674 LEU A C 1
ATOM 5262 O O . LEU A 1 674 ? 30.605 -27.791 -11.918 1.00 95.69 674 LEU A O 1
ATOM 5266 N N . ASP A 1 675 ? 30.283 -28.805 -13.894 1.00 96.12 675 ASP A N 1
ATOM 5267 C CA . ASP A 1 675 ? 30.393 -30.171 -13.376 1.00 96.12 675 ASP A CA 1
ATOM 5268 C C . ASP A 1 675 ? 31.826 -30.487 -12.920 1.00 96.12 675 ASP A C 1
ATOM 5270 O O . ASP A 1 675 ? 32.024 -31.044 -11.841 1.00 96.12 675 ASP A O 1
ATOM 5274 N N . GLU A 1 676 ? 32.834 -30.046 -13.677 1.00 95.50 676 GLU A N 1
ATOM 5275 C CA . GLU A 1 676 ? 34.243 -30.135 -13.275 1.00 95.50 676 GLU A CA 1
ATOM 5276 C C . GLU A 1 676 ? 34.538 -29.313 -12.010 1.00 95.50 676 GLU A C 1
ATOM 5278 O O . GLU A 1 676 ? 35.207 -29.794 -11.095 1.00 95.50 676 GLU A O 1
ATOM 5283 N N . CYS A 1 677 ? 33.990 -28.099 -11.918 1.00 95.81 677 CYS A N 1
ATOM 5284 C CA . CYS A 1 677 ? 34.112 -27.247 -10.739 1.00 95.81 677 CYS A CA 1
ATOM 5285 C C . CYS A 1 677 ? 33.476 -27.895 -9.503 1.00 95.81 677 CYS A C 1
ATOM 5287 O O . CYS A 1 677 ? 34.101 -27.954 -8.448 1.00 95.81 677 CYS A O 1
ATOM 5289 N N . ARG A 1 678 ? 32.265 -28.451 -9.636 1.00 96.44 678 ARG A N 1
ATOM 5290 C CA . ARG A 1 678 ? 31.581 -29.163 -8.545 1.00 96.44 678 ARG A CA 1
ATOM 5291 C C . ARG A 1 678 ? 32.378 -30.367 -8.068 1.00 96.44 678 ARG A C 1
ATOM 5293 O O . ARG A 1 678 ? 32.511 -30.555 -6.867 1.00 96.44 678 ARG A O 1
ATOM 5300 N N . LYS A 1 679 ? 32.974 -31.125 -8.992 1.00 96.38 679 LYS A N 1
ATOM 5301 C CA . LYS A 1 679 ? 33.862 -32.236 -8.639 1.00 96.38 679 LYS A CA 1
ATOM 5302 C C . LYS A 1 679 ? 35.083 -31.754 -7.847 1.00 96.38 679 LYS A C 1
ATOM 5304 O O . LYS A 1 679 ? 35.380 -32.318 -6.802 1.00 96.38 679 LYS A O 1
ATOM 5309 N N . ARG A 1 680 ? 35.742 -30.677 -8.296 1.00 95.12 680 ARG A N 1
ATOM 5310 C CA . ARG A 1 680 ? 36.856 -30.044 -7.563 1.00 95.12 680 ARG A CA 1
ATOM 5311 C C . ARG A 1 680 ? 36.429 -29.577 -6.169 1.00 95.12 680 ARG A C 1
ATOM 5313 O O . ARG A 1 680 ? 37.189 -29.757 -5.225 1.00 95.12 680 ARG A O 1
ATOM 5320 N N . LEU A 1 681 ? 35.233 -29.002 -6.037 1.00 93.75 681 LEU A N 1
ATOM 5321 C CA . LEU A 1 681 ? 34.697 -28.542 -4.754 1.00 93.75 681 LEU A CA 1
ATOM 5322 C C . LEU A 1 681 ? 34.426 -29.715 -3.806 1.00 93.75 681 LEU A C 1
ATOM 5324 O O . LEU A 1 681 ? 34.786 -29.649 -2.634 1.00 93.75 681 LEU A O 1
ATOM 5328 N N . ASP A 1 682 ? 33.843 -30.799 -4.316 1.00 92.81 682 ASP A N 1
ATOM 5329 C CA . ASP A 1 682 ? 33.596 -32.017 -3.543 1.00 92.81 682 ASP A CA 1
ATOM 5330 C C . ASP A 1 682 ? 34.904 -32.678 -3.094 1.00 92.81 682 ASP A C 1
ATOM 5332 O O . ASP A 1 682 ? 35.018 -33.088 -1.939 1.00 92.81 682 ASP A O 1
ATOM 5336 N N . ASP A 1 683 ? 35.904 -32.758 -3.975 1.00 92.00 683 ASP A N 1
ATOM 5337 C CA . ASP A 1 683 ? 37.228 -33.293 -3.643 1.00 92.00 683 ASP A CA 1
ATOM 5338 C C . ASP A 1 683 ? 37.938 -32.404 -2.605 1.00 92.00 683 ASP A C 1
ATOM 5340 O O . ASP A 1 683 ? 38.519 -32.922 -1.651 1.00 92.00 683 ASP A O 1
ATOM 5344 N N . CYS A 1 684 ? 37.808 -31.076 -2.720 1.00 91.50 684 CYS A N 1
ATOM 5345 C CA . CYS A 1 684 ? 38.328 -30.108 -1.749 1.00 91.50 684 CYS A CA 1
ATOM 5346 C C . CYS A 1 684 ? 37.683 -30.295 -0.365 1.00 91.50 684 CYS A C 1
ATOM 5348 O O . CYS A 1 684 ? 38.379 -30.467 0.636 1.00 91.50 684 CYS A O 1
ATOM 5350 N N . ARG A 1 685 ? 36.346 -30.378 -0.310 1.00 88.94 685 ARG A N 1
ATOM 5351 C CA . ARG A 1 685 ? 35.586 -30.609 0.932 1.00 88.94 685 ARG A CA 1
ATOM 5352 C C . ARG A 1 685 ? 35.881 -31.975 1.560 1.00 88.94 685 ARG A C 1
ATOM 5354 O O . ARG A 1 685 ? 35.877 -32.097 2.781 1.00 88.94 685 ARG A O 1
ATOM 5361 N N . LYS A 1 686 ? 36.144 -33.009 0.754 1.00 90.69 686 LYS A N 1
ATOM 5362 C CA . LYS A 1 686 ? 36.574 -34.331 1.248 1.00 90.69 686 LYS A CA 1
ATOM 5363 C C . LYS A 1 686 ? 37.999 -34.323 1.796 1.00 90.69 686 LYS A C 1
ATOM 5365 O O . LYS A 1 686 ? 38.263 -35.097 2.709 1.00 90.69 686 LYS A O 1
ATOM 5370 N N . GLY A 1 687 ? 38.889 -33.495 1.243 1.00 84.00 687 GLY A N 1
ATOM 5371 C CA . GLY A 1 687 ? 40.234 -33.277 1.778 1.00 84.00 687 GLY A CA 1
ATOM 5372 C C . GLY A 1 687 ? 40.178 -32.702 3.191 1.00 84.00 687 GLY A C 1
ATOM 5373 O O . GLY A 1 687 ? 40.715 -33.313 4.104 1.00 84.00 687 GLY A O 1
ATOM 5374 N N . ILE A 1 688 ? 39.398 -31.631 3.383 1.00 77.81 688 ILE A N 1
ATOM 5375 C CA . ILE A 1 688 ? 39.187 -31.006 4.703 1.00 77.81 688 ILE A CA 1
ATOM 5376 C C . ILE A 1 688 ? 38.709 -32.036 5.741 1.00 77.81 688 ILE A C 1
ATOM 5378 O O . ILE A 1 688 ? 39.278 -32.126 6.819 1.00 77.81 688 ILE A O 1
ATOM 5382 N N . LYS A 1 689 ? 37.727 -32.878 5.390 1.00 75.31 689 LYS A N 1
ATOM 5383 C CA . LYS A 1 689 ? 37.181 -33.911 6.294 1.00 75.31 689 LYS A CA 1
ATOM 5384 C C . LYS A 1 689 ? 38.129 -35.069 6.633 1.00 75.31 689 LYS A C 1
ATOM 5386 O O . LYS A 1 689 ? 37.771 -35.887 7.470 1.00 75.31 689 LYS A O 1
ATOM 5391 N N . LYS A 1 690 ? 39.238 -35.241 5.909 1.00 73.75 690 LYS A N 1
ATOM 5392 C CA . LYS A 1 690 ? 40.234 -36.286 6.206 1.00 73.75 690 LYS A CA 1
ATOM 5393 C C . LYS A 1 690 ? 41.335 -35.797 7.144 1.00 73.75 690 LYS A C 1
ATOM 5395 O O . LYS A 1 690 ? 41.990 -36.639 7.749 1.00 73.75 690 LYS A O 1
ATOM 5400 N N . ASP A 1 691 ? 41.545 -34.484 7.190 1.00 56.69 691 ASP A N 1
ATOM 5401 C CA . ASP A 1 691 ? 42.559 -33.837 8.023 1.00 56.69 691 ASP A CA 1
ATOM 5402 C C . ASP A 1 691 ? 41.984 -33.365 9.379 1.00 56.69 691 ASP A C 1
ATOM 5404 O O . ASP A 1 691 ? 42.755 -33.108 10.305 1.00 56.69 691 ASP A O 1
ATOM 5408 N N . GLU A 1 692 ? 40.649 -33.271 9.491 1.00 55.62 692 GLU A N 1
ATOM 5409 C CA . GLU A 1 692 ? 39.884 -33.264 10.757 1.00 55.62 692 GLU A CA 1
ATOM 5410 C C . GLU A 1 692 ? 39.842 -34.658 11.397 1.00 55.62 692 GLU A C 1
ATOM 5412 O O . GLU A 1 692 ? 40.035 -34.733 12.634 1.00 55.62 692 GLU A O 1
#

Solvent-accessible surface area (backbone atoms only — not comparable to full-atom values): 38902 Å² total; per-residue (Å²): 138,85,88,83,74,75,66,66,62,63,61,57,68,69,64,75,81,79,85,88,70,93,73,76,86,66,77,84,48,97,89,38,73,32,64,48,33,35,43,33,64,41,96,88,57,27,36,32,41,31,37,42,36,38,34,95,54,63,45,51,36,44,34,40,59,42,55,47,72,51,49,72,56,48,42,75,63,26,70,47,76,72,41,44,82,47,80,54,66,41,33,43,33,38,38,71,30,60,76,32,48,63,48,48,31,8,39,35,36,50,55,93,46,44,80,60,47,58,66,49,54,77,38,57,44,50,36,29,46,77,86,46,77,45,72,36,60,47,41,80,45,78,65,75,82,54,89,44,32,69,75,47,28,41,66,42,62,50,41,45,25,72,32,37,33,28,31,16,52,34,93,94,46,72,78,35,52,60,42,40,33,38,28,30,75,88,64,40,44,32,48,42,64,61,66,92,83,58,67,96,86,63,85,68,75,54,87,51,91,51,67,68,61,57,51,49,60,62,67,70,57,67,98,70,83,80,82,67,95,70,88,66,94,74,90,86,80,87,85,91,78,82,91,76,91,71,85,70,78,63,67,46,77,44,79,35,57,65,58,59,65,46,48,34,37,31,34,24,41,60,32,47,48,72,52,30,76,34,62,50,88,44,49,76,41,71,63,86,54,76,65,63,79,51,52,51,44,44,74,73,45,48,46,56,62,37,50,74,88,45,68,45,32,41,19,38,37,27,64,36,70,67,59,53,51,33,32,16,45,75,85,36,79,49,54,75,59,46,15,26,15,40,44,35,34,33,30,68,62,79,90,73,67,70,27,82,48,39,40,35,63,39,60,78,78,52,70,65,52,59,76,74,69,85,47,79,55,47,78,57,58,88,83,42,62,42,66,30,31,26,24,41,78,48,78,47,63,55,68,93,38,45,44,64,81,30,60,33,54,38,34,40,37,44,40,61,51,47,66,64,42,47,34,31,38,34,47,77,29,63,79,24,34,44,45,69,78,52,52,60,44,76,46,67,35,68,17,42,93,72,13,29,41,79,41,51,34,30,14,64,31,90,70,89,68,49,74,50,72,46,75,62,60,81,73,65,83,59,53,61,67,60,53,47,48,50,49,50,50,52,49,49,54,50,48,63,69,51,71,79,72,89,84,84,84,83,86,77,88,83,86,77,68,64,72,61,60,54,53,42,50,52,45,50,51,51,34,53,51,48,50,52,54,39,52,53,50,53,51,51,44,50,52,52,38,54,59,22,66,74,43,61,77,90,52,21,62,59,44,38,50,52,47,46,69,66,41,50,63,57,46,52,54,41,51,52,52,35,52,54,38,50,52,52,37,53,56,40,52,55,50,56,52,56,64,74,64,62,84,85,49,75,64,55,58,50,48,52,52,52,50,53,50,34,52,56,37,48,53,53,32,50,52,35,52,53,52,40,53,51,52,53,51,53,50,51,55,51,41,53,48,30,60,72,72,36,94,42,69,70,54,18,53,50,46,43,50,53,50,46,69,64,48,45,60,55,44,50,53,39,47,53,51,32,54,53,34,50,52,53,35,53,52,43,57,52,49,55,66,71,78,106

Secondary structure (DSSP, 8-state):
----SSSHHHHHTTTTT-SSS--------TT--EEEEEEEE-TTS-EEEEEEEEEEEEES-EEEE--HHHHHH-EEEEPPTT-EEEEETTEEEEESPPPEEEEEEEEEE-GGGHHHHHHHHTS-EEEEETTEEEEEPEEEEPP----SGGGTEE--SEEETTSEEEEEEPTT-TTSEEEEEEEETT--EEEEE--SSS-TT-PPEEEES-HHHHHHHHHH--S-----TT---------------------EEEE--TTEEEEEEEEE-TTS-EEEEEE---EEE----TTGGGPPPEEEEE-SEEETTSPEEEEEE--SHHHHTTEEETTEE----SEE-SSEEEE--TTPPSEEEEEEE-HHHHTTGGGTSSS-PPPPPTT-EEEEEEEEEEEEE-GGG-SBT-EEEEEEEEES--S--EEEEEES-TTTEEETT-SEEEEE---STT-EEEEEEEE-SSS---EEEEE-PPSSS--HHHHHHHHHHHHHHHHHHT-S---PPPPP-----HHHHHHHHHHHHHHHHHHHHHHHHHHHHHHHHHHHHTS-HHHHHHHHHHHHHHHHHHHHHHHHHHHHHHHHHHHHHHHHHHHHT----HHHHHHHHHHHHHHHHHHHHHHHHHHHHHHHHHHHHHHHHHHHH-SSHHHHHHHHHHHHHHHHHHHHHHHHHHHHHHHHHHHHHHHHHHH-

Radius of gyration: 33.37 Å; Cα contacts (8 Å, |Δi|>4): 1118; chains: 1; bounding box: 102×67×94 Å

Foldseek 3Di:
DDDDPPPVVVVVVVVVPPPDDPDPPFPDDPQDFTWAWEWAAAPQRKIKTKIKTAGPWWFAKKKWFAAQVQLVQKDWLDAQPQWDWDGDHRIIMTHRHDTDRMGITMIIGDNVCVVRVVVQLVFFTWMATPNRTDGHHYHYDYHLQDPAPVVFKDEDQAAEAQFKKKIFTDPPQHAWAKWKWFQFPLRWIWIFHQDPPDDPPDTDIDTDPDVVCVVVVVVPDDPDDDPDPDPDDDDDDDDDDDDDDDPPRRMGMDHHHLRTDWMWMWIQHSHNGTNDTDTHNHHYHRDPDVCLVQDAWAWDEKAQEFEQQDKIKTFTAQRHQQQQQQKDKQNHGQDGFNIDHRTMTIHRGPPDDFAKIKMFGNQVSCVPVCPPPVHRHDYYDRPGMYMHGYKYKDWDWDVVQQPAFGKTKIKIWIPHFQDKFWKWKAWPCCQFKAKVVGRIDIDIFPGGPRGMDITMMHGNHDDDTDMDMTTPDPPRPRPVVVVVVVVVVVVVVVVVVVPPDDDDDDDDDDPDPVVLVVVLVVLVVVLVVLVVVLVVLVVVLVVQLVVLVPDDPVRSVVSNVVSCVVRVVVSVVSVVVSVVSVVVSLVSVLVVVVVVVPDDDPLVVVLSVLVSVLVVLVVVLVVLVVVLVVLVVVLVVQLVVLVSPDPDPVSSVVSNVVSCVPRVVVSVVSVVVSVVSVVVSVVSVVVSVVSD